Protein 7ZCL (pdb70)

Sequence (453 aa):
LDFSKWKTRQPGEFRAPCPAMNSLANHGFIPRDGRNITVAMLVPVLQEVFHLSPELAQTISTLGLFTAQDPSKGVFTLDDLNRHNLFEHDASLSREDYYFHKDASTFRPEVFKKFMSHFKGKEYVTLEDAASARYAMVQESRKKNPTFTYTVQQRITSYGETIKYFRTIVEPATGKCPVAWIKILFEQERLPYNEGWRPPKAELSGFSMASDVLELALVTPEKLIDALDFSKWKTRQPGEFRAPCPAMNSLANHGFIPRDGRNITVAMLVPVLQEVFHLSPELAQTISTLGLFTAQDPSKGVFTLDDLNRHNLFEHDASLSREDYYFHKDASTFRPEVFKKFMSHFKGKEYVTLEDAASARYAMVQESRKKNPTFTYTVQQRITSYGETIKYFRTIVEPATGKCPVAWIKILFEQERLPYNEGWRPPKAELSGFSMASDVLELALVTPEKLID

Solvent-accessible surface area: 20015 Å² total; per-residue (Å²): 113,70,18,96,144,72,106,70,91,63,135,61,36,67,10,0,26,39,20,29,20,0,0,0,0,1,3,43,32,5,46,55,54,0,75,98,0,43,18,84,61,4,15,58,24,13,61,106,0,9,61,11,0,75,34,2,0,90,37,26,2,38,54,3,23,121,3,3,160,65,52,98,152,26,60,3,27,0,65,16,15,31,99,44,58,87,46,12,7,2,4,25,20,4,4,26,8,71,93,82,130,146,43,5,17,60,45,44,88,111,24,7,161,71,1,28,64,54,2,178,91,93,143,74,6,49,36,83,24,1,0,48,0,1,26,12,7,0,67,59,8,121,171,121,5,105,69,41,40,22,68,62,122,21,34,7,24,4,0,0,63,1,0,48,11,27,104,9,2,11,38,49,104,71,40,125,1,12,24,60,23,0,99,20,5,10,76,73,10,26,1,0,75,120,77,32,0,86,34,10,148,78,84,7,14,4,31,38,0,0,13,13,0,0,15,0,0,0,7,0,89,4,58,81,58,190,156,60,64,20,98,143,72,116,74,117,64,117,66,19,76,28,1,27,41,20,29,20,1,0,0,0,2,3,42,27,4,44,62,38,0,106,80,0,42,34,86,65,4,20,63,22,12,65,102,0,8,62,5,1,68,28,2,0,104,33,28,2,39,64,3,21,116,2,10,146,67,46,108,162,30,49,2,26,0,66,27,14,34,82,50,56,90,46,12,10,2,5,26,20,4,9,31,11,76,86,85,128,115,39,5,22,66,57,59,82,118,32,7,160,82,0,34,49,54,3,164,84,117,132,68,7,56,37,83,38,0,0,53,0,2,30,18,8,0,94,22,8,132,164,119,6,106,73,40,37,27,62,64,124,17,25,7,23,5,0,5,61,1,0,46,12,27,98,8,2,9,34,45,97,73,42,109,1,9,23,64,23,0,99,18,5,11,81,73,24,25,1,0,76,120,79,33,0,94,46,10,149,73,84,5,17,2,31,40,2,0,14,15,0,0,12,0,0,0,11,0,81,3,54,85,82,194

Structure (mmCIF, N/CA/C/O backbone):
data_7ZCL
#
_entry.id   7ZCL
#
_cell.length_a   78.476
_cell.length_b   140.131
_cell.length_c   42.227
_cell.angle_alpha   90.000
_cell.angle_beta   90.000
_cell.angle_gamma   90.000
#
_symmetry.space_group_name_H-M   'P 21 21 21'
#
loop_
_entity.id
_entity.type
_entity.pdbx_description
1 polymer 'Collariella virescens UPO'
2 polymer 'Collariella virescens UPO'
3 non-polymer 'HEME C'
4 non-polymer 'MAGNESIUM ION'
5 water water
#
loop_
_atom_site.group_PDB
_atom_site.id
_atom_site.type_symbol
_atom_site.label_atom_id
_atom_site.label_alt_id
_atom_site.label_comp_id
_atom_site.label_asym_id
_atom_site.label_entity_id
_atom_site.label_seq_id
_atom_site.pdbx_PDB_ins_code
_atom_site.Cartn_x
_atom_site.Cartn_y
_atom_site.Cartn_z
_atom_site.occupancy
_atom_site.B_iso_or_equiv
_atom_site.auth_seq_id
_atom_site.auth_comp_id
_atom_site.auth_asym_id
_atom_site.auth_atom_id
_atom_site.pdbx_PDB_model_num
ATOM 1 N N . LEU A 1 1 ? 0.13022 20.30595 -18.62092 1.000 39.39048 2 LEU A N 1
ATOM 2 C CA . LEU A 1 1 ? -1.31494 20.48793 -18.46739 1.000 39.66411 2 LEU A CA 1
ATOM 3 C C . LEU A 1 1 ? -2.10451 19.48610 -19.30928 1.000 35.93207 2 LEU A C 1
ATOM 4 O O . LEU A 1 1 ? -2.44299 19.76201 -20.46204 1.000 37.66807 2 LEU A O 1
ATOM 9 N N . ASP A 1 2 ? -2.40456 18.32306 -18.73432 1.000 29.58898 3 ASP A N 1
ATOM 10 C CA . ASP A 1 2 ? -3.21106 17.31000 -19.41567 1.000 36.36216 3 ASP A CA 1
ATOM 11 C C . ASP A 1 2 ? -4.67416 17.50901 -19.02430 1.000 34.46938 3 ASP A C 1
ATOM 12 O O . ASP A 1 2 ? -5.09449 17.11908 -17.92906 1.000 30.62301 3 ASP A O 1
ATOM 17 N N . PHE A 1 3 ? -5.46590 18.08186 -19.93592 1.000 32.70510 4 PHE A N 1
ATOM 18 C CA . PHE A 1 3 ? -6.87624 18.32607 -19.64832 1.000 30.18316 4 PHE A CA 1
ATOM 19 C C . PHE A 1 3 ? -7.73851 17.07462 -19.75551 1.000 31.67975 4 PHE A C 1
ATOM 20 O O . PHE A 1 3 ? -8.94653 17.15929 -19.50294 1.000 32.05240 4 PHE A O 1
ATOM 28 N N . SER A 1 4 ? -7.15252 15.92116 -20.08101 1.000 29.30217 5 SER A N 1
ATOM 29 C CA . SER A 1 4 ? -7.89827 14.67716 -20.23791 1.000 30.46525 5 SER A CA 1
ATOM 30 C C . SER A 1 4 ? -8.05143 13.89651 -18.94196 1.000 28.87216 5 SER A C 1
ATOM 31 O O . SER A 1 4 ? -8.72881 12.86081 -18.93246 1.000 33.12750 5 SER A O 1
ATOM 34 N N . LYS A 1 5 ? -7.45902 14.37210 -17.85276 1.000 31.29146 6 LYS A N 1
ATOM 35 C CA . LYS A 1 5 ? -7.55372 13.72789 -16.54994 1.000 26.57872 6 LYS A CA 1
ATOM 36 C C . LYS A 1 5 ? -8.79436 14.16913 -15.77968 1.000 25.08673 6 LYS A C 1
ATOM 37 O O . LYS A 1 5 ? -8.93298 13.82361 -14.60354 1.000 27.87176 6 LYS A O 1
ATOM 43 N N . TRP A 1 6 ? -9.69505 14.91275 -16.41800 1.000 21.09923 7 TRP A N 1
ATOM 44 C CA . TRP A 1 6 ? -10.84109 15.49804 -15.73107 1.000 26.04066 7 TRP A CA 1
ATOM 45 C C . TRP A 1 6 ? -11.80885 14.44168 -15.21389 1.000 23.16058 7 TRP A C 1
ATOM 46 O O . TRP A 1 6 ? -12.16604 13.51168 -15.94296 1.000 27.42828 7 TRP A O 1
ATOM 57 N N . LYS A 1 7 ? -12.23251 14.59830 -13.94823 1.000 22.25777 8 LYS A N 1
ATOM 58 C CA . LYS A 1 7 ? -13.32729 13.84759 -13.32193 1.000 21.14297 8 LYS A CA 1
ATOM 59 C C . LYS A 1 7 ? -14.17602 14.80461 -12.49685 1.000 22.21824 8 LYS A C 1
ATOM 60 O O . LYS A 1 7 ? -13.63827 15.66431 -11.79568 1.000 22.96981 8 LYS A O 1
ATOM 66 N N . THR A 1 8 ? -15.49594 14.64605 -12.56875 1.000 21.36778 9 THR A N 1
ATOM 67 C CA . THR A 1 8 ? -16.39525 15.38829 -11.69421 1.000 23.55359 9 THR A CA 1
ATOM 68 C C . THR A 1 8 ? -16.10285 15.06971 -10.22836 1.000 23.06718 9 THR A C 1
ATOM 69 O O . THR A 1 8 ? -15.44556 14.07669 -9.90707 1.000 22.61719 9 THR A O 1
ATOM 73 N N . ARG A 1 9 ? -16.58557 15.93836 -9.33319 1.000 17.77116 10 ARG A N 1
ATOM 74 C CA . ARG A 1 9 ? -16.29895 15.79088 -7.90812 1.000 18.54491 10 ARG A CA 1
ATOM 75 C C . ARG A 1 9 ? -16.86237 14.47714 -7.37761 1.000 21.77402 10 ARG A C 1
ATOM 76 O O . ARG A 1 9 ? -17.93626 14.02628 -7.79829 1.000 21.33491 10 ARG A O 1
ATOM 84 N N . GLN A 1 10 ? -16.15385 13.88452 -6.42161 1.000 24.50657 11 GLN A N 1
ATOM 85 C CA . GLN A 1 10 ? -16.48406 12.58233 -5.85986 1.000 23.62567 11 GLN A CA 1
ATOM 86 C C . GLN A 1 10 ? -16.78034 12.74115 -4.38139 1.000 24.52056 11 GLN A C 1
ATOM 87 O O . GLN A 1 10 ? -16.36517 13.73152 -3.77335 1.000 22.16653 11 GLN A O 1
ATOM 93 N N . PRO A 1 11 ? -17.50775 11.80277 -3.76824 1.000 29.11188 12 PRO A N 1
ATOM 94 C CA . PRO A 1 11 ? -17.75420 11.89085 -2.31805 1.000 26.80360 12 PRO A CA 1
ATOM 95 C C . PRO A 1 11 ? -16.45398 11.95652 -1.52883 1.000 24.04998 12 PRO A C 1
ATOM 96 O O . PRO A 1 11 ? -15.47077 11.29032 -1.85026 1.000 23.99741 12 PRO A O 1
ATOM 100 N N . GLY A 1 12 ? -16.44799 12.79875 -0.50424 1.000 21.78919 13 GLY A N 1
ATOM 101 C CA . GLY A 1 12 ? -15.29162 12.99267 0.33107 1.000 25.18739 13 GLY A CA 1
ATOM 102 C C . GLY A 1 12 ? -14.37981 14.11535 -0.11534 1.000 31.78242 13 GLY A C 1
ATOM 103 O O . GLY A 1 12 ? -13.52177 14.54396 0.66494 1.000 29.47059 13 GLY A O 1
ATOM 104 N N . GLU A 1 13 ? -14.55864 14.61673 -1.33281 1.000 26.60213 14 GLU A N 1
ATOM 105 C CA . GLU A 1 13 ? -13.70324 15.64066 -1.91216 1.000 21.50501 14 GLU A CA 1
ATOM 106 C C . GLU A 1 13 ? -14.24698 17.02688 -1.56685 1.000 21.81439 14 GLU A C 1
ATOM 107 O O . GLU A 1 13 ? -15.40843 17.32645 -1.84517 1.000 24.30873 14 GLU A O 1
ATOM 113 N N . PHE A 1 14 ? -13.42044 17.86271 -0.94972 1.000 22.47488 15 PHE A N 1
ATOM 114 C CA . PHE A 1 14 ? -13.83098 19.23259 -0.64289 1.000 19.83298 15 PHE A CA 1
ATOM 115 C C . PHE A 1 14 ? -13.96933 20.06282 -1.91872 1.000 17.85090 15 PHE A C 1
ATOM 116 O O . PHE A 1 14 ? -13.10950 19.99659 -2.80772 1.000 20.15817 15 PHE A O 1
ATOM 124 N N . ARG A 1 15 ? -15.04451 20.86268 -2.00409 1.000 16.27769 16 ARG A N 1
ATOM 125 C CA . ARG A 1 15 ? -15.21685 21.83320 -3.07906 1.000 15.11077 16 ARG A CA 1
ATOM 126 C C . ARG A 1 15 ? -15.68928 23.17203 -2.51951 1.000 15.12090 16 ARG A C 1
ATOM 127 O O . ARG A 1 15 ? -16.27493 23.24648 -1.43974 1.000 16.60286 16 ARG A O 1
ATOM 135 N N . ALA A 1 16 ? -15.42512 24.22310 -3.27753 1.000 13.63215 17 ALA A N 1
ATOM 136 C CA . ALA A 1 16 ? -15.60159 25.62061 -2.90655 1.000 13.07562 17 ALA A CA 1
ATOM 137 C C . ALA A 1 16 ? -16.84479 26.20269 -3.57179 1.000 15.03738 17 ALA A C 1
ATOM 138 O O . ALA A 1 16 ? -17.53982 25.48154 -4.29584 1.000 14.47338 17 ALA A O 1
ATOM 140 N N . PRO A 1 17 ? -17.15594 27.48738 -3.38368 1.000 14.72959 18 PRO A N 1
ATOM 141 C CA . PRO A 1 17 ? -18.16041 28.14297 -4.23267 1.000 15.87192 18 PRO A CA 1
ATOM 142 C C . PRO A 1 17 ? -17.59944 28.70732 -5.52868 1.000 15.56100 18 PRO A C 1
ATOM 143 O O . PRO A 1 17 ? -18.32847 29.39889 -6.24818 1.000 16.31574 18 PRO A O 1
ATOM 147 N N . CYS A 1 18 ? -16.33505 28.42856 -5.82324 1.000 13.45052 19 CYS A N 1
ATOM 148 C CA . CYS A 1 18 ? -15.64484 28.94597 -6.99351 1.000 14.61858 19 CYS A CA 1
ATOM 149 C C . CYS A 1 18 ? -15.70937 27.94004 -8.12413 1.000 15.86521 19 CYS A C 1
ATOM 150 O O . CYS A 1 18 ? -15.30162 26.78787 -7.92126 1.000 14.29881 19 CYS A O 1
ATOM 153 N N . PRO A 1 19 ? -16.21851 28.27839 -9.31260 1.000 18.67037 20 PRO A N 1
ATOM 154 C CA . PRO A 1 19 ? -16.15037 27.28603 -10.40494 1.000 16.55228 20 PRO A CA 1
ATOM 155 C C . PRO A 1 19 ? -14.74760 27.11793 -10.95650 1.000 14.30753 20 PRO A C 1
ATOM 156 O O . PRO A 1 19 ? -14.45207 26.05676 -11.50939 1.000 16.97731 20 PRO A O 1
ATOM 160 N N . ALA A 1 20 ? -13.88568 28.14321 -10.87858 1.000 13.04649 21 ALA A N 1
ATOM 161 C CA . ALA A 1 20 ? -12.51598 27.99085 -11.36702 1.000 12.98881 21 ALA A CA 1
ATOM 162 C C . ALA A 1 20 ? -11.71460 27.05575 -10.47249 1.000 16.79079 21 ALA A C 1
ATOM 163 O O . ALA A 1 20 ? -11.10457 26.09867 -10.95384 1.000 15.05471 21 ALA A O 1
ATOM 165 N N . MET A 1 21 ? -11.68673 27.33627 -9.16201 1.000 17.08771 22 MET A N 1
ATOM 166 C CA . MET A 1 21 ? -10.95638 26.47776 -8.23776 1.000 16.98057 22 MET A CA 1
ATOM 167 C C . MET A 1 21 ? -11.50825 25.06454 -8.28376 1.000 16.97890 22 MET A C 1
ATOM 168 O O . MET A 1 21 ? -10.74707 24.09670 -8.25630 1.000 15.96053 22 MET A O 1
ATOM 173 N N . ASN A 1 22 ? -12.83569 24.92710 -8.36228 1.000 14.12773 23 ASN A N 1
ATOM 174 C CA . ASN A 1 22 ? -13.42668 23.59461 -8.42580 1.000 17.34927 23 ASN A CA 1
ATOM 175 C C . ASN A 1 22 ? -13.01876 22.87460 -9.70069 1.000 18.09002 23 ASN A C 1
ATOM 176 O O . ASN A 1 22 ? -12.87291 21.64749 -9.70636 1.000 18.12388 23 ASN A O 1
ATOM 181 N N . SER A 1 23 ? -12.83572 23.62348 -10.79369 1.000 16.01203 24 SER A N 1
ATOM 182 C CA . SER A 1 23 ? -12.38708 23.01259 -12.03810 1.000 16.86106 24 SER A CA 1
ATOM 183 C C . SER A 1 23 ? -10.94180 22.53628 -11.92918 1.000 18.39723 24 SER A C 1
ATOM 184 O O . SER A 1 23 ? -10.60197 21.43929 -12.39528 1.000 17.37834 24 SER A O 1
ATOM 187 N N . LEU A 1 24 ? -10.07011 23.35992 -11.33573 1.000 17.83620 25 LEU A N 1
ATOM 188 C CA . LEU A 1 24 ? -8.67559 22.95990 -11.10983 1.000 16.04987 25 LEU A CA 1
ATOM 189 C C . LEU A 1 24 ? -8.59910 21.63109 -10.37173 1.000 16.81827 25 LEU A C 1
ATOM 190 O O . LEU A 1 24 ? -7.82419 20.75253 -10.74622 1.000 17.47246 25 LEU A O 1
ATOM 195 N N . ALA A 1 25 ? -9.39491 21.47584 -9.30651 1.000 17.70290 26 ALA A N 1
ATOM 196 C CA . ALA A 1 25 ? -9.37149 20.24211 -8.53402 1.000 16.92236 26 ALA A CA 1
ATOM 197 C C . ALA A 1 25 ? -9.89728 19.08476 -9.35797 1.000 17.16132 26 ALA A C 1
ATOM 198 O O . ALA A 1 25 ? -9.30381 18.00535 -9.34926 1.000 16.32199 26 ALA A O 1
ATOM 200 N N . ASN A 1 26 ? -11.03159 19.28820 -10.06074 1.000 18.72268 27 ASN A N 1
ATOM 201 C CA . ASN A 1 26 ? -11.60189 18.25443 -10.93371 1.000 21.75766 27 ASN A CA 1
ATOM 202 C C . ASN A 1 26 ? -10.65300 17.86678 -12.05572 1.000 22.45141 27 ASN A C 1
ATOM 203 O O . ASN A 1 26 ? -10.68298 16.72153 -12.50542 1.000 16.66127 27 ASN A O 1
ATOM 208 N N . HIS A 1 27 ? -9.84236 18.81144 -12.54865 1.000 17.27169 28 HIS A N 1
ATOM 209 C CA . HIS A 1 27 ? -8.82052 18.48575 -13.53788 1.000 19.52603 28 HIS A CA 1
ATOM 210 C C . HIS A 1 27 ? -7.57796 17.86952 -12.92693 1.000 18.03514 28 HIS A C 1
ATOM 211 O O . HIS A 1 27 ? -6.70905 17.41362 -13.67912 1.000 19.05616 28 HIS A O 1
ATOM 218 N N . GLY A 1 28 ? -7.46410 17.85271 -11.59967 1.000 18.17819 29 GLY A N 1
ATOM 219 C CA . GLY A 1 28 ? -6.24961 17.38086 -10.97639 1.000 19.47385 29 GLY A CA 1
ATOM 220 C C . GLY A 1 28 ? -5.09713 18.35683 -11.05294 1.000 18.60053 29 GLY A C 1
ATOM 221 O O . GLY A 1 28 ? -3.94937 17.96184 -10.84225 1.000 20.62553 29 GLY A O 1
ATOM 222 N N . PHE A 1 29 ? -5.36616 19.63047 -11.34652 1.000 19.06713 30 PHE A N 1
ATOM 223 C CA . PHE A 1 29 ? -4.30061 20.62507 -11.39879 1.000 18.04090 30 PHE A CA 1
ATOM 224 C C . PHE A 1 29 ? -3.90647 21.08415 -9.99611 1.000 21.39783 30 PHE A C 1
ATOM 225 O O . PHE A 1 29 ? -2.78091 21.54796 -9.79781 1.000 18.08072 30 PHE A O 1
ATOM 233 N N . ILE A 1 30 ? -4.81862 20.97160 -9.03722 1.000 20.57956 31 ILE A N 1
ATOM 234 C CA . ILE A 1 30 ? -4.54074 21.04217 -7.60426 1.000 18.56575 31 ILE A CA 1
ATOM 235 C C . ILE A 1 30 ? -5.05690 19.73219 -7.03347 1.000 17.92609 31 ILE A C 1
ATOM 236 O O . ILE A 1 30 ? -5.78718 19.01116 -7.72917 1.000 23.67580 31 ILE A O 1
ATOM 241 N N . PRO A 1 31 ? -4.70177 19.37149 -5.77253 1.000 21.31903 32 PRO A N 1
ATOM 242 C CA . PRO A 1 31 ? -5.16506 18.08028 -5.21865 1.000 19.38979 32 PRO A CA 1
ATOM 243 C C . PRO A 1 31 ? -6.65178 17.84282 -5.43020 1.000 24.29367 32 PRO A C 1
ATOM 244 O O . PRO A 1 31 ? -7.48453 18.68882 -5.09654 1.000 20.75034 32 PRO A O 1
ATOM 248 N N . ARG A 1 32 ? -6.98537 16.69210 -6.02487 1.000 17.14115 33 ARG A N 1
ATOM 249 C CA . ARG A 1 32 ? -8.34470 16.36561 -6.42277 1.000 18.19181 33 ARG A CA 1
ATOM 250 C C . ARG A 1 32 ? -9.31114 16.38087 -5.24743 1.000 19.44926 33 ARG A C 1
ATOM 251 O O . ARG A 1 32 ? -10.50150 16.65803 -5.43065 1.000 18.86487 33 ARG A O 1
ATOM 259 N N . ASP A 1 33 ? -8.83976 16.01874 -4.05890 1.000 19.85985 34 ASP A N 1
ATOM 260 C CA . ASP A 1 33 ? -9.68049 15.96469 -2.87808 1.000 21.31301 34 ASP A CA 1
ATOM 261 C C . ASP A 1 33 ? -9.87494 17.32683 -2.23304 1.000 20.53368 34 ASP A C 1
ATOM 262 O O . ASP A 1 33 ? -10.54087 17.41234 -1.19764 1.000 21.38829 34 ASP A O 1
ATOM 267 N N . GLY A 1 34 ? -9.34307 18.38509 -2.84416 1.000 20.10652 35 GLY A N 1
ATOM 268 C CA . GLY A 1 34 ? -9.58617 19.74212 -2.38569 1.000 21.37541 35 GLY A CA 1
ATOM 269 C C . GLY A 1 34 ? -8.87954 20.11133 -1.10379 1.000 22.07851 35 GLY A C 1
ATOM 270 O O . GLY A 1 34 ? -9.28758 21.07732 -0.43677 1.000 20.86722 35 GLY A O 1
ATOM 271 N N . ARG A 1 35 ? -7.83716 19.36639 -0.73404 1.000 18.84532 36 ARG A N 1
ATOM 272 C CA . ARG A 1 35 ? -7.09307 19.59229 0.49670 1.000 21.79049 36 ARG A CA 1
ATOM 273 C C . ARG A 1 35 ? -5.66279 20.01473 0.17545 1.000 15.00931 36 ARG A C 1
ATOM 274 O O . ARG A 1 35 ? -5.21957 19.97176 -0.96723 1.000 17.49312 36 ARG A O 1
ATOM 282 N N . ASN A 1 36 ? -4.94215 20.42454 1.20992 1.000 19.26913 37 ASN A N 1
ATOM 283 C CA . ASN A 1 36 ? -3.48969 20.60358 1.13427 1.000 18.55076 37 ASN A CA 1
ATOM 284 C C . ASN A 1 36 ? -3.08888 21.65136 0.10383 1.000 21.02467 37 ASN A C 1
ATOM 285 O O . ASN A 1 36 ? -2.16386 21.44900 -0.67571 1.000 20.74669 37 ASN A O 1
ATOM 290 N N . ILE A 1 37 ? -3.79829 22.76389 0.07670 1.000 20.28670 38 ILE A N 1
ATOM 291 C CA . ILE A 1 37 ? -3.50809 23.84075 -0.86868 1.000 19.17373 38 ILE A CA 1
ATOM 292 C C . ILE A 1 37 ? -2.54196 24.81824 -0.21099 1.000 20.82056 38 ILE A C 1
ATOM 293 O O . ILE A 1 37 ? -2.77550 25.26333 0.92142 1.000 20.67687 38 ILE A O 1
ATOM 298 N N . THR A 1 38 ? -1.45965 25.16542 -0.91909 1.000 18.91477 39 THR A N 1
ATOM 299 C CA . THR A 1 38 ? -0.57394 26.24079 -0.49785 1.000 16.29019 39 THR A CA 1
ATOM 300 C C . THR A 1 38 ? -0.51916 27.31078 -1.57514 1.000 14.92512 39 THR A C 1
ATOM 301 O O . THR A 1 38 ? -0.72166 27.03154 -2.75762 1.000 14.66011 39 THR A O 1
ATOM 305 N N . VAL A 1 39 ? -0.26210 28.54888 -1.14850 1.000 15.22466 40 VAL A N 1
ATOM 306 C CA . VAL A 1 39 ? -0.07147 29.64316 -2.09206 1.000 15.85518 40 VAL A CA 1
ATOM 307 C C . VAL A 1 39 ? 1.05467 29.31553 -3.06852 1.000 16.96348 40 VAL A C 1
ATOM 308 O O . VAL A 1 39 ? 0.95541 29.60458 -4.26416 1.000 19.13868 40 VAL A O 1
ATOM 312 N N . ALA A 1 40 ? 2.12934 28.68092 -2.58059 1.000 15.64005 41 ALA A N 1
ATOM 313 C CA . ALA A 1 40 ? 3.28531 28.41171 -3.43179 1.000 16.16594 41 ALA A CA 1
ATOM 314 C C . ALA A 1 40 ? 2.91805 27.48572 -4.57499 1.000 19.43912 41 ALA A C 1
ATOM 315 O O . ALA A 1 40 ? 3.43058 27.64019 -5.68541 1.000 19.85726 41 ALA A O 1
ATOM 317 N N . MET A 1 41 ? 2.03584 26.51019 -4.31900 1.000 19.45399 42 MET A N 1
ATOM 318 C CA . MET A 1 41 ? 1.63005 25.56851 -5.35668 1.000 17.00898 42 MET A CA 1
ATOM 319 C C . MET A 1 41 ? 0.57032 26.16477 -6.26834 1.000 18.81303 42 MET A C 1
ATOM 320 O O . MET A 1 41 ? 0.64276 25.98405 -7.48941 1.000 19.26571 42 MET A O 1
ATOM 325 N N . LEU A 1 42 ? -0.38442 26.90565 -5.69597 1.000 15.00726 43 LEU A N 1
ATOM 326 C CA . LEU A 1 42 ? -1.49771 27.44452 -6.46591 1.000 16.71572 43 LEU A CA 1
ATOM 327 C C . LEU A 1 42 ? -1.04662 28.53231 -7.43400 1.000 18.03660 43 LEU A C 1
ATOM 328 O O . LEU A 1 42 ? -1.56365 28.61908 -8.55473 1.000 15.95853 43 LEU A O 1
ATOM 333 N N . VAL A 1 43 ? -0.11181 29.38974 -7.01764 1.000 19.80026 44 VAL A N 1
ATOM 334 C CA . VAL A 1 43 ? 0.23570 30.55642 -7.83339 1.000 15.66651 44 VAL A CA 1
ATOM 335 C C . VAL A 1 43 ? 0.71050 30.16729 -9.23300 1.000 16.48611 44 VAL A C 1
ATOM 336 O O . VAL A 1 43 ? 0.17380 30.70793 -10.21681 1.000 18.80530 44 VAL A O 1
ATOM 340 N N . PRO A 1 44 ? 1.69531 29.27108 -9.41009 1.000 20.55849 45 PRO A N 1
ATOM 341 C CA . PRO A 1 44 ? 2.05944 28.87672 -10.78801 1.000 19.52580 45 PRO A CA 1
ATOM 342 C C . PRO A 1 44 ? 0.88615 28.31519 -11.57364 1.000 20.41065 45 PRO A C 1
ATOM 343 O O . PRO A 1 44 ? 0.78924 28.57504 -12.77701 1.000 18.24956 45 PRO A O 1
ATOM 347 N N . VAL A 1 45 ? -0.01959 27.57821 -10.91740 1.000 15.02537 46 VAL A N 1
ATOM 348 C CA . VAL A 1 45 ? -1.15308 26.97141 -11.61845 1.000 17.35767 46 VAL A CA 1
ATOM 349 C C . VAL A 1 45 ? -2.06604 28.05093 -12.19001 1.000 18.97940 46 VAL A C 1
ATOM 350 O O . VAL A 1 45 ? -2.48881 27.98320 -13.35090 1.000 16.32527 46 VAL A O 1
ATOM 354 N N . LEU A 1 46 ? -2.36062 29.07495 -11.37756 1.000 16.71981 47 LEU A N 1
ATOM 355 C CA . LEU A 1 46 ? -3.20169 30.18604 -11.80070 1.000 17.10175 47 LEU A CA 1
ATOM 356 C C . LEU A 1 46 ? -2.58266 30.93361 -12.97431 1.000 15.41062 47 LEU A C 1
ATOM 357 O O . LEU A 1 46 ? -3.29460 31.40595 -13.87031 1.000 16.08597 47 LEU A O 1
ATOM 362 N N . GLN A 1 47 ? -1.25484 31.08531 -12.95038 1.000 16.59625 48 GLN A N 1
ATOM 363 C CA . GLN A 1 47 ? -0.52032 31.76337 -14.00957 1.000 14.86186 48 GLN A CA 1
ATOM 364 C C . GLN A 1 47 ? -0.54851 30.96366 -15.30059 1.000 17.48336 48 GLN A C 1
ATOM 365 O O . GLN A 1 47 ? -0.68509 31.53618 -16.38271 1.000 17.06185 48 GLN A O 1
ATOM 371 N N . GLU A 1 48 ? -0.40537 29.63922 -15.20397 1.000 15.48973 49 GLU A N 1
ATOM 372 C CA . GLU A 1 48 ? -0.35032 28.79567 -16.38879 1.000 18.72204 49 GLU A CA 1
ATOM 373 C C . GLU A 1 48 ? -1.73840 28.53271 -16.95663 1.000 17.63878 49 GLU A C 1
ATOM 374 O O . GLU A 1 48 ? -1.93521 28.60956 -18.17089 1.000 17.45830 49 GLU A O 1
ATOM 380 N N . VAL A 1 49 ? -2.71522 28.24440 -16.10117 1.000 17.75862 50 VAL A N 1
ATOM 381 C CA . VAL A 1 49 ? -4.04404 27.88656 -16.59153 1.000 15.59679 50 VAL A CA 1
ATOM 382 C C . VAL A 1 49 ? -4.83753 29.13347 -16.97988 1.000 15.65077 50 VAL A C 1
ATOM 383 O O . VAL A 1 49 ? -5.50493 29.15732 -18.01732 1.000 15.07023 50 VAL A O 1
ATOM 387 N N . PHE A 1 50 ? -4.75598 30.20017 -16.18789 1.000 17.21104 51 PHE A N 1
ATOM 388 C CA . PHE A 1 50 ? -5.59068 31.37668 -16.40277 1.000 13.27377 51 PHE A CA 1
ATOM 389 C C . PHE A 1 50 ? -4.82656 32.63295 -16.78994 1.000 16.31709 51 PHE A C 1
ATOM 390 O O . PHE A 1 50 ? -5.45779 33.66704 -17.01471 1.000 14.71661 51 PHE A O 1
ATOM 398 N N . HIS A 1 51 ? -3.49883 32.57749 -16.86092 1.000 17.57221 52 HIS A N 1
ATOM 399 C CA . HIS A 1 51 ? -2.65411 33.71169 -17.23795 1.000 16.13615 52 HIS A CA 1
ATOM 400 C C . HIS A 1 51 ? -2.92360 34.93493 -16.35639 1.000 18.18232 52 HIS A C 1
ATOM 401 O O . HIS A 1 51 ? -2.91726 36.07958 -16.82022 1.000 19.31219 52 HIS A O 1
ATOM 408 N N . LEU A 1 52 ? -3.14626 34.68446 -15.06202 1.000 17.95694 53 LEU A N 1
ATOM 409 C CA . LEU A 1 52 ? -3.06102 35.73634 -14.04608 1.000 20.82026 53 LEU A CA 1
ATOM 410 C C . LEU A 1 52 ? -1.61833 36.21420 -13.91385 1.000 18.56298 53 LEU A C 1
ATOM 411 O O . LEU A 1 52 ? -0.68119 35.42205 -14.02095 1.000 18.59481 53 LEU A O 1
ATOM 416 N N . SER A 1 53 ? -1.43702 37.52219 -13.71347 1.000 19.75347 54 SER A N 1
ATOM 417 C CA . SER A 1 53 ? -0.10812 38.05408 -13.45813 1.000 19.19946 54 SER A CA 1
ATOM 418 C C . SER A 1 53 ? 0.42367 37.47318 -12.14619 1.000 20.34372 54 SER A C 1
ATOM 419 O O . SER A 1 53 ? -0.34961 36.92888 -11.35154 1.000 19.14862 54 SER A O 1
ATOM 422 N N . PRO A 1 54 ? 1.75105 37.49274 -11.93354 1.000 19.94505 55 PRO A N 1
ATOM 423 C CA . PRO A 1 54 ? 2.29596 36.95444 -10.67162 1.000 19.39404 55 PRO A CA 1
ATOM 424 C C . PRO A 1 54 ? 1.63160 37.55814 -9.44915 1.000 19.71998 55 PRO A C 1
ATOM 425 O O . PRO A 1 54 ? 1.28006 36.85214 -8.49664 1.000 14.00500 55 PRO A O 1
ATOM 429 N N . GLU A 1 55 ? 1.45671 38.87621 -9.46352 1.000 17.42255 56 GLU A N 1
ATOM 430 C CA . GLU A 1 55 ? 0.99476 39.58470 -8.28195 1.000 21.39418 56 GLU A CA 1
ATOM 431 C C . GLU A 1 55 ? -0.48537 39.34692 -8.03106 1.000 18.10005 56 GLU A C 1
ATOM 432 O O . GLU A 1 55 ? -0.89294 39.15693 -6.88486 1.000 16.19348 56 GLU A O 1
ATOM 438 N N . LEU A 1 56 ? -1.30788 39.39195 -9.08127 1.000 16.43016 57 LEU A N 1
ATOM 439 C CA . LEU A 1 56 ? -2.72227 39.09596 -8.90985 1.000 16.59244 57 LEU A CA 1
ATOM 440 C C . LEU A 1 56 ? -2.90741 37.66910 -8.40065 1.000 14.54510 57 LEU A C 1
ATOM 441 O O . LEU A 1 56 ? -3.66436 37.43944 -7.45583 1.000 18.26924 57 LEU A O 1
ATOM 446 N N . ALA A 1 57 ? -2.17972 36.70686 -8.97651 1.000 16.42430 58 ALA A N 1
ATOM 447 C CA . ALA A 1 57 ? -2.24911 35.32268 -8.49481 1.000 12.54063 58 ALA A CA 1
ATOM 448 C C . ALA A 1 57 ? -1.83616 35.21713 -7.02844 1.000 15.60876 58 ALA A C 1
ATOM 449 O O . ALA A 1 57 ? -2.53348 34.58681 -6.22551 1.000 13.72774 58 ALA A O 1
ATOM 451 N N . GLN A 1 58 ? -0.69291 35.82552 -6.66249 1.000 19.88759 59 GLN A N 1
ATOM 452 C CA . GLN A 1 58 ? -0.25983 35.84925 -5.25768 1.000 21.74676 59 GLN A CA 1
ATOM 453 C C . GLN A 1 58 ? -1.32367 36.46951 -4.35596 1.000 16.72614 59 GLN A C 1
ATOM 454 O O . GLN A 1 58 ? -1.58183 35.97271 -3.24878 1.000 19.57348 59 GLN A O 1
ATOM 460 N N . THR A 1 59 ? -1.99018 37.52281 -4.83215 1.000 18.82008 60 THR A N 1
ATOM 461 C CA . THR A 1 59 ? -2.97584 38.21701 -4.00023 1.000 19.77866 60 THR A CA 1
ATOM 462 C C . THR A 1 59 ? -4.20850 37.35133 -3.74646 1.000 18.74616 60 THR A C 1
ATOM 463 O O . THR A 1 59 ? -4.57366 37.11147 -2.58732 1.000 18.08141 60 THR A O 1
ATOM 467 N N . ILE A 1 60 ? -4.82820 36.83239 -4.81580 1.000 13.94684 61 ILE A N 1
ATOM 468 C CA . ILE A 1 60 ? -6.04849 36.04363 -4.67858 1.000 19.00405 61 ILE A CA 1
ATOM 469 C C . ILE A 1 60 ? -5.76917 34.75459 -3.91780 1.000 18.95436 61 ILE A C 1
ATOM 470 O O . ILE A 1 60 ? -6.58232 34.31875 -3.09628 1.000 19.70150 61 ILE A O 1
ATOM 475 N N . SER A 1 61 ? -4.62491 34.11700 -4.18608 1.000 19.40080 62 SER A N 1
ATOM 476 C CA . SER A 1 61 ? -4.26078 32.89872 -3.46074 1.000 16.46843 62 SER A CA 1
ATOM 477 C C . SER A 1 61 ? -4.09327 33.16676 -1.96988 1.000 18.78269 62 SER A C 1
ATOM 478 O O . SER A 1 61 ? -4.46258 32.33281 -1.12953 1.000 17.44976 62 SER A O 1
ATOM 481 N N . THR A 1 62 ? -3.53552 34.32530 -1.62434 1.000 17.80838 63 THR A N 1
ATOM 482 C CA . THR A 1 62 ? -3.36893 34.67485 -0.22117 1.000 17.81898 63 THR A CA 1
ATOM 483 C C . THR A 1 62 ? -4.70204 34.99699 0.43730 1.000 16.52898 63 THR A C 1
ATOM 484 O O . THR A 1 62 ? -4.94480 34.59893 1.57971 1.000 18.74380 63 THR A O 1
ATOM 488 N N . LEU A 1 63 ? -5.58679 35.69570 -0.26882 1.000 17.43089 64 LEU A N 1
ATOM 489 C CA . LEU A 1 63 ? -6.93979 35.87882 0.24195 1.000 20.24611 64 LEU A CA 1
ATOM 490 C C . LEU A 1 63 ? -7.60053 34.53095 0.50108 1.000 19.64077 64 LEU A C 1
ATOM 491 O O . LEU A 1 63 ? -8.34100 34.38003 1.47767 1.000 19.04955 64 LEU A O 1
ATOM 496 N N . GLY A 1 64 ? -7.29844 33.52530 -0.33324 1.000 19.24015 65 GLY A N 1
ATOM 497 C CA . GLY A 1 64 ? -7.76070 32.16848 -0.05840 1.000 17.46626 65 GLY A CA 1
ATOM 498 C C . GLY A 1 64 ? -7.17072 31.56755 1.20566 1.000 17.70697 65 GLY A C 1
ATOM 499 O O . GLY A 1 64 ? -7.88658 30.96338 2.01221 1.000 17.89940 65 GLY A O 1
ATOM 500 N N . LEU A 1 65 ? -5.85240 31.71091 1.39080 1.000 16.23229 66 LEU A N 1
ATOM 501 C CA . LEU A 1 65 ? -5.21183 31.25837 2.62589 1.000 18.17113 66 LEU A CA 1
ATOM 502 C C . LEU A 1 65 ? -5.84076 31.90070 3.86278 1.000 18.15172 66 LEU A C 1
ATOM 503 O O . LEU A 1 65 ? -5.96224 31.25755 4.91249 1.000 18.47130 66 LEU A O 1
ATOM 508 N N . PHE A 1 66 ? -6.23254 33.16985 3.76201 1.000 17.68571 67 PHE A N 1
ATOM 509 C CA . PHE A 1 66 ? -6.86209 33.88254 4.86555 1.000 21.94140 67 PHE A CA 1
ATOM 510 C C . PHE A 1 66 ? -8.20051 33.27481 5.28377 1.000 22.72127 67 PHE A C 1
ATOM 511 O O . PHE A 1 66 ? -8.74835 33.68276 6.31515 1.000 22.34163 67 PHE A O 1
ATOM 519 N N . THR A 1 67 ? -8.76128 32.35207 4.50752 1.000 16.52964 68 THR A N 1
ATOM 520 C CA . THR A 1 67 ? -9.97035 31.65657 4.91514 1.000 17.69164 68 THR A CA 1
ATOM 521 C C . THR A 1 67 ? -9.68228 30.34087 5.61901 1.000 19.06462 68 THR A C 1
ATOM 522 O O . THR A 1 67 ? -10.62995 29.67178 6.04066 1.000 16.56230 68 THR A O 1
ATOM 526 N N . ALA A 1 68 ? -8.41399 29.95424 5.74872 1.000 19.43408 69 ALA A N 1
ATOM 527 C CA . ALA A 1 68 ? -8.07515 28.69452 6.40745 1.000 19.76764 69 ALA A CA 1
ATOM 528 C C . ALA A 1 68 ? -8.47030 28.71812 7.87899 1.000 20.39870 69 ALA A C 1
ATOM 529 O O . ALA A 1 68 ? -8.57549 29.77591 8.50740 1.000 18.81670 69 ALA A O 1
ATOM 531 N N . GLN A 1 69 ? -8.66690 27.52563 8.43546 1.000 20.16466 70 GLN A N 1
ATOM 532 C CA . GLN A 1 69 ? -8.92920 27.42405 9.86546 1.000 25.87891 70 GLN A CA 1
ATOM 533 C C . GLN A 1 69 ? -7.78546 28.02744 10.67523 1.000 25.50323 70 GLN A C 1
ATOM 534 O O . GLN A 1 69 ? -8.02817 28.76490 11.64313 1.000 26.52724 70 GLN A O 1
ATOM 540 N N . ASP A 1 70 ? -6.53848 27.82753 10.23508 1.000 23.35294 71 ASP A N 1
ATOM 541 C CA . ASP A 1 70 ? -5.39609 28.55265 10.80541 1.000 28.48794 71 ASP A CA 1
ATOM 542 C C . ASP A 1 70 ? -4.47746 29.09575 9.71588 1.000 23.71690 71 ASP A C 1
ATOM 543 O O . ASP A 1 70 ? -3.51548 28.42619 9.32066 1.000 24.21552 71 ASP A O 1
ATOM 548 N N . PRO A 1 71 ? -4.70865 30.32123 9.23848 1.000 22.96565 72 PRO A N 1
ATOM 549 C CA . PRO A 1 71 ? -3.90502 30.82443 8.10706 1.000 19.94339 72 PRO A CA 1
ATOM 550 C C . PRO A 1 71 ? -2.41014 30.88884 8.39419 1.000 26.92157 72 PRO A C 1
ATOM 551 O O . PRO A 1 71 ? -1.61803 30.99610 7.45245 1.000 22.90584 72 PRO A O 1
ATOM 555 N N . SER A 1 72 ? -2.00412 30.79697 9.66406 1.000 26.90778 73 SER A N 1
ATOM 556 C CA . SER A 1 72 ? -0.58867 30.80815 10.02233 1.000 29.80180 73 SER A CA 1
ATOM 557 C C . SER A 1 72 ? 0.13743 29.58696 9.49352 1.000 24.25854 73 SER A C 1
ATOM 558 O O . SER A 1 72 ? 1.33007 29.65893 9.18255 1.000 29.50472 73 SER A O 1
ATOM 561 N N . LYS A 1 73 ? -0.54927 28.45317 9.40796 1.000 22.77813 74 LYS A N 1
ATOM 562 C CA . LYS A 1 73 ? 0.10589 27.23525 8.96558 1.000 22.93064 74 LYS A CA 1
ATOM 563 C C . LYS A 1 73 ? 0.23659 27.13569 7.44411 1.000 23.77799 74 LYS A C 1
ATOM 564 O O . LYS A 1 73 ? 0.72560 26.11547 6.95731 1.000 20.49983 74 LYS A O 1
ATOM 570 N N . GLY A 1 74 ? -0.21054 28.13928 6.68803 1.000 19.48112 75 GLY A N 1
ATOM 571 C CA . GLY A 1 74 ? 0.08365 28.20680 5.26920 1.000 19.26726 75 GLY A CA 1
ATOM 572 C C . GLY A 1 74 ? -0.64665 27.23959 4.36380 1.000 18.60266 75 GLY A C 1
ATOM 573 O O . GLY A 1 74 ? -0.31098 27.16056 3.17686 1.000 20.26904 75 GLY A O 1
ATOM 574 N N . VAL A 1 75 ? -1.64237 26.50735 4.87572 1.000 20.86954 76 VAL A N 1
ATOM 575 C CA . VAL A 1 75 ? -2.37866 25.50848 4.10463 1.000 18.93051 76 VAL A CA 1
ATOM 576 C C . VAL A 1 75 ? -3.87325 25.80024 4.21179 1.000 22.25325 76 VAL A C 1
ATOM 577 O O . VAL A 1 75 ? -4.37148 26.17206 5.28220 1.000 18.93314 76 VAL A O 1
ATOM 581 N N . PHE A 1 76 ? -4.59627 25.64660 3.09965 1.000 22.20278 77 PHE A N 1
ATOM 582 C CA . PHE A 1 76 ? -6.04865 25.75025 3.16429 1.000 19.39716 77 PHE A CA 1
ATOM 583 C C . PHE A 1 76 ? -6.66645 24.70264 2.26397 1.000 19.26454 77 PHE A C 1
ATOM 584 O O . PHE A 1 76 ? -5.96790 24.00196 1.52234 1.000 20.15012 77 PHE A O 1
ATOM 592 N N . THR A 1 77 ? -7.98745 24.57579 2.37508 1.000 16.72607 78 THR A N 1
ATOM 593 C CA . THR A 1 77 ? -8.77301 23.63751 1.59167 1.000 19.47043 78 THR A CA 1
ATOM 594 C C . THR A 1 77 ? -9.85428 24.37163 0.81037 1.000 20.38567 78 THR A C 1
ATOM 595 O O . THR A 1 77 ? -10.14190 25.55606 1.03917 1.000 15.79152 78 THR A O 1
ATOM 599 N N . LEU A 1 78 ? -10.43577 23.65589 -0.15511 1.000 15.78166 79 LEU A N 1
ATOM 600 C CA . LEU A 1 78 ? -11.56344 24.22628 -0.87345 1.000 16.74362 79 LEU A CA 1
ATOM 601 C C . LEU A 1 78 ? -12.76373 24.41451 0.03722 1.000 14.26163 79 LEU A C 1
ATOM 602 O O . LEU A 1 78 ? -13.61132 25.26057 -0.26127 1.000 17.34465 79 LEU A O 1
ATOM 607 N N . ASP A 1 79 ? -12.84464 23.65643 1.14067 1.000 15.50286 80 ASP A N 1
ATOM 608 C CA . ASP A 1 79 ? -13.94808 23.81811 2.09103 1.000 17.68384 80 ASP A CA 1
ATOM 609 C C . ASP A 1 79 ? -13.77946 25.09209 2.90215 1.000 19.26704 80 ASP A C 1
ATOM 610 O O . ASP A 1 79 ? -14.76770 25.75724 3.23275 1.000 16.81969 80 ASP A O 1
ATOM 615 N N . ASP A 1 80 ? -12.53296 25.49028 3.16745 1.000 18.66693 81 ASP A N 1
ATOM 616 C CA . ASP A 1 80 ? -12.29394 26.77884 3.81203 1.000 18.76369 81 ASP A CA 1
ATOM 617 C C . ASP A 1 80 ? -12.89078 27.92334 2.99666 1.000 17.74159 81 ASP A C 1
ATOM 618 O O . ASP A 1 80 ? -13.37272 28.90314 3.56552 1.000 16.26249 81 ASP A O 1
ATOM 623 N N . LEU A 1 81 ? -12.87364 27.81578 1.65817 1.000 16.22872 82 LEU A N 1
ATOM 624 C CA . LEU A 1 81 ? -13.40163 28.89043 0.82198 1.000 15.86094 82 LEU A CA 1
ATOM 625 C C . LEU A 1 81 ? -14.91376 29.01604 0.92702 1.000 16.94066 82 LEU A C 1
ATOM 626 O O . LEU A 1 81 ? -15.46545 30.02025 0.46261 1.000 13.50732 82 LEU A O 1
ATOM 631 N N . ASN A 1 82 ? -15.59317 28.01878 1.50451 1.000 13.28831 83 ASN A N 1
ATOM 632 C CA . ASN A 1 82 ? -17.03642 28.09228 1.72031 1.000 17.26825 83 ASN A CA 1
ATOM 633 C C . ASN A 1 82 ? -17.43362 28.92060 2.93784 1.000 17.42502 83 ASN A C 1
ATOM 634 O O . ASN A 1 82 ? -18.62795 29.06020 3.18482 1.000 17.56635 83 ASN A O 1
ATOM 639 N N . ARG A 1 83 ? -16.49381 29.40473 3.74126 1.000 14.93240 84 ARG A N 1
ATOM 640 C CA . ARG A 1 83 ? -16.85408 30.10249 4.97327 1.000 15.92707 84 ARG A CA 1
ATOM 641 C C . ARG A 1 83 ? -17.47620 31.45427 4.63618 1.000 21.40478 84 ARG A C 1
ATOM 642 O O . ARG A 1 83 ? -16.85550 32.29466 3.97659 1.000 16.62445 84 ARG A O 1
ATOM 650 N N . HIS A 1 84 ? -18.72024 31.63948 5.07038 1.000 18.71979 85 HIS A N 1
ATOM 651 C CA . HIS A 1 84 ? -19.49856 32.81611 4.71734 1.000 17.46199 85 HIS A CA 1
ATOM 652 C C . HIS A 1 84 ? -18.89005 34.11789 5.21603 1.000 15.58440 85 HIS A C 1
ATOM 653 O O . HIS A 1 84 ? -18.46196 34.22164 6.36674 1.000 18.22074 85 HIS A O 1
ATOM 660 N N . ASN A 1 85 ? -18.88984 35.11838 4.34718 1.000 17.48943 86 ASN A N 1
ATOM 661 C CA . ASN A 1 85 ? -18.41339 36.46287 4.65044 1.000 17.35975 86 ASN A CA 1
ATOM 662 C C . ASN A 1 85 ? -16.93092 36.52165 4.97009 1.000 17.20538 86 ASN A C 1
ATOM 663 O O . ASN A 1 85 ? -16.45549 37.54864 5.45911 1.000 22.99114 86 ASN A O 1
ATOM 668 N N . LEU A 1 86 ? -16.16865 35.46982 4.68564 1.000 19.79699 87 LEU A N 1
ATOM 669 C CA . LEU A 1 86 ? -14.71895 35.65006 4.63399 1.000 22.75825 87 LEU A CA 1
ATOM 670 C C . LEU A 1 86 ? -14.36190 36.01724 3.20172 1.000 22.84713 87 LEU A C 1
ATOM 671 O O . LEU A 1 86 ? -14.16169 37.19299 2.89817 1.000 28.77641 87 LEU A O 1
ATOM 676 N N . PHE A 1 87 ? -14.35992 35.03646 2.30294 1.000 19.98539 88 PHE A N 1
ATOM 677 C CA . PHE A 1 87 ? -14.17774 35.27300 0.87636 1.000 20.69055 88 PHE A CA 1
ATOM 678 C C . PHE A 1 87 ? -15.51489 35.15482 0.15485 1.000 19.95123 88 PHE A C 1
ATOM 679 O O . PHE A 1 87 ? -15.91373 36.08366 -0.57486 1.000 16.75817 88 PHE A O 1
ATOM 687 N N . GLU A 1 88 ? -16.21994 34.04131 0.39247 1.000 13.18457 89 GLU A N 1
ATOM 688 C CA . GLU A 1 88 ? -17.58975 33.83788 -0.07607 1.000 14.81711 89 GLU A CA 1
ATOM 689 C C . GLU A 1 88 ? -18.49300 34.97082 0.39525 1.000 16.44429 89 GLU A C 1
ATOM 690 O O . GLU A 1 88 ? -18.36165 35.45895 1.52371 1.000 17.10697 89 GLU A O 1
ATOM 696 N N . HIS A 1 89 ? -19.40838 35.39202 -0.48070 1.000 15.25578 90 HIS A N 1
ATOM 697 C CA . HIS A 1 89 ? -20.26627 36.54494 -0.22725 1.000 13.83881 90 HIS A CA 1
ATOM 698 C C . HIS A 1 89 ? -21.65987 36.35773 -0.82409 1.000 13.55462 90 HIS A C 1
ATOM 699 O O . HIS A 1 89 ? -21.89898 35.50990 -1.69383 1.000 13.53870 90 HIS A O 1
ATOM 706 N N . ASP A 1 90 ? -22.57131 37.21839 -0.38546 1.000 12.09457 91 ASP A N 1
ATOM 707 C CA . ASP A 1 90 ? -23.92951 37.24762 -0.91325 1.000 14.59952 91 ASP A CA 1
ATOM 708 C C . ASP A 1 90 ? -23.94278 37.76025 -2.34807 1.000 16.96678 91 ASP A C 1
ATOM 709 O O . ASP A 1 90 ? -22.97624 38.36052 -2.83303 1.000 17.21949 91 ASP A O 1
ATOM 714 N N . ALA A 1 91 ? -25.07376 37.52215 -3.02263 1.000 16.67941 92 ALA A N 1
ATOM 715 C CA . ALA A 1 91 ? -25.33022 38.05091 -4.35310 1.000 15.85123 92 ALA A CA 1
ATOM 716 C C . ALA A 1 91 ? -24.42065 37.36195 -5.36388 1.000 16.44002 92 ALA A C 1
ATOM 717 O O . ALA A 1 91 ? -23.89740 37.98552 -6.28480 1.000 13.04504 92 ALA A O 1
ATOM 719 N N . SER A 1 92 ? -24.22167 36.06362 -5.16491 1.000 14.13640 93 SER A N 1
ATOM 720 C CA . SER A 1 92 ? -23.45953 35.26774 -6.10232 1.000 16.64564 93 SER A CA 1
ATOM 721 C C . SER A 1 92 ? -24.27071 34.98741 -7.35717 1.000 17.03923 93 SER A C 1
ATOM 722 O O . SER A 1 92 ? -25.49961 35.15880 -7.38721 1.000 17.24978 93 SER A O 1
ATOM 725 N N . LEU A 1 93 ? -23.55383 34.51880 -8.39300 1.000 13.00496 94 LEU A N 1
ATOM 726 C CA . LEU A 1 93 ? -24.12433 34.29028 -9.71390 1.000 15.49753 94 LEU A CA 1
ATOM 727 C C . LEU A 1 93 ? -24.76010 32.91084 -9.83672 1.000 17.68177 94 LEU A C 1
ATOM 728 O O . LEU A 1 93 ? -25.72009 32.72237 -10.59952 1.000 16.87093 94 LEU A O 1
ATOM 733 N N . SER A 1 94 ? -24.22816 31.93112 -9.13232 1.000 13.39428 95 SER A N 1
ATOM 734 C CA . SER A 1 94 ? -24.66248 30.56564 -9.33445 1.000 16.95307 95 SER A CA 1
ATOM 735 C C . SER A 1 94 ? -24.94212 29.86546 -8.02345 1.000 17.00411 95 SER A C 1
ATOM 736 O O . SER A 1 94 ? -25.23351 28.66437 -8.03054 1.000 15.02008 95 SER A O 1
ATOM 739 N N . ARG A 1 95 ? -24.85351 30.58504 -6.90482 1.000 15.12189 96 ARG A N 1
ATOM 740 C CA . ARG A 1 95 ? -25.07940 30.04506 -5.57572 1.000 13.92199 96 ARG A CA 1
ATOM 741 C C . ARG A 1 95 ? -26.07210 30.94125 -4.86347 1.000 19.23002 96 ARG A C 1
ATOM 742 O O . ARG A 1 95 ? -26.13768 32.14855 -5.13380 1.000 16.35076 96 ARG A O 1
ATOM 750 N N . GLU A 1 96 ? -26.81785 30.36873 -3.91758 1.000 21.30366 97 GLU A N 1
ATOM 751 C CA . GLU A 1 96 ? -27.73683 31.20752 -3.15174 1.000 20.43685 97 GLU A CA 1
ATOM 752 C C . GLU A 1 96 ? -27.03184 31.76190 -1.90714 1.000 16.14009 97 GLU A C 1
ATOM 753 O O . GLU A 1 96 ? -25.99015 31.25856 -1.49018 1.000 14.51675 97 GLU A O 1
ATOM 759 N N . ASP A 1 97 ? -27.53626 32.88130 -1.39067 1.000 16.95165 98 ASP A N 1
ATOM 760 C CA . ASP A 1 97 ? -27.01484 33.43348 -0.14476 1.000 17.30327 98 ASP A CA 1
ATOM 761 C C . ASP A 1 97 ? -27.03382 32.39342 0.96754 1.000 16.82971 98 ASP A C 1
ATOM 762 O O . ASP A 1 97 ? -27.98273 31.61480 1.10452 1.000 14.87569 98 ASP A O 1
ATOM 767 N N . TYR A 1 98 ? -25.93752 32.35939 1.72304 1.000 17.67569 99 TYR A N 1
ATOM 768 C CA . TYR A 1 98 ? -25.82190 31.52726 2.91522 1.000 16.38874 99 TYR A CA 1
ATOM 769 C C . TYR A 1 98 ? -27.06656 31.58861 3.79396 1.000 16.43803 99 TYR A C 1
ATOM 770 O O . TYR A 1 98 ? -27.53229 30.56342 4.30266 1.000 14.59008 99 TYR A O 1
ATOM 779 N N . TYR A 1 99 ? -27.62193 32.79254 3.97507 1.000 15.16665 100 TYR A N 1
ATOM 780 C CA . TYR A 1 99 ? -28.82128 32.99202 4.79007 1.000 16.74331 100 TYR A CA 1
ATOM 781 C C . TYR A 1 99 ? -29.90202 31.92051 4.60468 1.000 22.18809 100 TYR A C 1
ATOM 782 O O . TYR A 1 99 ? -30.51482 31.46737 5.58163 1.000 20.61356 100 TYR A O 1
ATOM 791 N N . PHE A 1 100 ? -30.14834 31.50038 3.35925 1.000 18.36883 101 PHE A N 1
ATOM 792 C CA . PHE A 1 100 ? -31.37909 30.77025 3.05940 1.000 22.56259 101 PHE A CA 1
ATOM 793 C C . PHE A 1 100 ? -31.32617 29.31602 3.52309 1.000 23.81676 101 PHE A C 1
ATOM 794 O O . PHE A 1 100 ? -32.25359 28.84768 4.19460 1.000 25.04461 101 PHE A O 1
ATOM 802 N N . HIS A 1 101 ? -30.25914 28.58641 3.19846 1.000 19.57027 102 HIS A N 1
ATOM 803 C CA . HIS A 1 101 ? -30.15426 27.19852 3.64869 1.000 22.40703 102 HIS A CA 1
ATOM 804 C C . HIS A 1 101 ? -28.83782 26.88563 4.33858 1.000 23.74405 102 HIS A C 1
ATOM 805 O O . HIS A 1 101 ? -28.55323 25.70531 4.59329 1.000 27.16703 102 HIS A O 1
ATOM 812 N N . LYS A 1 102 ? -28.04025 27.90768 4.64915 1.000 19.19303 103 LYS A N 1
ATOM 813 C CA . LYS A 1 102 ? -26.71162 27.74561 5.23290 1.000 24.04285 103 LYS A CA 1
ATOM 814 C C . LYS A 1 102 ? -25.82710 26.91542 4.31223 1.000 21.24046 103 LYS A C 1
ATOM 815 O O . LYS A 1 102 ? -25.00891 26.10965 4.76315 1.000 25.40757 103 LYS A O 1
ATOM 821 N N . ASP A 1 103 ? -26.01335 27.10741 3.00176 1.000 19.42282 104 ASP A N 1
ATOM 822 C CA . ASP A 1 103 ? -25.20251 26.44370 1.98706 1.000 19.69235 104 ASP A CA 1
ATOM 823 C C . ASP A 1 103 ? -25.08130 27.40283 0.79844 1.000 18.79697 104 ASP A C 1
ATOM 824 O O . ASP A 1 103 ? -25.91835 27.39293 -0.10796 1.000 20.25282 104 ASP A O 1
ATOM 829 N N . ALA A 1 104 ? -24.03526 28.23401 0.82953 1.000 18.16069 105 ALA A N 1
ATOM 830 C CA . ALA A 1 104 ? -23.63588 29.09037 -0.27729 1.000 17.37197 105 ALA A CA 1
ATOM 831 C C . ALA A 1 104 ? -22.55049 28.45461 -1.13245 1.000 17.33556 105 ALA A C 1
ATOM 832 O O . ALA A 1 104 ? -21.84549 29.16326 -1.85407 1.000 16.04963 105 ALA A O 1
ATOM 834 N N . SER A 1 105 ? -22.42513 27.12794 -1.09204 1.000 17.06166 106 SER A N 1
ATOM 835 C CA . SER A 1 105 ? -21.41771 26.40211 -1.85311 1.000 17.73039 106 SER A CA 1
ATOM 836 C C . SER A 1 105 ? -21.99613 25.57371 -2.98877 1.000 19.28066 106 SER A C 1
ATOM 837 O O . SER A 1 105 ? -21.38317 25.47020 -4.05270 1.000 15.49478 106 SER A O 1
ATOM 840 N N . THR A 1 106 ? -23.16808 24.97674 -2.77707 1.000 19.90213 107 THR A N 1
ATOM 841 C CA . THR A 1 106 ? -23.74606 24.06885 -3.75617 1.000 20.08982 107 THR A CA 1
ATOM 842 C C . THR A 1 106 ? -24.24434 24.84346 -4.96310 1.000 22.17684 107 THR A C 1
ATOM 843 O O . THR A 1 106 ? -24.92082 25.86299 -4.81278 1.000 18.21075 107 THR A O 1
ATOM 847 N N . PHE A 1 107 ? -23.86892 24.38563 -6.16136 1.000 17.83117 108 PHE A N 1
ATOM 848 C CA . PHE A 1 107 ? -24.35468 25.01514 -7.38386 1.000 19.69876 108 PHE A CA 1
ATOM 849 C C . PHE A 1 107 ? -25.87624 24.95268 -7.43309 1.000 23.22499 108 PHE A C 1
ATOM 850 O O . PHE A 1 107 ? -26.46176 23.88397 -7.21845 1.000 20.25225 108 PHE A O 1
ATOM 858 N N . ARG A 1 108 ? -26.51949 26.09643 -7.73041 1.000 15.87522 109 ARG A N 1
ATOM 859 C CA . ARG A 1 108 ? -27.98196 26.15917 -7.71634 1.000 18.06121 109 ARG A CA 1
ATOM 860 C C . ARG A 1 108 ? -28.52820 26.40365 -9.11295 1.000 19.38730 109 ARG A C 1
ATOM 861 O O . ARG A 1 108 ? -28.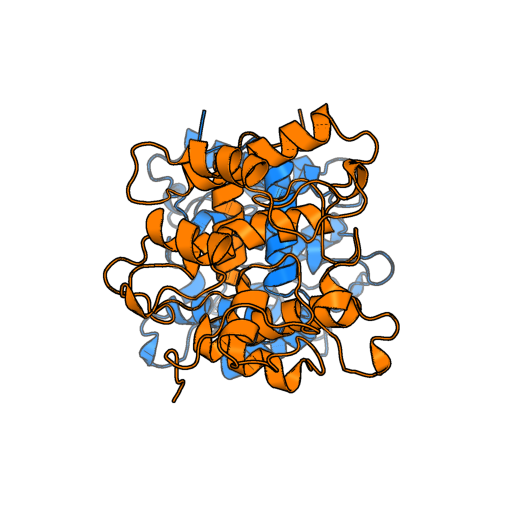48034 27.54297 -9.60611 1.000 16.79743 109 ARG A O 1
ATOM 869 N N . PRO A 1 109 ? -29.08507 25.38502 -9.77538 1.000 17.52842 110 PRO A N 1
ATOM 870 C CA . PRO A 1 109 ? -29.64238 25.58926 -11.12170 1.000 17.86220 110 PRO A CA 1
ATOM 871 C C . PRO A 1 109 ? -30.55449 26.79583 -11.23309 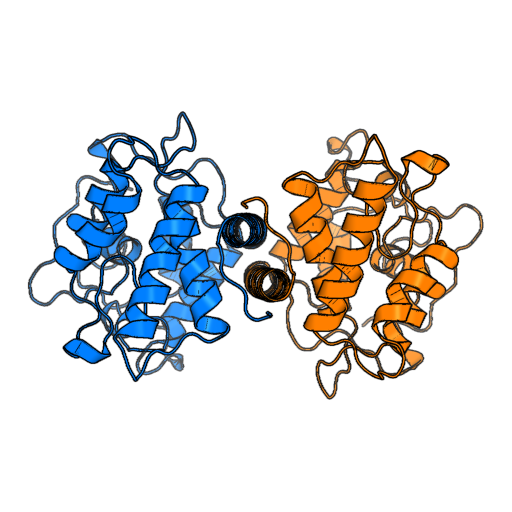1.000 21.20157 110 PRO A C 1
ATOM 872 O O . PRO A 1 109 ? -30.48015 27.52730 -12.22576 1.000 20.67494 110 PRO A O 1
ATOM 876 N N . GLU A 1 110 ? -31.38058 27.05207 -10.21715 1.000 20.95840 111 GLU A N 1
ATOM 877 C CA . GLU A 1 110 ? -32.39984 28.09909 -10.31263 1.000 20.71266 111 GLU A CA 1
ATOM 878 C C . GLU A 1 110 ? -31.78407 29.48900 -10.18015 1.000 20.52447 111 GLU A C 1
ATOM 879 O O . GLU A 1 110 ? -32.34054 30.47053 -10.69539 1.000 18.70430 111 GLU A O 1
ATOM 885 N N . VAL A 1 111 ? -30.67430 29.60016 -9.44093 1.000 20.81724 112 VAL A N 1
ATOM 886 C CA . VAL A 1 111 ? -29.90180 30.84076 -9.42189 1.000 22.18578 112 VAL A CA 1
ATOM 887 C C . VAL A 1 111 ? -29.19783 31.03849 -10.75639 1.000 21.65492 112 VAL A C 1
ATOM 888 O O . VAL A 1 111 ? -29.20762 32.13336 -11.33197 1.000 14.62224 112 VAL A O 1
ATOM 892 N N . PHE A 1 112 ? -28.57671 29.97116 -11.26927 1.000 15.84759 113 PHE A N 1
ATOM 893 C CA . PHE A 1 112 ? -27.80482 30.07648 -12.49925 1.000 15.66333 113 PHE A CA 1
ATOM 894 C C . PHE A 1 112 ? -28.70544 30.39647 -13.68724 1.000 19.79521 113 PHE A C 1
ATOM 895 O O . PHE A 1 112 ? -28.29116 31.11421 -14.60897 1.000 18.11262 113 PHE A O 1
ATOM 903 N N . LYS A 1 113 ? -29.93978 29.89412 -13.65880 1.000 17.96029 114 LYS A N 1
ATOM 904 C CA . LYS A 1 113 ? -30.93139 30.21325 -14.68345 1.000 20.57795 114 LYS A CA 1
ATOM 905 C C . LYS A 1 113 ? -31.22420 31.70851 -14.71624 1.000 20.86104 114 LYS A C 1
ATOM 906 O O . LYS A 1 113 ? -31.27657 32.32034 -15.78745 1.000 23.81210 114 LYS A O 1
ATOM 912 N N . LYS A 1 114 ? -31.41784 32.31846 -13.54656 1.000 20.61234 115 LYS A N 1
ATOM 913 C CA . LYS A 1 114 ? -31.61692 33.76574 -13.49720 1.000 19.22898 115 LYS A CA 1
ATOM 914 C C . LYS A 1 114 ? -30.43070 34.50105 -14.10758 1.000 21.28035 115 LYS A C 1
ATOM 915 O O . LYS A 1 114 ? -30.59614 35.36841 -14.97234 1.000 20.88167 115 LYS A O 1
ATOM 921 N N . PHE A 1 115 ? -29.21950 34.15240 -13.67185 1.000 18.31381 116 PHE A N 1
ATOM 922 C CA . PHE A 1 115 ? -28.00835 34.80690 -14.16209 1.000 22.23849 116 PHE A CA 1
ATOM 923 C C . PHE A 1 115 ? -27.91743 34.72066 -15.68397 1.000 23.75737 116 PHE A C 1
ATOM 924 O O . PHE A 1 115 ? -27.80316 35.74348 -16.37503 1.000 15.93211 116 PHE A O 1
ATOM 932 N N . MET A 1 116 ? -28.03714 33.49785 -16.22401 1.000 15.55142 117 MET A N 1
ATOM 933 C CA . MET A 1 116 ? -27.85347 33.24166 -17.65371 1.000 19.27905 117 MET A CA 1
ATOM 934 C C . MET A 1 116 ? -28.92634 33.89764 -18.51627 1.000 20.60404 117 MET A C 1
ATOM 935 O O . MET A 1 116 ? -28.66556 34.20633 -19.68474 1.000 19.64949 117 MET A O 1
ATOM 940 N N . SER A 1 117 ? -30.12335 34.13161 -17.96500 1.000 17.14298 118 SER A N 1
ATOM 941 C CA . SER A 1 117 ? -31.19090 34.77035 -18.72818 1.000 20.63774 118 SER A CA 1
ATOM 942 C C . SER A 1 117 ? -30.80287 36.16258 -19.21627 1.000 23.20990 118 SER A C 1
ATOM 943 O O . SER A 1 117 ? -31.40473 36.67104 -20.16528 1.000 19.98510 118 SER A O 1
ATOM 946 N N . HIS A 1 118 ? -29.79032 36.77170 -18.61363 1.000 20.56254 119 HIS A N 1
ATOM 947 C CA . HIS A 1 118 ? -29.27101 38.05451 -19.06584 1.000 18.11955 119 HIS A CA 1
ATOM 948 C C . HIS A 1 118 ? -28.50217 37.96124 -20.37179 1.000 20.17420 119 HIS A C 1
ATOM 949 O O . HIS A 1 118 ? -28.22063 38.99934 -20.97765 1.000 21.81137 119 HIS A O 1
ATOM 956 N N . PHE A 1 119 ? -28.16032 36.75818 -20.82110 1.000 17.84807 120 PHE A N 1
ATOM 957 C CA . PHE A 1 119 ? -27.50670 36.56121 -22.10509 1.000 23.60369 120 PHE A CA 1
ATOM 958 C C . PHE A 1 119 ? -28.39446 35.85350 -23.12426 1.000 28.53066 120 PHE A C 1
ATOM 959 O O . PHE A 1 119 ? -27.87811 35.36731 -24.13812 1.000 30.34311 120 PHE A O 1
ATOM 967 N N . LYS A 1 120 ? -29.70093 35.75079 -22.86974 1.000 34.97582 121 LYS A N 1
ATOM 968 C CA . LYS A 1 120 ? -30.57808 34.94058 -23.71056 1.000 30.67898 121 LYS A CA 1
ATOM 969 C C . LYS A 1 120 ? -30.48144 35.37835 -25.16433 1.000 29.81063 121 LYS A C 1
ATOM 970 O O . LYS A 1 120 ? -30.42264 36.57314 -25.46547 1.000 35.10400 121 LYS A O 1
ATOM 976 N N . GLY A 1 121 ? -30.39397 34.40135 -26.06325 1.000 34.68771 122 GLY A N 1
ATOM 977 C CA . GLY A 1 121 ? -30.27500 34.71485 -27.46965 1.000 37.60452 122 GLY A CA 1
ATOM 978 C C . GLY A 1 121 ? -28.91779 35.22081 -27.90407 1.000 38.79550 122 GLY A C 1
ATOM 979 O O . GLY A 1 121 ? -28.78378 35.72243 -29.02695 1.000 38.21434 122 GLY A O 1
ATOM 980 N N . LYS A 1 122 ? -27.90261 35.13440 -27.05148 1.000 33.76603 123 LYS A N 1
ATOM 981 C CA . LYS A 1 122 ? -26.57323 35.58588 -27.41981 1.000 30.25902 123 LYS A CA 1
ATOM 982 C C . LYS A 1 122 ? -25.60302 34.42659 -27.32216 1.000 26.75477 123 LYS A C 1
ATOM 983 O O . LYS A 1 122 ? -25.71643 33.57456 -26.43965 1.000 28.70669 123 LYS A O 1
ATOM 989 N N . GLU A 1 123 ? -24.63609 34.41558 -28.22648 1.000 28.47466 124 GLU A N 1
ATOM 990 C CA . GLU A 1 123 ? -23.56428 33.43723 -28.15437 1.000 31.36038 124 GLU A CA 1
ATOM 991 C C . GLU A 1 123 ? -22.42039 33.90964 -27.26109 1.000 25.22092 124 GLU A C 1
ATOM 992 O O . GLU A 1 123 ? -21.72320 33.07585 -26.66760 1.000 17.40028 124 GLU A O 1
ATOM 998 N N . TYR A 1 124 ? -22.27613 35.22918 -27.08775 1.000 21.28788 125 TYR A N 1
ATOM 999 C CA . TYR A 1 124 ? -21.17829 35.83506 -26.34341 1.000 22.82025 125 TYR A CA 1
ATOM 1000 C C . TYR A 1 124 ? -21.68916 36.75599 -25.24604 1.000 20.06745 125 TYR A C 1
ATOM 1001 O O . TYR A 1 124 ? -22.70642 37.44273 -25.40946 1.000 21.07415 125 TYR A O 1
ATOM 1010 N N . VAL A 1 125 ? -20.96015 36.75689 -24.12962 1.000 18.26490 126 VAL A N 1
ATOM 1011 C CA . VAL A 1 125 ? -21.19710 37.67715 -23.02664 1.000 18.91132 126 VAL A CA 1
ATOM 1012 C C . VAL A 1 125 ? -20.66040 39.04622 -23.41371 1.000 19.06512 126 VAL A C 1
ATOM 1013 O O . VAL A 1 125 ? -19.48019 39.18047 -23.75720 1.000 23.90845 126 VAL A O 1
ATOM 1017 N N . THR A 1 126 ? -21.52272 40.05835 -23.38463 1.000 18.75947 127 THR A N 1
ATOM 1018 C CA . THR A 1 126 ? -21.07105 41.43921 -23.52907 1.000 20.86088 127 THR A CA 1
ATOM 1019 C C . THR A 1 126 ? -20.82448 42.05239 -22.15519 1.000 22.46578 127 THR A C 1
ATOM 1020 O O . THR A 1 126 ? -21.43213 41.63534 -21.16490 1.000 23.20822 127 THR A O 1
ATOM 1024 N N . LEU A 1 127 ? -19.94780 43.06860 -22.10646 1.000 20.50480 128 LEU A N 1
ATOM 1025 C CA . LEU A 1 127 ? -19.70760 43.78765 -20.85361 1.000 23.05602 128 LEU A CA 1
ATOM 1026 C C . LEU A 1 127 ? -21.02184 44.23136 -20.22698 1.000 21.41693 128 LEU A C 1
ATOM 1027 O O . LEU A 1 127 ? -21.26915 43.99798 -19.03917 1.000 22.28958 128 LEU A O 1
ATOM 1032 N N . GLU A 1 128 ? -21.88451 44.86216 -21.03193 1.000 21.52759 129 GLU A N 1
ATOM 1033 C CA . GLU A 1 128 ? -23.14743 45.39500 -20.53392 1.000 24.34485 129 GLU A CA 1
ATOM 1034 C C . GLU A 1 128 ? -24.05122 44.30324 -19.96705 1.000 22.67111 129 GLU A C 1
ATOM 1035 O O . GLU A 1 128 ? -24.64597 44.49046 -18.90491 1.000 20.01517 129 GLU A O 1
ATOM 1041 N N . ASP A 1 129 ? -24.16963 43.15654 -20.64883 1.000 21.59182 130 ASP A N 1
ATOM 1042 C CA . ASP A 1 129 ? -25.01781 42.08978 -20.11573 1.000 21.03428 130 ASP A CA 1
ATOM 1043 C C . ASP A 1 129 ? -24.42724 41.50326 -18.84080 1.000 19.15098 130 ASP A C 1
ATOM 1044 O O . ASP A 1 129 ? -25.16785 41.18623 -17.90925 1.000 18.80434 130 ASP A O 1
ATOM 1049 N N . ALA A 1 130 ? -23.10014 41.34170 -18.78614 1.000 20.65378 131 ALA A N 1
ATOM 1050 C CA . ALA A 1 130 ? -22.46158 40.82762 -17.57734 1.000 20.02826 131 ALA A CA 1
ATOM 1051 C C . ALA A 1 130 ? -22.66881 41.78404 -16.41005 1.000 16.15004 131 ALA A C 1
ATOM 1052 O O . ALA A 1 130 ? -22.85197 41.34983 -15.26651 1.000 16.75507 131 ALA A O 1
ATOM 1054 N N . ALA A 1 131 ? -22.61267 43.08667 -16.67725 1.000 15.39982 132 ALA A N 1
ATOM 1055 C CA . ALA A 1 131 ? -22.89884 44.07986 -15.64555 1.000 15.93293 132 ALA A CA 1
ATOM 1056 C C . ALA A 1 131 ? -24.31154 43.91372 -15.12850 1.000 17.40710 132 ALA A C 1
ATOM 1057 O O . ALA A 1 131 ? -24.53391 43.86953 -13.90997 1.000 16.45941 132 ALA A O 1
ATOM 1059 N N . SER A 1 132 ? -25.27868 43.80952 -16.05575 1.000 14.84519 133 SER A N 1
ATOM 1060 C CA . SER A 1 132 ? -26.68079 43.66833 -15.68498 1.000 17.55748 133 SER A CA 1
ATOM 1061 C C . SER A 1 132 ? -26.91431 42.41394 -14.86437 1.000 15.32607 133 SER A C 1
ATOM 1062 O O . SER A 1 132 ? -27.65979 42.44735 -13.88196 1.000 17.00985 133 SER A O 1
ATOM 1065 N N . ALA A 1 133 ? -26.29831 41.29844 -15.26191 1.000 16.33492 134 ALA A N 1
ATOM 1066 C CA . ALA A 1 133 ? -26.54009 40.02536 -14.59332 1.000 14.98636 134 ALA A CA 1
ATOM 1067 C C . ALA A 1 133 ? -26.02886 40.04042 -13.16024 1.000 18.10871 134 ALA A C 1
ATOM 1068 O O . ALA A 1 133 ? -26.72920 39.59191 -12.24344 1.000 19.39537 134 ALA A O 1
ATOM 1070 N N . ARG A 1 134 ? -24.80019 40.52594 -12.94416 1.000 17.36486 135 ARG A N 1
ATOM 1071 C CA . ARG A 1 134 ? -24.27218 40.61965 -11.58255 1.000 14.81364 135 ARG A CA 1
ATOM 1072 C C . ARG A 1 134 ? -25.10544 41.56838 -10.72425 1.000 17.86061 135 ARG A C 1
ATOM 1073 O O . ARG A 1 134 ? -25.41675 41.26686 -9.56252 1.000 17.85131 135 ARG A O 1
ATOM 1081 N N . TYR A 1 135 ? -25.46701 42.73395 -11.27029 1.000 18.86020 136 TYR A N 1
ATOM 1082 C CA . TYR A 1 135 ? -26.22144 43.69725 -10.46898 1.000 19.50008 136 TYR A CA 1
ATOM 1083 C C . TYR A 1 135 ? -27.63020 43.20007 -10.15575 1.000 18.38816 136 TYR A C 1
ATOM 1084 O O . TYR A 1 135 ? -28.19164 43.54828 -9.10832 1.000 18.46977 136 TYR A O 1
ATOM 1093 N N . ALA A 1 136 ? -28.20935 42.38219 -11.03790 1.000 18.04487 137 ALA A N 1
ATOM 1094 C CA . ALA A 1 136 ? -29.50304 41.78113 -10.73727 1.000 21.82184 137 ALA A CA 1
ATOM 1095 C C . ALA A 1 136 ? -29.41779 40.88724 -9.50322 1.000 21.42680 137 ALA A C 1
ATOM 1096 O O . ALA A 1 136 ? -30.38183 40.79001 -8.73383 1.000 21.27379 137 ALA A O 1
ATOM 1098 N N . MET A 1 137 ? -28.27309 40.22955 -9.28742 1.000 18.65142 138 MET A N 1
ATOM 1099 C CA . MET A 1 137 ? -28.17535 39.37608 -8.11127 1.000 20.11708 138 MET A CA 1
ATOM 1100 C C . MET A 1 137 ? -28.02903 40.20494 -6.85414 1.000 18.68385 138 MET A C 1
ATOM 1101 O O . MET A 1 137 ? -28.48372 39.78708 -5.78030 1.000 20.36151 138 MET A O 1
ATOM 1106 N N . VAL A 1 138 ? -27.38569 41.36592 -6.97605 1.000 17.31685 139 VAL A N 1
ATOM 1107 C CA . VAL A 1 138 ? -27.27902 42.28981 -5.85286 1.000 18.81661 139 VAL A CA 1
ATOM 1108 C C . VAL A 1 138 ? -28.66100 42.78361 -5.45388 1.000 15.76579 139 VAL A C 1
ATOM 1109 O O . VAL A 1 138 ? -29.00592 42.82472 -4.26781 1.000 14.90796 139 VAL A O 1
ATOM 1113 N N . GLN A 1 139 ? -29.46443 43.18089 -6.44635 1.000 17.10403 140 GLN A N 1
ATOM 1114 C CA . GLN A 1 139 ? -30.82156 43.65821 -6.17849 1.000 18.77180 140 GLN A CA 1
ATOM 1115 C C . GLN A 1 139 ? -31.68675 42.55752 -5.56933 1.000 18.37790 140 GLN A C 1
ATOM 1116 O O . GLN A 1 139 ? -32.44981 42.81938 -4.63468 1.000 16.59061 140 GLN A O 1
ATOM 1122 N N . GLU A 1 140 ? -31.55108 41.31015 -6.04452 1.000 16.72452 141 GLU A N 1
ATOM 1123 C CA . GLU A 1 140 ? -32.35307 40.23273 -5.45908 1.000 20.93784 141 GLU A CA 1
ATOM 1124 C C . GLU A 1 140 ? -32.00348 40.01208 -3.99787 1.000 19.48981 141 GLU A C 1
ATOM 1125 O O . GLU A 1 140 ? -32.90060 39.92755 -3.15637 1.000 16.96173 141 GLU A O 1
ATOM 1131 N N . SER A 1 141 ? -30.70293 39.87335 -3.68673 1.000 20.71433 142 SER A N 1
ATOM 1132 C CA . SER A 1 141 ? -30.25519 39.70413 -2.30416 1.000 17.86083 142 SER A CA 1
ATOM 1133 C C . SER A 1 141 ? -30.74287 40.84963 -1.43390 1.000 17.39144 142 SER A C 1
ATOM 1134 O O . SER A 1 141 ? -31.15420 40.64282 -0.28761 1.000 16.55402 142 SER A O 1
ATOM 1137 N N . ARG A 1 142 ? -30.67518 42.07209 -1.95728 1.000 16.60625 143 ARG A N 1
ATOM 1138 C CA . ARG A 1 142 ? -31.07314 43.24601 -1.18466 1.000 15.29894 143 ARG A CA 1
ATOM 1139 C C . ARG A 1 142 ? -32.56733 43.24624 -0.88358 1.000 16.32582 143 ARG A C 1
ATOM 1140 O O . ARG A 1 142 ? -32.98772 43.71936 0.17267 1.000 19.02466 143 ARG A O 1
ATOM 1148 N N . LYS A 1 143 ? -33.37766 42.68964 -1.77085 1.000 18.14424 144 LYS A N 1
ATOM 1149 C CA . LYS A 1 143 ? -34.81740 42.66057 -1.56893 1.000 14.88059 144 LYS A CA 1
ATOM 1150 C C . LYS A 1 143 ? -35.28936 41.41871 -0.82896 1.000 15.04639 144 LYS A C 1
ATOM 1151 O O . LYS A 1 143 ? -36.41891 41.40828 -0.31872 1.000 15.22641 144 LYS A O 1
ATOM 1157 N N . LYS A 1 144 ? -34.45709 40.38409 -0.74951 1.000 16.70092 145 LYS A N 1
ATOM 1158 C CA . LYS A 1 144 ? -34.86176 39.08735 -0.21263 1.000 17.53764 145 LYS A CA 1
ATOM 1159 C C . LYS A 1 144 ? -34.15159 38.70448 1.07883 1.000 18.30916 145 LYS A C 1
ATOM 1160 O O . LYS A 1 144 ? -34.73614 38.02307 1.92217 1.000 14.75658 145 LYS A O 1
ATOM 1166 N N . ASN A 1 145 ? -32.90409 39.11366 1.24440 1.000 14.97870 146 ASN A N 1
ATOM 1167 C CA . ASN A 1 145 ? -32.06473 38.62692 2.32685 1.000 15.10022 146 ASN A CA 1
ATOM 1168 C C . ASN A 1 145 ? -31.92419 39.70988 3.38147 1.000 16.93083 146 ASN A C 1
ATOM 1169 O O . ASN A 1 145 ? -31.26975 40.73603 3.12021 1.000 13.56351 146 ASN A O 1
ATOM 1174 N N . PRO A 1 146 ? -32.53430 39.54489 4.56718 1.000 15.16993 147 PRO A N 1
ATOM 1175 C CA . PRO A 1 146 ? -32.41803 40.57914 5.60086 1.000 18.33343 147 PRO A CA 1
ATOM 1176 C C . PRO A 1 146 ? -31.01211 40.69900 6.14172 1.000 17.72982 147 PRO A C 1
ATOM 1177 O O . PRO A 1 146 ? -30.69314 41.73498 6.72748 1.000 16.14874 147 PRO A O 1
ATOM 1181 N N . THR A 1 147 ? -30.16106 39.67971 5.97557 1.000 18.41953 148 THR A N 1
ATOM 1182 C CA . THR A 1 147 ? -28.77697 39.75075 6.43651 1.000 17.23752 148 THR A CA 1
ATOM 1183 C C . THR A 1 147 ? -27.80249 40.17303 5.34911 1.000 19.22689 148 THR A C 1
ATOM 1184 O O . THR A 1 147 ? -26.58893 40.06328 5.56094 1.000 20.94553 148 THR A O 1
ATOM 1188 N N . PHE A 1 148 ? -28.29110 40.65615 4.20615 1.000 19.13658 149 PHE A N 1
ATOM 1189 C CA . PHE A 1 148 ? -27.43350 40.99512 3.06793 1.000 18.27063 149 PHE A CA 1
ATOM 1190 C C . PHE A 1 148 ? -26.23615 41.83479 3.51752 1.000 22.49121 149 PHE A C 1
ATOM 1191 O O . PHE A 1 148 ? -26.39453 42.84110 4.21238 1.000 18.03398 149 PHE A O 1
ATOM 1199 N N . THR A 1 149 ? -25.02878 41.38379 3.16001 1.000 21.14691 150 THR A N 1
ATOM 1200 C CA . THR A 1 149 ? -23.78375 42.07903 3.49705 1.000 19.79060 150 THR A CA 1
ATOM 1201 C C . THR A 1 149 ? -23.00984 42.32095 2.21285 1.000 18.14016 150 THR A C 1
ATOM 1202 O O . THR A 1 149 ? -22.65696 41.36185 1.52106 1.000 16.75122 150 THR A O 1
ATOM 1206 N N . TYR A 1 150 ? -22.70834 43.58961 1.92095 1.000 17.43920 151 TYR A N 1
ATOM 1207 C CA . TYR A 1 150 ? -22.17752 44.08066 0.64405 1.000 20.34296 151 TYR A CA 1
ATOM 1208 C C . TYR A 1 150 ? -21.32294 45.31598 0.93512 1.000 20.74987 151 TYR A C 1
ATOM 1209 O O . TYR A 1 150 ? -21.67107 46.43891 0.61055 1.000 23.72400 151 TYR A O 1
ATOM 1218 N N . THR A 1 151 ? -20.18705 45.09589 1.58999 1.000 20.44001 152 THR A N 1
ATOM 1219 C CA . THR A 1 151 ? -19.25827 46.15211 1.96057 1.000 20.85470 152 THR A CA 1
ATOM 1220 C C . THR A 1 151 ? -18.21896 46.36098 0.85436 1.000 21.79739 152 THR A C 1
ATOM 1221 O O . THR A 1 151 ? -18.23378 45.69575 -0.18466 1.000 18.12332 152 THR A O 1
ATOM 1225 N N . VAL A 1 152 ? -17.27745 47.27452 1.11665 1.000 20.13295 153 VAL A N 1
ATOM 1226 C CA . VAL A 1 152 ? -16.18607 47.55856 0.18965 1.000 16.86982 153 VAL A CA 1
ATOM 1227 C C . VAL A 1 152 ? -15.52720 46.26551 -0.27648 1.000 17.77057 153 VAL A C 1
ATOM 1228 O O . VAL A 1 152 ? -15.23737 46.08686 -1.46562 1.000 19.44581 153 VAL A O 1
ATOM 1232 N N . GLN A 1 153 ? -15.27052 45.35329 0.66382 1.000 16.72008 154 GLN A N 1
ATOM 1233 C CA . GLN A 1 153 ? -14.54289 44.12704 0.35177 1.000 19.33200 154 GLN A CA 1
ATOM 1234 C C . GLN A 1 153 ? -15.35677 43.23853 -0.57891 1.000 17.57738 154 GLN A C 1
ATOM 1235 O O . GLN A 1 153 ? -14.84492 42.75186 -1.58955 1.000 19.58687 154 GLN A O 1
ATOM 1241 N N . GLN A 1 154 ? -16.63865 43.04248 -0.26340 1.000 18.36394 155 GLN A N 1
ATOM 1242 C CA . GLN A 1 154 ? -17.49711 42.20041 -1.09417 1.000 19.99629 155 GLN A CA 1
ATOM 1243 C C . GLN A 1 154 ? -17.72720 42.80312 -2.47051 1.000 16.87907 155 GLN A C 1
ATOM 1244 O O . GLN A 1 154 ? -17.88281 42.06528 -3.44569 1.000 11.80931 155 GLN A O 1
ATOM 1250 N N . ARG A 1 155 ? -17.75476 44.14090 -2.56881 1.000 12.84610 156 ARG A N 1
ATOM 1251 C CA . ARG A 1 155 ? -18.01391 44.78851 -3.84638 1.000 14.72974 156 ARG A CA 1
ATOM 1252 C C . ARG A 1 155 ? -16.91811 44.46200 -4.84899 1.000 15.44549 156 ARG A C 1
ATOM 1253 O O . ARG A 1 155 ? -17.20881 44.08885 -5.98717 1.000 15.70513 156 ARG A O 1
ATOM 1261 N N . ILE A 1 156 ? -15.64624 44.58726 -4.44026 1.000 15.95967 157 ILE A N 1
ATOM 1262 C CA . ILE A 1 156 ? -14.55845 44.36632 -5.38625 1.000 13.30543 157 ILE A CA 1
ATOM 1263 C C . ILE A 1 156 ? -14.45557 42.89181 -5.74243 1.000 13.77051 157 ILE A C 1
ATOM 1264 O O . ILE A 1 156 ? -14.15510 42.54875 -6.88767 1.000 16.31000 157 ILE A O 1
ATOM 1269 N N . THR A 1 157 ? -14.70231 41.99440 -4.78403 1.000 14.05233 158 THR A N 1
ATOM 1270 C CA . THR A 1 157 ? -14.64413 40.57516 -5.11232 1.000 13.48236 158 THR A CA 1
ATOM 1271 C C . THR A 1 157 ? -15.75081 40.20268 -6.09215 1.000 15.14440 158 THR A C 1
ATOM 1272 O O . THR A 1 157 ? -15.49420 39.47879 -7.05840 1.000 16.72690 158 THR A O 1
ATOM 1276 N N . SER A 1 158 ? -16.96908 40.74357 -5.89250 1.000 13.56175 159 SER A N 1
ATOM 1277 C CA . SER A 1 158 ? -18.10101 40.52677 -6.80752 1.000 14.07802 159 SER A CA 1
ATOM 1278 C C . SER A 1 158 ? -17.80850 41.06674 -8.20793 1.000 15.15844 159 SER A C 1
ATOM 1279 O O . SER A 1 158 ? -17.95240 40.35501 -9.20957 1.000 13.38746 159 SER A O 1
ATOM 1282 N N . TYR A 1 159 ? -17.41141 42.34297 -8.29933 1.000 14.16006 160 TYR A N 1
ATOM 1283 C CA . TYR A 1 159 ? -17.03965 42.90790 -9.59208 1.000 14.98135 160 TYR A CA 1
ATOM 1284 C C . TYR A 1 159 ? -15.88699 42.11746 -10.22142 1.000 14.74271 160 TYR A C 1
ATOM 1285 O O . TYR A 1 159 ? -15.91564 41.80378 -11.42298 1.000 13.28512 160 TYR A O 1
ATOM 1294 N N . GLY A 1 160 ? -14.89273 41.73771 -9.39636 1.000 16.41011 161 GLY A N 1
ATOM 1295 C CA . GLY A 1 160 ? -13.72190 41.03230 -9.89687 1.000 15.09485 161 GLY A CA 1
ATOM 1296 C C . GLY A 1 160 ? -14.03087 39.63998 -10.40101 1.000 15.24764 161 GLY A C 1
ATOM 1297 O O . GLY A 1 160 ? -13.38570 39.15091 -11.32842 1.000 15.47078 161 GLY A O 1
ATOM 1298 N N . GLU A 1 161 ? -15.00979 38.98037 -9.79199 1.000 16.25276 162 GLU A N 1
ATOM 1299 C CA . GLU A 1 161 ? -15.39535 37.65034 -10.24893 1.000 15.29434 162 GLU A CA 1
ATOM 1300 C C . GLU A 1 161 ? -16.03489 37.70201 -11.62658 1.000 13.18020 162 GLU A C 1
ATOM 1301 O O . GLU A 1 161 ? -15.83548 36.80038 -12.44010 1.000 13.42844 162 GLU A O 1
ATOM 1307 N N . THR A 1 162 ? -16.78782 38.75662 -11.91898 1.000 13.45253 163 THR A N 1
ATOM 1308 C CA . THR A 1 162 ? -17.39091 38.85345 -13.23660 1.000 13.97324 163 THR A CA 1
ATOM 1309 C C . THR A 1 162 ? -16.30772 39.08688 -14.27976 1.000 14.65162 163 THR A C 1
ATOM 1310 O O . THR A 1 162 ? -16.31900 38.46424 -15.34444 1.000 14.80535 163 THR A O 1
ATOM 1314 N N . ILE A 1 163 ? -15.35169 39.97477 -13.96661 1.000 15.46429 164 ILE A N 1
ATOM 1315 C CA . ILE A 1 163 ? -14.20469 40.22661 -14.83392 1.000 15.15610 164 ILE A CA 1
ATOM 1316 C C . ILE A 1 163 ? -13.39777 38.95549 -15.04295 1.000 17.91753 164 ILE A C 1
ATOM 1317 O O . ILE A 1 163 ? -12.95741 38.67111 -16.16413 1.000 19.17070 164 ILE A O 1
ATOM 1322 N N . LYS A 1 164 ? -13.20981 38.15705 -13.98075 1.000 15.97443 165 LYS A N 1
ATOM 1323 C CA . LYS A 1 164 ? -12.40979 36.93907 -14.10118 1.000 16.88809 165 LYS A CA 1
ATOM 1324 C C . LYS A 1 164 ? -12.98615 35.98396 -15.14946 1.000 16.99952 165 LYS A C 1
ATOM 1325 O O . LYS A 1 164 ? -12.25361 35.47604 -16.00081 1.000 15.67096 165 LYS A O 1
ATOM 1331 N N . TYR A 1 165 ? -14.29712 35.73947 -15.12522 1.000 14.77053 166 TYR A N 1
ATOM 1332 C CA . TYR A 1 165 ? -14.83438 34.81042 -16.11497 1.000 17.36258 166 TYR A CA 1
ATOM 1333 C C . TYR A 1 165 ? -14.86984 35.47916 -17.48252 1.000 16.75401 166 TYR A C 1
ATOM 1334 O O . TYR A 1 165 ? -14.56362 34.84396 -18.49505 1.000 16.49584 166 TYR A O 1
ATOM 1343 N N . PHE A 1 166 ? -15.17879 36.77941 -17.51474 1.000 16.83086 167 PHE A N 1
ATOM 1344 C CA . PHE A 1 166 ? -15.29019 37.52209 -18.76686 1.000 17.09340 167 PHE A CA 1
ATOM 1345 C C . PHE A 1 166 ? -13.95435 37.60210 -19.49321 1.000 17.93877 167 PHE A C 1
ATOM 1346 O O . PHE A 1 166 ? -13.91995 37.68008 -20.72712 1.000 19.49535 167 PHE A O 1
ATOM 1354 N N . ARG A 1 167 ? -12.84928 37.59247 -18.74965 1.000 18.28299 168 ARG A N 1
ATOM 1355 C CA . ARG A 1 167 ? -11.52366 37.72698 -19.33405 1.000 18.41338 168 ARG A CA 1
ATOM 1356 C C . ARG A 1 167 ? -10.80887 36.39188 -19.50568 1.000 20.12877 168 ARG A C 1
ATOM 1357 O O . ARG A 1 167 ? -9.96369 36.26899 -20.39897 1.000 19.45090 168 ARG A O 1
ATOM 1365 N N . THR A 1 168 ? -11.13051 35.38172 -18.69778 1.000 16.68380 169 THR A N 1
ATOM 1366 C CA . THR A 1 168 ? -10.38747 34.13148 -18.77407 1.000 16.88792 169 THR A CA 1
ATOM 1367 C C . THR A 1 168 ? -11.08352 33.05633 -19.59025 1.000 17.63422 169 THR A C 1
ATOM 1368 O O . THR A 1 168 ? -10.39612 32.21688 -20.18590 1.000 16.81545 169 THR A O 1
ATOM 1372 N N . ILE A 1 169 ? -12.41546 33.04326 -19.62847 1.000 18.05731 170 ILE A N 1
ATOM 1373 C CA . ILE A 1 169 ? -13.12337 32.00458 -20.36645 1.000 16.44162 170 ILE A CA 1
ATOM 1374 C C . ILE A 1 169 ? -13.41320 32.54875 -21.75804 1.000 19.25378 170 ILE A C 1
ATOM 1375 O O . ILE A 1 169 ? -14.57047 32.80351 -22.12199 1.000 17.97322 170 ILE A O 1
ATOM 1380 N N . VAL A 1 170 ? -12.35700 32.74394 -22.54509 1.000 18.21514 171 VAL A N 1
ATOM 1381 C CA . VAL A 1 170 ? -12.47713 33.41206 -23.83069 1.000 17.65009 171 VAL A CA 1
ATOM 1382 C C . VAL A 1 170 ? -11.87967 32.55933 -24.94297 1.000 18.59043 171 VAL A C 1
ATOM 1383 O O . VAL A 1 170 ? -11.05448 31.66799 -24.70998 1.000 18.46144 171 VAL A O 1
ATOM 1387 N N . GLU A 1 171 ? -12.33591 32.83450 -26.15715 1.000 21.03413 172 GLU A N 1
ATOM 1388 C CA . GLU A 1 171 ? -11.79997 32.18753 -27.34622 1.000 22.05988 172 GLU A CA 1
ATOM 1389 C C . GLU A 1 171 ? -10.41456 32.74172 -27.64175 1.000 18.87015 172 GLU A C 1
ATOM 1390 O O . GLU A 1 171 ? -10.25266 33.96354 -27.72856 1.000 22.35642 172 GLU A O 1
ATOM 1396 N N . PRO A 1 172 ? -9.40648 31.89162 -27.83228 1.000 22.92638 173 PRO A N 1
ATOM 1397 C CA . PRO A 1 172 ? -8.09190 32.40939 -28.25036 1.000 21.35514 173 PRO A CA 1
ATOM 1398 C C . PRO A 1 172 ? -8.17043 33.30660 -29.47037 1.000 21.73882 173 PRO A C 1
ATOM 1399 O O . PRO A 1 172 ? -7.49240 34.34036 -29.50127 1.000 28.30316 173 PRO A O 1
ATOM 1403 N N . ALA A 1 173 ? -9.01721 32.97572 -30.45212 1.000 21.62676 174 ALA A N 1
ATOM 1404 C CA . ALA A 1 173 ? -9.02712 33.72834 -31.70559 1.000 19.70992 174 ALA A CA 1
ATOM 1405 C C . ALA A 1 173 ? -9.70622 35.08581 -31.56314 1.000 21.47550 174 ALA A C 1
ATOM 1406 O O . ALA A 1 173 ? -9.41005 35.99490 -32.33949 1.000 21.87620 174 ALA A O 1
ATOM 1408 N N . THR A 1 174 ? -10.62444 35.24596 -30.60012 1.000 24.19649 175 THR A N 1
ATOM 1409 C CA . THR A 1 174 ? -11.39364 36.48358 -30.48497 1.000 26.07895 175 THR A CA 1
ATOM 1410 C C . THR A 1 174 ? -11.20161 37.22695 -29.17397 1.000 24.89659 175 THR A C 1
ATOM 1411 O O . THR A 1 174 ? -11.46081 38.42850 -29.12945 1.000 21.81398 175 THR A O 1
ATOM 1415 N N . GLY A 1 175 ? -10.79141 36.55120 -28.10389 1.000 22.72951 176 GLY A N 1
ATOM 1416 C CA . GLY A 1 175 ? -10.81756 37.21979 -26.82578 1.000 23.91949 176 GLY A CA 1
ATOM 1417 C C . GLY A 1 175 ? -12.20202 37.38077 -26.24084 1.000 19.75851 176 GLY A C 1
ATOM 1418 O O . GLY A 1 175 ? -12.33752 38.00161 -25.18115 1.000 25.54228 176 GLY A O 1
ATOM 1419 N N . LYS A 1 176 ? -13.23579 36.83148 -26.88603 1.000 21.11826 177 LYS A N 1
ATOM 1420 C CA . LYS A 1 176 ? -14.61478 36.99989 -26.44345 1.000 19.84641 177 LYS A CA 1
ATOM 1421 C C . LYS A 1 176 ? -15.07611 35.79146 -25.63512 1.000 17.40639 177 LYS A C 1
ATOM 1422 O O . LYS A 1 176 ? -14.55312 34.68020 -25.77986 1.000 19.99500 177 LYS A O 1
ATOM 1428 N N . CYS A 1 177 ? -16.08776 36.02246 -24.78760 1.000 21.68814 178 CYS A N 1
ATOM 1429 C CA . CYS A 1 177 ? -16.55043 35.05191 -23.80206 1.000 18.85176 178 CYS A CA 1
ATOM 1430 C C . CYS A 1 177 ? -17.80146 34.33235 -24.28013 1.000 19.68077 178 CYS A C 1
ATOM 1431 O O . CYS A 1 177 ? -18.88637 34.92700 -24.25273 1.000 16.56073 178 CYS A O 1
ATOM 1434 N N . PRO A 1 178 ? -17.72617 33.05977 -24.67126 1.000 16.99417 179 PRO A N 1
ATOM 1435 C CA . PRO A 1 178 ? -18.93752 32.35503 -25.11351 1.000 19.36639 179 PRO A CA 1
ATOM 1436 C C . PRO A 1 178 ? -19.83692 31.90954 -23.97007 1.000 17.23576 179 PRO A C 1
ATOM 1437 O O . PRO A 1 178 ? -19.40046 31.27451 -23.00325 1.000 16.50534 179 PRO A O 1
ATOM 1441 N N . VAL A 1 179 ? -21.12877 32.19731 -24.14435 1.000 16.02120 180 VAL A N 1
ATOM 1442 C CA . VAL A 1 179 ? -22.15944 31.78241 -23.19669 1.000 17.93991 180 VAL A CA 1
ATOM 1443 C C . VAL A 1 179 ? -22.07796 30.28300 -22.91331 1.000 18.19068 180 VAL A C 1
ATOM 1444 O O . VAL A 1 179 ? -22.22380 29.84322 -21.75811 1.000 18.65583 180 VAL A O 1
ATOM 1448 N N . ALA A 1 180 ? -21.81881 29.47683 -23.95637 1.000 16.49240 181 ALA A N 1
ATOM 1449 C CA . ALA A 1 180 ? -21.77293 28.02326 -23.80429 1.000 16.65819 181 ALA A CA 1
ATOM 1450 C C . ALA A 1 180 ? -20.59571 27.55561 -22.96400 1.000 16.44724 181 ALA A C 1
ATOM 1451 O O . ALA A 1 180 ? -20.64147 26.44732 -22.40764 1.000 17.52092 181 ALA A O 1
ATOM 1453 N N . TRP A 1 181 ? -19.52033 28.34850 -22.88936 1.000 16.50426 182 TRP A N 1
ATOM 1454 C CA . TRP A 1 181 ? -18.34545 27.91864 -22.12471 1.000 16.93769 182 TRP A CA 1
ATOM 1455 C C . TRP A 1 181 ? -18.49672 28.24821 -20.64083 1.000 20.23412 182 TRP A C 1
ATOM 1456 O O . TRP A 1 181 ? -18.09472 27.45308 -19.78038 1.000 16.91566 182 TRP A O 1
ATOM 1467 N N . ILE A 1 182 ? -19.04735 29.43601 -20.35451 1.000 16.39676 183 ILE A N 1
ATOM 1468 C CA . ILE A 1 182 ? -19.57997 29.78872 -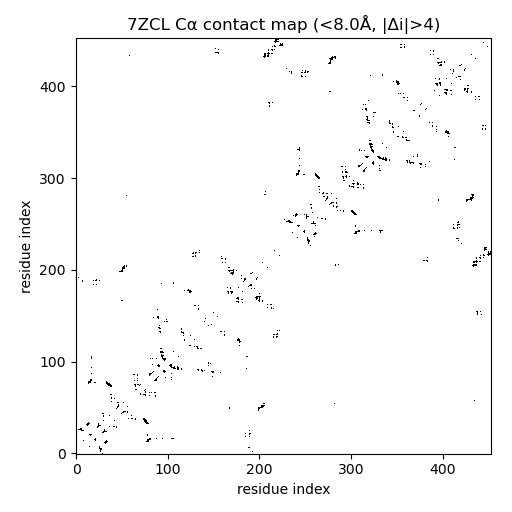19.04064 1.000 18.88757 183 ILE A CA 1
ATOM 1469 C C . ILE A 1 182 ? -20.50844 28.69805 -18.52036 1.000 21.65876 183 ILE A C 1
ATOM 1470 O O . ILE A 1 182 ? -20.39116 28.25193 -17.37021 1.000 18.82087 183 ILE A O 1
ATOM 1475 N N . LYS A 1 183 ? -21.43258 28.23829 -19.36490 1.000 16.83592 184 LYS A N 1
ATOM 1476 C CA . LYS A 1 183 ? -22.33889 27.17993 -18.94067 1.000 21.29452 184 LYS A CA 1
ATOM 1477 C C . LYS A 1 183 ? -21.55439 25.95415 -18.49673 1.000 19.91505 184 LYS A C 1
ATOM 1478 O O . LYS A 1 183 ? -21.79550 25.41843 -17.41335 1.000 23.87015 184 LYS A O 1
ATOM 1484 N N . ILE A 1 184 ? -20.56714 25.53899 -19.29928 1.000 17.34792 185 ILE A N 1
ATOM 1485 C CA . ILE A 1 184 ? -19.74026 24.37715 -18.97087 1.000 20.05949 185 ILE A CA 1
ATOM 1486 C C . ILE A 1 184 ? -18.94789 24.60599 -17.69121 1.000 19.40010 185 ILE A C 1
ATOM 1487 O O . ILE A 1 184 ? -18.84951 23.71841 -16.84228 1.000 17.43414 185 ILE A O 1
ATOM 1492 N N . LEU A 1 185 ? -18.33084 25.78022 -17.55323 1.000 18.67976 186 LEU A N 1
ATOM 1493 C CA . LEU A 1 185 ? -17.50723 26.05233 -16.37755 1.000 15.60563 186 LEU A CA 1
ATOM 1494 C C . LEU A 1 185 ? -18.32416 25.92472 -15.10454 1.000 15.80517 186 LEU A C 1
ATOM 1495 O O . LEU A 1 185 ? -17.89476 25.28242 -14.13393 1.000 17.77875 186 LEU A O 1
ATOM 1500 N N . PHE A 1 186 ? -19.47916 26.59607 -15.06887 1.000 16.08218 187 PHE A N 1
ATOM 1501 C CA . PHE A 1 186 ? -20.27438 26.66431 -13.84977 1.000 16.29936 187 PHE A CA 1
ATOM 1502 C C . PHE A 1 186 ? -20.96480 25.34034 -13.56296 1.000 19.34178 187 PHE A C 1
ATOM 1503 O O . PHE A 1 186 ? -20.97733 24.87874 -12.41861 1.000 21.05734 187 PHE A O 1
ATOM 1511 N N . GLU A 1 187 ? -21.53794 24.71214 -14.59512 1.000 18.34816 188 GLU A N 1
ATOM 1512 C CA . GLU A 1 187 ? -22.36521 23.51896 -14.41031 1.000 17.32753 188 GLU A CA 1
ATOM 1513 C C . GLU A 1 187 ? -21.51903 22.26288 -14.25142 1.000 18.56044 188 GLU A C 1
ATOM 1514 O O . GLU A 1 187 ? -21.81511 21.41189 -13.41302 1.000 19.90048 188 GLU A O 1
ATOM 1520 N N . GLN A 1 188 ? -20.48091 22.11696 -15.05957 1.000 21.23369 189 GLN A N 1
ATOM 1521 C CA . GLN A 1 188 ? -19.65371 20.92355 -15.03156 1.000 22.82518 189 GLN A CA 1
ATOM 1522 C C . GLN A 1 188 ? -18.39148 21.10129 -14.21422 1.000 19.83855 189 GLN A C 1
ATOM 1523 O O . GLN A 1 188 ? -17.75528 20.09854 -13.87060 1.000 21.16699 189 GLN A O 1
ATOM 1529 N N . GLU A 1 189 ? -18.00760 22.34135 -13.91427 1.000 17.09062 190 GLU A N 1
ATOM 1530 C CA . GLU A 1 189 ? -16.68699 22.62340 -13.35696 1.000 17.62309 190 GLU A CA 1
ATOM 1531 C C . GLU A 1 189 ? -15.60828 21.85733 -14.12453 1.000 19.55482 190 GLU A C 1
ATOM 1532 O O . GLU A 1 189 ? -14.76616 21.13598 -13.56927 1.000 15.82847 190 GLU A O 1
ATOM 1538 N N . ARG A 1 190 ? -15.67911 22.01938 -15.44579 1.000 18.05974 191 ARG A N 1
ATOM 1539 C CA . ARG A 1 190 ? -14.67231 21.57684 -16.39525 1.000 19.86563 191 ARG A CA 1
ATOM 1540 C C . ARG A 1 190 ? -14.22818 22.79098 -17.19646 1.000 18.17027 191 ARG A C 1
ATOM 1541 O O . ARG A 1 190 ? -15.05668 23.62933 -17.57186 1.000 15.11732 191 ARG A O 1
ATOM 1549 N N . LEU A 1 191 ? -12.92872 22.91046 -17.42843 1.000 16.36855 192 LEU A N 1
ATOM 1550 C CA . LEU A 1 191 ? -12.47916 23.94037 -18.35384 1.000 17.69140 192 LEU A CA 1
ATOM 1551 C C . LEU A 1 191 ? -12.74283 23.44792 -19.77056 1.000 20.76409 192 LEU A C 1
ATOM 1552 O O . LEU A 1 191 ? -12.34850 22.32348 -20.10454 1.000 20.70096 192 LEU A O 1
ATOM 1557 N N . PRO A 1 192 ? -13.45922 24.24087 -20.63501 1.000 16.98637 193 PRO A N 1
ATOM 1558 C CA . PRO A 1 192 ? -13.91138 23.74231 -21.94264 1.000 13.63347 193 PRO A CA 1
ATOM 1559 C C . PRO A 1 192 ? -12.80544 23.62847 -22.99349 1.000 19.49536 193 PRO A C 1
ATOM 1560 O O . PRO A 1 192 ? -12.96841 24.05058 -24.14960 1.000 18.80502 193 PRO A O 1
ATOM 1564 N N . TYR A 1 193 ? -11.67485 23.04042 -22.58774 1.000 16.36553 194 TYR A N 1
ATOM 1565 C CA . TYR A 1 193 ? -10.58220 22.74048 -23.50555 1.000 18.70586 194 TYR A CA 1
ATOM 1566 C C . TYR A 1 193 ? -11.07943 21.97768 -24.73040 1.000 21.66492 194 TYR A C 1
ATOM 1567 O O . TYR A 1 193 ? -10.76791 22.33709 -25.87160 1.000 20.21839 194 TYR A O 1
ATOM 1576 N N . ASN A 1 194 ? -11.84926 20.90486 -24.49573 1.000 24.33366 195 ASN A N 1
ATOM 1577 C CA . ASN A 1 194 ? -12.35686 20.05665 -25.57551 1.000 26.42995 195 ASN A CA 1
ATOM 1578 C C . ASN A 1 194 ? -13.14628 20.87049 -26.58074 1.000 27.14485 195 ASN A C 1
ATOM 1579 O O . ASN A 1 194 ? -13.13095 20.57996 -27.78296 1.000 28.41296 195 ASN A O 1
ATOM 1584 N N . GLU A 1 195 ? -13.85353 21.88975 -26.09642 1.000 20.76543 196 GLU A N 1
ATOM 1585 C CA . GLU A 1 195 ? -14.63800 22.77387 -26.94070 1.000 22.07872 196 GLU A CA 1
ATOM 1586 C C . GLU A 1 195 ? -13.81837 23.86489 -27.62132 1.000 21.19999 196 GLU A C 1
ATOM 1587 O O . GLU A 1 195 ? -14.39039 24.65152 -28.37238 1.000 23.62710 196 GLU A O 1
ATOM 1593 N N . GLY A 1 196 ? -12.51350 23.95758 -27.37753 1.000 23.05164 197 GLY A N 1
ATOM 1594 C CA . GLY A 1 196 ? -11.68053 24.94854 -28.03395 1.000 22.49108 197 GLY A CA 1
ATOM 1595 C C . GLY A 1 196 ? -11.07673 26.00470 -27.12936 1.000 25.74361 197 GLY A C 1
ATOM 1596 O O . GLY A 1 196 ? -10.37049 26.89206 -27.63261 1.000 22.90189 197 GLY A O 1
ATOM 1597 N N . TRP A 1 197 ? -11.32031 25.93347 -25.81699 1.000 17.76573 198 TRP A N 1
ATOM 1598 C CA . TRP A 1 197 ? -10.77453 26.89829 -24.88316 1.000 16.74603 198 TRP A CA 1
ATOM 1599 C C . TRP A 1 197 ? -9.30278 26.59808 -24.65912 1.000 18.73758 198 TRP A C 1
ATOM 1600 O O . TRP A 1 197 ? -8.89388 25.42706 -24.61208 1.000 15.32948 198 TRP A O 1
ATOM 1611 N N . ARG A 1 198 ? -8.51462 27.65354 -24.50815 1.000 12.41399 199 ARG A N 1
ATOM 1612 C CA . ARG A 1 198 ? -7.13465 27.54634 -24.06315 1.000 14.60349 199 ARG A CA 1
ATOM 1613 C C . ARG A 1 198 ? -6.82163 28.66406 -23.07953 1.000 17.38384 199 ARG A C 1
ATOM 1614 O O . ARG A 1 198 ? -7.50142 29.69988 -23.07280 1.000 19.34509 199 ARG A O 1
ATOM 1622 N N . PRO A 1 199 ? -5.77476 28.49386 -22.25605 1.000 18.39742 200 PRO A N 1
ATOM 1623 C CA . PRO A 1 199 ? -5.30118 29.58241 -21.37455 1.000 17.39601 200 PRO A CA 1
ATOM 1624 C C . PRO A 1 199 ? -5.21150 30.89392 -22.13635 1.000 21.23898 200 PRO A C 1
ATOM 1625 O O . PRO A 1 199 ? -4.74989 30.92420 -23.28977 1.000 22.38448 200 PRO A O 1
ATOM 1629 N N . PRO A 1 200 ? -5.68039 31.98735 -21.54061 1.000 18.39584 201 PRO A N 1
ATOM 1630 C CA . PRO A 1 200 ? -5.83216 33.24365 -22.28785 1.000 22.64435 201 PRO A CA 1
ATOM 1631 C C . PRO A 1 200 ? -4.49662 33.79016 -22.77262 1.000 25.99046 201 PRO A C 1
ATOM 1632 O O . PRO A 1 200 ? -3.47521 33.67797 -22.08930 1.000 22.31060 201 PRO A O 1
ATOM 1636 N N . LYS A 1 201 ? -4.52513 34.39890 -23.96445 1.000 20.09212 202 LYS A N 1
ATOM 1637 C CA . LYS A 1 201 ? -3.32635 35.01477 -24.51945 1.000 24.60919 202 LYS A CA 1
ATOM 1638 C C . LYS A 1 201 ? -2.96838 36.27601 -23.75109 1.000 28.71660 202 LYS A C 1
ATOM 1639 O O . LYS A 1 201 ? -1.78149 36.56321 -23.53684 1.000 26.66181 202 LYS A O 1
ATOM 1645 N N . ALA A 1 202 ? -3.98646 37.02860 -23.32585 1.000 23.85698 203 ALA A N 1
ATOM 1646 C CA . ALA A 1 202 ? -3.78647 38.27031 -22.59181 1.000 25.82028 203 ALA A CA 1
ATOM 1647 C C . ALA A 1 202 ? -3.65566 37.99321 -21.09662 1.000 28.33746 203 ALA A C 1
ATOM 1648 O O . ALA A 1 202 ? -4.36977 37.15205 -20.54627 1.000 27.60324 203 ALA A O 1
ATOM 1650 N N . GLU A 1 203 ? -2.72707 38.70061 -20.45035 1.000 24.08030 204 GLU A N 1
ATOM 1651 C CA . GLU A 1 203 ? -2.51375 38.59419 -19.00937 1.000 22.95973 204 GLU A CA 1
ATOM 1652 C C . GLU A 1 203 ? -3.60434 39.34106 -18.24836 1.000 28.76918 204 GLU A C 1
ATOM 1653 O O . GLU A 1 203 ? -3.91541 40.49035 -18.57317 1.000 27.65721 204 GLU A O 1
ATOM 1659 N N . LEU A 1 204 ? -4.18314 38.70205 -17.23076 1.000 24.33644 205 LEU A N 1
ATOM 1660 C CA . LEU A 1 204 ? -5.07492 39.39733 -16.30629 1.000 23.16925 205 LEU A CA 1
ATOM 1661 C C . LEU A 1 204 ? -4.23216 39.88688 -15.12991 1.000 21.32835 205 LEU A C 1
ATOM 1662 O O . LEU A 1 204 ? -3.74891 39.09279 -14.32169 1.000 20.35744 205 LEU A O 1
ATOM 1667 N N . SER A 1 205 ? -4.01882 41.19070 -15.05787 1.000 20.12026 206 SER A N 1
ATOM 1668 C CA . SER A 1 205 ? -3.19881 41.80092 -14.02421 1.000 21.89550 206 SER A CA 1
ATOM 1669 C C . SER A 1 205 ? -4.08014 42.62315 -13.08993 1.000 23.96911 206 SER A C 1
ATOM 1670 O O . SER A 1 205 ? -5.27377 42.82257 -13.34335 1.000 24.09517 206 SER A O 1
ATOM 1673 N N . GLY A 1 206 ? -3.48776 43.08503 -11.98584 1.000 22.99107 207 GLY A N 1
ATOM 1674 C CA . GLY A 1 206 ? -4.22510 43.95631 -11.08751 1.000 23.53935 207 GLY A CA 1
ATOM 1675 C C . GLY A 1 206 ? -4.67022 45.22943 -11.77854 1.000 20.28714 207 GLY A C 1
ATOM 1676 O O . GLY A 1 206 ? -5.79648 45.68730 -11.58860 1.000 20.28166 207 GLY A O 1
ATOM 1677 N N . PHE A 1 207 ? -3.79871 45.78870 -12.62037 1.000 24.76216 208 PHE A N 1
ATOM 1678 C CA . PHE A 1 207 ? -4.10449 47.01527 -13.35219 1.000 24.10984 208 PHE A CA 1
ATOM 1679 C C . PHE A 1 207 ? -5.16027 46.78662 -14.42468 1.000 21.90968 208 PHE A C 1
ATOM 1680 O O . PHE A 1 207 ? -6.07376 47.60359 -14.58144 1.000 21.29886 208 PHE A O 1
ATOM 1688 N N . SER A 1 208 ? -5.03593 45.70519 -15.20597 1.000 16.83947 209 SER A N 1
ATOM 1689 C CA . SER A 1 208 ? -6.04234 45.44702 -16.23532 1.000 19.54289 209 SER A CA 1
ATOM 1690 C C . SER A 1 208 ? -7.38667 45.13408 -15.59138 1.000 21.75618 209 SER A C 1
ATOM 1691 O O . SER A 1 208 ? -8.44172 45.49155 -16.13124 1.000 18.92395 209 SER A O 1
ATOM 1694 N N . MET A 1 209 ? -7.36095 44.48204 -14.42288 1.000 18.90487 210 MET A N 1
ATOM 1695 C CA . MET A 1 209 ? -8.57318 44.27859 -13.63963 1.000 18.65876 210 MET A CA 1
ATOM 1696 C C . MET A 1 209 ? -9.17868 45.59983 -13.19691 1.000 18.40021 210 MET A C 1
ATOM 1697 O O . MET A 1 209 ? -10.40327 45.76190 -13.21967 1.000 19.05563 210 MET A O 1
ATOM 1702 N N . ALA A 1 210 ? -8.33900 46.54642 -12.76516 1.000 18.70086 211 ALA A N 1
ATOM 1703 C CA . ALA A 1 210 ? -8.84360 47.84512 -12.33502 1.000 20.07032 211 ALA A CA 1
ATOM 1704 C C . ALA A 1 210 ? -9.58505 48.54708 -13.46580 1.000 15.56227 211 ALA A C 1
ATOM 1705 O O . ALA A 1 210 ? -10.67346 49.10123 -13.25678 1.000 17.57451 211 ALA A O 1
ATOM 1707 N N . SER A 1 211 ? -9.00501 48.53834 -14.67333 1.000 18.13475 212 SER A N 1
ATOM 1708 C CA . SER A 1 211 ? -9.67744 49.11023 -15.84441 1.000 18.57194 212 SER A CA 1
ATOM 1709 C C . SER A 1 211 ? -10.99365 48.39794 -16.12882 1.000 19.73162 212 SER A C 1
ATOM 1710 O O . SER A 1 211 ? -12.02120 49.03500 -16.39638 1.000 17.89206 212 SER A O 1
ATOM 1713 N N . ASP A 1 212 ? -10.97447 47.06855 -16.07979 1.000 18.32286 213 ASP A N 1
ATOM 1714 C CA . ASP A 1 212 ? -12.16225 46.29696 -16.41680 1.000 19.62304 213 ASP A CA 1
ATOM 1715 C C . ASP A 1 212 ? -13.26182 46.50892 -15.38364 1.000 16.28071 213 ASP A C 1
ATOM 1716 O O . ASP A 1 212 ? -14.43924 46.61624 -15.73989 1.000 17.07637 213 ASP A O 1
ATOM 1721 N N . VAL A 1 213 ? -12.89238 46.58001 -14.10292 1.000 16.92993 214 VAL A N 1
ATOM 1722 C CA . VAL A 1 213 ? -13.87055 46.80555 -13.04458 1.000 13.82962 214 VAL A CA 1
ATOM 1723 C C . VAL A 1 213 ? -14.48501 48.19225 -13.18343 1.000 17.38445 214 VAL A C 1
ATOM 1724 O O . VAL A 1 213 ? -15.69357 48.37238 -12.99729 1.000 17.89167 214 VAL A O 1
ATOM 1728 N N . LEU A 1 214 ? -13.66134 49.19325 -13.50690 1.000 16.86199 215 LEU A N 1
ATOM 1729 C CA . LEU A 1 214 ? -14.17612 50.52482 -13.80797 1.000 17.73946 215 LEU A CA 1
ATOM 1730 C C . LEU A 1 214 ? -15.18573 50.47575 -14.94517 1.000 15.99721 215 LEU A C 1
ATOM 1731 O O . LEU A 1 214 ? -16.25816 51.07659 -14.85799 1.000 18.26655 215 LEU A O 1
ATOM 1736 N N . GLU A 1 215 ? -14.83963 49.79576 -16.03966 1.000 16.83239 216 GLU A N 1
ATOM 1737 C CA . GLU A 1 215 ? -15.73201 49.76107 -17.19162 1.000 16.96296 216 GLU A CA 1
ATOM 1738 C C . GLU A 1 215 ? -17.04174 49.06009 -16.82917 1.000 17.28615 216 GLU A C 1
ATOM 1739 O O . GLU A 1 215 ? -18.12803 49.54221 -17.16745 1.000 18.32768 216 GLU A O 1
ATOM 1745 N N . LEU A 1 216 ? -16.96225 47.94616 -16.09021 1.000 19.32252 217 LEU A N 1
ATOM 1746 C CA . LEU A 1 216 ? -18.17174 47.31502 -15.54924 1.000 16.91292 217 LEU A CA 1
ATOM 1747 C C . LEU A 1 216 ? -19.01399 48.29147 -14.73690 1.000 16.91292 217 LEU A C 1
ATOM 1748 O O . LEU A 1 216 ? -20.23903 48.33941 -14.88022 1.000 17.25714 217 LEU A O 1
ATOM 1753 N N . ALA A 1 217 ? -18.38617 49.06569 -13.85713 1.000 16.73708 218 ALA A N 1
ATOM 1754 C CA . ALA A 1 217 ? -19.18876 49.93579 -13.01114 1.000 15.63496 218 ALA A CA 1
ATOM 1755 C C . ALA A 1 217 ? -19.83517 51.04924 -13.82839 1.000 17.83473 218 ALA A C 1
ATOM 1756 O O . ALA A 1 217 ? -20.94284 51.49056 -13.51793 1.000 15.62603 218 ALA A O 1
ATOM 1758 N N . LEU A 1 218 ? -19.17092 51.50418 -14.88657 1.000 21.24642 219 LEU A N 1
ATOM 1759 C CA . LEU A 1 218 ? -19.72136 52.59166 -15.69029 1.000 24.07499 219 LEU A CA 1
ATOM 1760 C C . LEU A 1 218 ? -20.90586 52.14265 -16.54427 1.000 25.81795 219 LEU A C 1
ATOM 1761 O O . LEU A 1 218 ? -21.67819 52.99461 -16.99357 1.000 27.98617 219 LEU A O 1
ATOM 1766 N N . VAL A 1 219 ? -21.08511 50.84262 -16.77619 1.000 19.04515 220 VAL A N 1
ATOM 1767 C CA . VAL A 1 219 ? -22.30442 50.36036 -17.42707 1.000 23.11320 220 VAL A CA 1
ATOM 1768 C C . VAL A 1 219 ? -23.22303 49.62492 -16.44416 1.000 26.50121 220 VAL A C 1
ATOM 1769 O O . VAL A 1 219 ? -24.08085 48.84669 -16.86412 1.000 24.28406 220 VAL A O 1
ATOM 1773 N N . THR A 1 220 ? -23.06271 49.85944 -15.13767 1.000 18.58743 221 THR A N 1
ATOM 1774 C CA . THR A 1 220 ? -23.95722 49.30057 -14.13298 1.000 23.16847 221 THR A CA 1
ATOM 1775 C C . THR A 1 220 ? -24.75333 50.42109 -13.49711 1.000 25.55250 221 THR A C 1
ATOM 1776 O O . THR A 1 220 ? -24.14041 51.38133 -13.01902 1.000 21.50979 221 THR A O 1
ATOM 1780 N N . PRO A 1 221 ? -26.12387 50.34491 -13.42084 1.000 23.47577 222 PRO A N 1
ATOM 1781 C CA . PRO A 1 221 ? -26.90157 51.41001 -12.77118 1.000 25.84201 222 PRO A CA 1
ATOM 1782 C C . PRO A 1 221 ? -26.85998 51.32872 -11.24635 1.000 22.89077 222 PRO A C 1
ATOM 1783 O O . PRO A 1 221 ? -27.89461 51.31252 -10.58137 1.000 27.55097 222 PRO A O 1
ATOM 1787 N N . GLU A 1 222 ? -25.64842 51.23985 -10.69420 1.000 22.93448 223 GLU A N 1
ATOM 1788 C CA . GLU A 1 222 ? -25.39547 51.08618 -9.26257 1.000 19.91621 223 GLU A CA 1
ATOM 1789 C C . GLU A 1 222 ? -24.63621 52.30747 -8.76050 1.000 21.82486 223 GLU A C 1
ATOM 1790 O O . GLU A 1 222 ? -23.56179 52.61938 -9.27483 1.000 22.30920 223 GLU A O 1
ATOM 1796 N N . LYS A 1 223 ? -25.17167 52.97620 -7.74996 1.000 23.44621 224 LYS A N 1
ATOM 1797 C CA . LYS A 1 223 ? -24.51344 54.12627 -7.14267 1.000 32.63688 224 LYS A CA 1
ATOM 1798 C C . LYS A 1 223 ? -24.71206 54.10131 -5.63775 1.000 41.63942 224 LYS A C 1
ATOM 1799 O O . LYS A 1 223 ? -25.79064 53.74452 -5.15197 1.000 39.37798 224 LYS A O 1
ATOM 1805 N N . LEU A 1 224 ? -23.66856 54.50392 -4.90879 1.000 39.69462 225 LEU A N 1
ATOM 1806 C CA . LEU A 1 224 ? -23.76533 54.72503 -3.47421 1.000 41.90040 225 LEU A CA 1
ATOM 1807 C C . LEU A 1 224 ? -24.12864 56.16740 -3.12053 1.000 52.61456 225 LEU A C 1
ATOM 1808 O O . LEU A 1 224 ? -24.52952 56.42408 -1.97793 1.000 66.19813 225 LEU A O 1
ATOM 1813 N N . ILE A 1 225 ? -24.00353 57.10662 -4.06653 1.000 47.89652 226 ILE A N 1
ATOM 1814 C CA . ILE A 1 225 ? -24.53612 58.46151 -3.92645 1.000 54.34697 226 ILE A CA 1
ATOM 1815 C C . ILE A 1 225 ? -25.96598 58.47500 -4.44701 1.000 62.87743 226 ILE A C 1
ATOM 1816 O O . ILE A 1 225 ? -26.53178 57.42111 -4.75716 1.000 61.53538 226 ILE A O 1
ATOM 1821 N N . ASP A 1 226 ? -26.55282 59.66161 -4.57229 1.000 73.85577 227 ASP A N 1
ATOM 1822 C 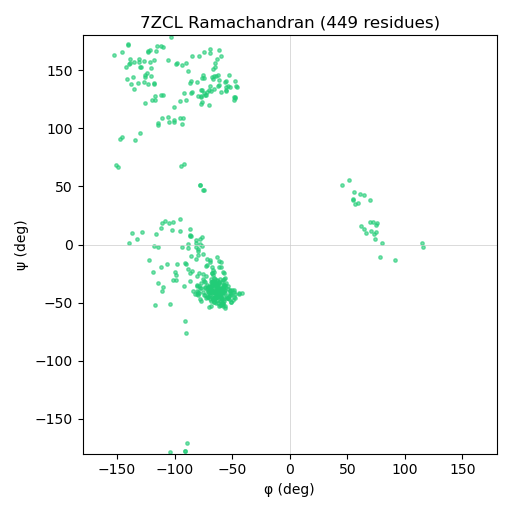CA . ASP A 1 226 ? -27.94971 59.76768 -4.99447 1.000 75.62091 227 ASP A CA 1
ATOM 1823 C C . ASP A 1 226 ? -28.19919 60.95182 -5.93043 1.000 69.70456 227 ASP A C 1
ATOM 1824 O O . ASP A 1 226 ? -27.48895 61.95659 -5.88533 1.000 69.82328 227 ASP A O 1
ATOM 1829 N N . ALA B 2 1 ? 17.59153 56.21890 4.37994 1.000 41.56979 1 ALA B N 1
ATOM 1830 C CA . ALA B 2 1 ? 17.90770 55.69112 3.05851 1.000 39.70734 1 ALA B CA 1
ATOM 1831 C C . ALA B 2 1 ? 17.69677 56.75096 1.98222 1.000 43.34014 1 ALA B C 1
ATOM 1832 O O . ALA B 2 1 ? 18.46231 56.81158 1.03219 1.000 46.44287 1 ALA B O 1
ATOM 1834 N N . LEU B 2 2 ? 16.66921 57.58647 2.12777 1.000 37.25856 2 LEU B N 1
ATOM 1835 C CA . LEU B 2 2 ? 16.36942 58.60689 1.13351 1.000 33.87994 2 LEU B CA 1
ATOM 1836 C C . LEU B 2 2 ? 16.49419 59.98123 1.77819 1.000 29.32893 2 LEU B C 1
ATOM 1837 O O . LEU B 2 2 ? 16.06599 60.17606 2.91834 1.000 31.00270 2 LEU B O 1
ATOM 1842 N N . ASP B 2 3 ? 17.08225 60.93570 1.05755 1.000 24.67840 3 ASP B N 1
ATOM 1843 C CA . ASP B 2 3 ? 17.31365 62.27894 1.58473 1.000 29.16481 3 ASP B CA 1
ATOM 1844 C C . ASP B 2 3 ? 16.30860 63.24110 0.96089 1.000 27.43323 3 ASP B C 1
ATOM 1845 O O . ASP B 2 3 ? 16.45706 63.63142 -0.19945 1.000 29.87004 3 ASP B O 1
ATOM 1850 N N . PHE B 2 4 ? 15.30947 63.65205 1.74280 1.000 27.20988 4 PHE B N 1
ATOM 1851 C CA . PHE B 2 4 ? 14.26563 64.54121 1.25345 1.000 28.20335 4 PHE B CA 1
ATOM 1852 C C . PHE B 2 4 ? 14.65215 66.01237 1.35076 1.000 29.83370 4 PHE B C 1
ATOM 1853 O O . PHE B 2 4 ? 13.95781 66.85999 0.77946 1.000 30.97548 4 PHE B O 1
ATOM 1861 N N . SER B 2 5 ? 15.75757 66.33086 2.03204 1.000 32.24852 5 SER B N 1
ATOM 1862 C CA . SER B 2 5 ? 16.21782 67.70467 2.17894 1.000 31.75770 5 SER B CA 1
ATOM 1863 C C . SER B 2 5 ? 16.95061 68.22950 0.95275 1.000 32.69479 5 SER B C 1
ATOM 1864 O O . SER B 2 5 ? 17.32572 69.40283 0.93992 1.000 35.94287 5 SER B O 1
ATOM 1867 N N . LYS B 2 6 ? 17.17073 67.40138 -0.06392 1.000 26.82528 6 LYS B N 1
ATOM 1868 C CA . LYS B 2 6 ? 17.90433 67.81350 -1.25307 1.000 28.31207 6 LYS B CA 1
ATOM 1869 C C . LYS B 2 6 ? 17.00730 68.46807 -2.29135 1.000 29.33361 6 LYS B C 1
ATOM 1870 O O . LYS B 2 6 ? 17.43148 68.62508 -3.44606 1.000 27.63634 6 LYS B O 1
ATOM 1876 N N . TRP B 2 7 ? 15.77892 68.83080 -1.90984 1.000 24.19721 7 TRP B N 1
ATOM 1877 C CA . TRP B 2 7 ? 14.79795 69.31838 -2.86596 1.000 22.08185 7 TRP B CA 1
ATOM 1878 C C . TRP B 2 7 ? 15.21295 70.68094 -3.41713 1.000 23.36813 7 TRP B C 1
ATOM 1879 O O . TRP B 2 7 ? 15.59843 71.58445 -2.66477 1.000 22.76057 7 TRP B O 1
ATOM 1890 N N . LYS B 2 8 ? 15.14546 70.81365 -4.73777 1.000 24.11144 8 LYS B N 1
ATOM 1891 C CA . LYS B 2 8 ? 15.23848 72.08816 -5.44162 1.000 22.38202 8 LYS B CA 1
ATOM 1892 C C . LYS B 2 8 ? 14.10632 72.14553 -6.44237 1.000 22.82852 8 LYS B C 1
ATOM 1893 O O . LYS B 2 8 ? 13.83019 71.15609 -7.12380 1.000 24.53752 8 LYS B O 1
ATOM 1899 N N . THR B 2 9 ? 13.47759 73.30534 -6.56019 1.000 22.99325 9 THR B N 1
ATOM 1900 C CA . THR B 2 9 ? 12.52036 73.51479 -7.63563 1.000 25.79328 9 THR B CA 1
ATOM 1901 C C . THR B 2 9 ? 13.20039 73.37593 -9.00353 1.000 22.58073 9 THR B C 1
ATOM 1902 O O . THR B 2 9 ? 14.43083 73.32896 -9.11613 1.000 26.59755 9 THR B O 1
ATOM 1906 N N . ARG B 2 10 ? 12.37602 73.28168 -10.04881 1.000 23.68431 10 ARG B N 1
ATOM 1907 C CA . ARG B 2 10 ? 12.86471 73.01180 -11.40179 1.000 25.18675 10 ARG B CA 1
ATOM 1908 C C . ARG B 2 10 ? 13.91074 74.04293 -11.82215 1.000 30.23766 10 ARG B C 1
ATOM 1909 O O . ARG B 2 10 ? 13.69862 75.24519 -11.67202 1.000 23.95924 10 ARG B O 1
ATOM 1917 N N . GLN B 2 11 ? 15.03670 73.57632 -12.35374 1.000 29.94205 11 GLN B N 1
ATOM 1918 C CA . GLN B 2 11 ? 16.10574 74.47514 -12.77697 1.000 25.02603 11 GLN B CA 1
ATOM 1919 C C . GLN B 2 11 ? 16.14775 74.58255 -14.29694 1.000 27.47166 11 GLN B C 1
ATOM 1920 O O . GLN B 2 11 ? 15.60634 73.72620 -15.00647 1.000 28.35354 11 GLN B O 1
ATOM 1926 N N . PRO B 2 12 ? 16.76036 75.66372 -14.83575 1.000 29.39863 12 PRO B N 1
ATOM 1927 C CA . PRO B 2 12 ? 16.86737 75.82620 -16.29217 1.000 27.88009 12 PRO B CA 1
ATOM 1928 C C . PRO B 2 12 ? 17.35208 74.57732 -17.00357 1.000 25.17374 12 PRO B C 1
ATOM 1929 O O . PRO B 2 12 ? 18.23771 73.88098 -16.49893 1.000 25.78839 12 PRO B O 1
ATOM 1933 N N . GLY B 2 13 ? 16.77609 74.29359 -18.17164 1.000 26.53628 13 GLY B N 1
ATOM 1934 C CA . GLY B 2 13 ? 17.12975 73.12785 -18.94802 1.000 30.56348 13 GLY B CA 1
ATOM 1935 C C . GLY B 2 13 ? 16.53083 71.82030 -18.47485 1.000 28.29315 13 GLY B C 1
ATOM 1936 O O . GLY B 2 13 ? 16.62001 70.82047 -19.19352 1.000 31.32898 13 GLY B O 1
ATOM 1937 N N . GLU B 2 14 ? 15.92760 71.77101 -17.29843 1.000 28.75223 14 GLU B N 1
ATOM 1938 C CA . GLU B 2 14 ? 15.44623 70.49543 -16.77773 1.000 29.05444 14 GLU B CA 1
ATOM 1939 C C . GLU B 2 14 ? 14.06568 70.20403 -17.33484 1.000 25.94187 14 GLU B C 1
ATOM 1940 O O . GLU B 2 14 ? 13.19410 71.07524 -17.30885 1.000 26.60179 14 GLU B O 1
ATOM 1946 N N . PHE B 2 15 ? 13.87206 68.98435 -17.84984 1.000 21.52689 15 PHE B N 1
ATOM 1947 C CA . PHE B 2 15 ? 12.57791 68.59409 -18.40233 1.000 24.37649 15 PHE B CA 1
ATOM 1948 C C . PHE B 2 15 ? 11.60889 68.31627 -17.25307 1.000 20.23786 15 PHE B C 1
ATOM 1949 O O . PHE B 2 15 ? 12.00910 67.79210 -16.20936 1.000 21.14046 15 PHE B O 1
ATOM 1957 N N . ARG B 2 16 ? 10.32382 68.63824 -17.45986 1.000 17.53017 16 ARG B N 1
ATOM 1958 C CA . ARG B 2 16 ? 9.27690 68.31130 -16.49418 1.000 20.53149 16 ARG B CA 1
ATOM 1959 C C . ARG B 2 16 ? 8.03248 67.85580 -17.24058 1.000 16.62263 16 ARG B C 1
ATOM 1960 O O . ARG B 2 16 ? 7.82868 68.19514 -18.40819 1.000 21.94347 16 ARG B O 1
ATOM 1968 N N . ALA B 2 17 ? 7.21698 67.06246 -16.55119 1.000 17.26517 17 ALA B N 1
ATOM 1969 C CA . ALA B 2 17 ? 6.07422 66.30149 -17.04761 1.000 13.55246 17 ALA B CA 1
ATOM 1970 C C . ALA B 2 17 ? 4.75859 66.98013 -16.66820 1.000 17.43187 17 ALA B C 1
ATOM 1971 O O . ALA B 2 17 ? 4.77868 68.02848 -15.99731 1.000 18.87050 17 ALA B O 1
ATOM 1973 N N . PRO B 2 18 ? 3.60098 66.44191 -17.05291 1.000 17.77686 18 PRO B N 1
ATOM 1974 C CA . PRO B 2 18 ? 2.34337 66.91506 -16.46078 1.000 19.30425 18 PRO B CA 1
ATOM 1975 C C . PRO B 2 18 ? 1.98756 66.20655 -15.16391 1.000 17.46024 18 PRO B C 1
ATOM 1976 O O . PRO B 2 18 ? 0.90206 66.44178 -14.62692 1.000 16.44129 18 PRO B O 1
ATOM 1980 N N . CYS B 2 19 ? 2.89413 65.38489 -14.64849 1.000 16.99801 19 CYS B N 1
ATOM 1981 C CA . CYS B 2 19 ? 2.66955 64.61378 -13.43574 1.000 17.48565 19 CYS B CA 1
ATOM 1982 C C . CYS B 2 19 ? 3.33023 65.27463 -12.24118 1.000 13.00660 19 CYS B C 1
ATOM 1983 O O . CYS B 2 19 ? 4.56427 65.40235 -12.21523 1.000 15.19027 19 CYS B O 1
ATOM 1986 N N . PRO B 2 20 ? 2.57518 65.67465 -11.22337 1.000 14.36041 20 PRO B N 1
ATOM 1987 C CA . PRO B 2 20 ? 3.20767 66.30783 -10.05575 1.000 16.11628 20 PRO B CA 1
ATOM 1988 C C . PRO B 2 20 ? 4.07460 65.36488 -9.24432 1.000 18.79194 20 PRO B C 1
ATOM 1989 O O . PRO B 2 20 ? 5.00553 65.83877 -8.57718 1.000 15.84910 20 PRO B O 1
ATOM 1993 N N . ALA B 2 21 ? 3.82544 64.04878 -9.30418 1.000 16.59273 21 ALA B N 1
ATOM 1994 C CA . ALA B 2 21 ? 4.63341 63.10182 -8.53620 1.000 19.25459 21 ALA B CA 1
ATOM 1995 C C . ALA B 2 21 ? 5.97466 62.84970 -9.20570 1.000 17.45547 21 ALA B C 1
ATOM 1996 O O . ALA B 2 21 ? 7.00540 62.84295 -8.53652 1.000 17.74067 21 ALA B O 1
ATOM 1998 N N . MET B 2 22 ? 5.96657 62.60378 -10.51938 1.000 15.37428 22 MET B N 1
ATOM 1999 C CA . MET B 2 22 ? 7.20841 62.45381 -11.27090 1.000 14.81003 22 MET B CA 1
ATOM 2000 C C . MET B 2 22 ? 8.03968 63.72166 -11.21463 1.000 16.83054 22 MET B C 1
ATOM 2001 O O . MET B 2 22 ? 9.26755 63.64702 -11.12902 1.000 18.02230 22 MET B O 1
ATOM 2006 N N . ASN B 2 23 ? 7.38948 64.89502 -11.23562 1.000 16.87895 23 ASN B N 1
ATOM 2007 C CA . ASN B 2 23 ? 8.13433 66.14688 -11.12520 1.000 15.22961 23 ASN B CA 1
ATOM 2008 C C . ASN B 2 23 ? 8.74533 66.30817 -9.73651 1.000 15.69808 23 ASN B C 1
ATOM 2009 O O . ASN B 2 23 ? 9.88507 66.76348 -9.61092 1.000 17.47969 23 ASN B O 1
ATOM 2014 N N . SER B 2 24 ? 7.99836 65.94755 -8.68242 1.000 15.35817 24 SER B N 1
ATOM 2015 C CA . SER B 2 24 ? 8.55926 65.95112 -7.33474 1.000 16.84837 24 SER B CA 1
ATOM 2016 C C . SER B 2 24 ? 9.72431 64.98443 -7.20894 1.000 16.81235 24 SER B C 1
ATOM 2017 O O . SER B 2 24 ? 10.72803 65.30655 -6.56415 1.000 18.41652 24 SER B O 1
ATOM 2020 N N . LEU B 2 25 ? 9.61281 63.78748 -7.80258 1.000 16.94524 25 LEU B N 1
ATOM 2021 C CA . LEU B 2 25 ? 10.74189 62.86004 -7.74171 1.000 18.82422 25 LEU B CA 1
ATOM 2022 C C . LEU B 2 25 ? 11.98845 63.50872 -8.32341 1.000 18.78487 25 LEU B C 1
ATOM 2023 O O . LEU B 2 25 ? 13.08129 63.39539 -7.75873 1.000 18.47231 25 LEU B O 1
ATOM 2028 N N . ALA B 2 26 ? 11.83120 64.24506 -9.41980 1.000 16.37640 26 ALA B N 1
ATOM 2029 C CA . ALA B 2 26 ? 12.98427 64.86587 -10.05123 1.000 18.78645 26 ALA B CA 1
ATOM 2030 C C . ALA B 2 26 ? 13.48024 66.03983 -9.21637 1.000 20.25359 26 ALA B C 1
ATOM 2031 O O . ALA B 2 26 ? 14.67987 66.15867 -8.95634 1.000 18.41280 26 ALA B O 1
ATOM 2033 N N . ASN B 2 27 ? 12.55891 66.90011 -8.76371 1.000 19.77438 27 ASN B N 1
ATOM 2034 C CA . ASN B 2 27 ? 12.93249 68.03474 -7.92000 1.000 19.39137 27 ASN B CA 1
ATOM 2035 C C . ASN B 2 27 ? 13.63660 67.58986 -6.64356 1.000 22.54013 27 ASN B C 1
ATOM 2036 O O . ASN B 2 27 ? 14.47300 68.32291 -6.10916 1.000 22.49382 27 ASN B O 1
ATOM 2041 N N . HIS B 2 28 ? 13.29898 66.40537 -6.13512 1.000 20.24554 28 HIS B N 1
ATOM 2042 C CA . HIS B 2 28 ? 13.98108 65.80506 -4.99714 1.000 20.17545 28 HIS B CA 1
ATOM 2043 C C . HIS B 2 28 ? 15.27486 65.10124 -5.38379 1.000 19.05432 28 HIS B C 1
ATOM 2044 O O . HIS B 2 28 ? 16.04676 64.73062 -4.49332 1.000 22.15339 28 HIS B O 1
ATOM 2051 N N . GLY B 2 29 ? 15.51604 64.88727 -6.67445 1.000 15.33647 29 GLY B N 1
ATOM 2052 C CA . GLY B 2 29 ? 16.71406 64.19519 -7.09572 1.000 20.73869 29 GLY B CA 1
ATOM 2053 C C . GLY B 2 29 ? 16.64293 62.70573 -6.87911 1.000 25.03170 29 GLY B C 1
ATOM 2054 O O . GLY B 2 29 ? 17.68095 62.03169 -6.86778 1.000 26.11412 29 GLY B O 1
ATOM 2055 N N . PHE B 2 30 ? 15.43822 62.16374 -6.70384 1.000 19.05635 30 PHE B N 1
ATOM 2056 C CA . PHE B 2 30 ? 15.31446 60.73045 -6.48187 1.000 20.14079 30 PHE B CA 1
ATOM 2057 C C . PHE B 2 30 ? 15.38420 59.99893 -7.81604 1.000 23.59221 30 PHE B C 1
ATOM 2058 O O . PHE B 2 30 ? 15.77201 58.83335 -7.86474 1.000 22.70921 30 PHE B O 1
ATOM 2066 N N . ILE B 2 31 ? 14.98391 60.66937 -8.89557 1.000 23.61759 31 ILE B N 1
ATOM 2067 C CA . ILE B 2 31 ? 15.29585 60.29160 -10.26961 1.000 21.89929 31 ILE B CA 1
ATOM 2068 C C . ILE B 2 31 ? 16.14764 61.43376 -10.82070 1.000 25.64011 31 ILE B C 1
ATOM 2069 O O . ILE B 2 31 ? 16.22531 62.49103 -10.17950 1.000 24.79546 31 ILE B O 1
ATOM 2074 N N . PRO B 2 32 ? 16.82317 61.27757 -11.98010 1.000 28.96616 32 PRO B N 1
ATOM 2075 C CA . PRO B 2 32 ? 17.64815 62.37607 -12.50877 1.000 27.97099 32 PRO B CA 1
ATOM 2076 C C . PRO B 2 32 ? 16.96693 63.73859 -12.54106 1.000 28.01695 32 PRO B C 1
ATOM 2077 O O . PRO B 2 32 ? 15.87515 63.88851 -13.09314 1.000 23.10368 32 PRO B O 1
ATOM 2081 N N . ARG B 2 33 ? 17.63902 64.73114 -11.93521 1.000 25.35057 33 ARG B N 1
ATOM 2082 C CA . ARG B 2 33 ? 17.11106 66.08303 -11.77854 1.000 28.83776 33 ARG B CA 1
ATOM 2083 C C . ARG B 2 33 ? 16.66084 66.69264 -13.08817 1.000 28.74627 33 ARG B C 1
ATOM 2084 O O . ARG B 2 33 ? 15.70279 67.47543 -13.11276 1.000 22.52917 33 ARG B O 1
ATOM 2092 N N . ASP B 2 34 ? 17.39899 66.42956 -14.16669 1.000 29.34350 34 ASP B N 1
ATOM 2093 C CA . ASP B 2 34 ? 17.11174 67.04313 -15.45206 1.000 28.44519 34 ASP B CA 1
ATOM 2094 C C . ASP B 2 34 ? 15.93632 66.39448 -16.16256 1.000 23.58764 34 ASP B C 1
ATOM 2095 O O . ASP B 2 34 ? 15.62531 66.79451 -17.28410 1.000 23.53630 34 ASP B O 1
ATOM 2100 N N . GLY B 2 35 ? 15.25235 65.44928 -15.52257 1.000 23.26294 35 GLY B N 1
ATOM 2101 C CA . GLY B 2 35 ? 14.12904 64.77741 -16.14628 1.000 22.16570 35 GLY B CA 1
ATOM 2102 C C . GLY B 2 35 ? 14.47780 63.85360 -17.29004 1.000 22.69409 35 GLY B C 1
ATOM 2103 O O . GLY B 2 35 ? 13.59698 63.53418 -18.09375 1.000 23.25320 35 GLY B O 1
ATOM 2104 N N . ARG B 2 36 ? 15.73227 63.40662 -17.39157 1.000 23.64216 36 ARG B N 1
ATOM 2105 C CA . ARG B 2 36 ? 16.19907 62.57431 -18.49870 1.000 24.38485 36 ARG B CA 1
ATOM 2106 C C . ARG B 2 36 ? 16.73475 61.24541 -17.97793 1.000 26.01419 36 ARG B C 1
ATOM 2107 O O . ARG B 2 36 ? 16.91573 61.05162 -16.77449 1.000 30.42215 36 ARG B O 1
ATOM 2115 N N . ASN B 2 37 ? 16.94269 60.30900 -18.90447 1.000 23.90637 37 ASN B N 1
ATOM 2116 C CA . ASN B 2 37 ? 17.52174 58.99662 -18.59617 1.000 27.17255 37 ASN B CA 1
ATOM 2117 C C . ASN B 2 37 ? 16.73072 58.25401 -17.52092 1.000 25.39395 37 ASN B C 1
ATOM 2118 O O . ASN B 2 37 ? 17.29583 57.71543 -16.57011 1.000 26.30228 37 ASN B O 1
ATOM 2123 N N . ILE B 2 38 ? 15.40602 58.25779 -17.64629 1.000 22.37264 38 ILE B N 1
ATOM 2124 C CA . ILE B 2 38 ? 14.57685 57.41272 -16.79909 1.000 23.77403 38 ILE B CA 1
ATOM 2125 C C . ILE B 2 38 ? 14.47052 56.04213 -17.44405 1.000 17.12239 38 ILE B C 1
ATOM 2126 O O . ILE B 2 38 ? 14.17212 55.93303 -18.63177 1.000 20.80932 38 ILE B O 1
ATOM 2131 N N . THR B 2 39 ? 14.72571 54.99522 -16.66744 1.000 21.69487 39 THR B N 1
ATOM 2132 C CA . THR B 2 39 ? 14.51902 53.61476 -17.09011 1.000 18.79084 39 THR B CA 1
ATOM 2133 C C . THR B 2 39 ? 13.53492 52.93132 -16.14714 1.000 23.22908 39 THR B C 1
ATOM 2134 O O . THR B 2 39 ? 13.37849 53.33545 -14.98987 1.000 19.45568 39 THR B O 1
ATOM 2138 N N . VAL B 2 40 ? 12.88615 51.86911 -16.63970 1.000 19.78877 40 VAL B N 1
ATOM 2139 C CA . VAL B 2 40 ? 11.95854 51.13067 -15.78833 1.000 24.55942 40 VAL B CA 1
ATOM 2140 C C . VAL B 2 40 ? 12.69059 50.56109 -14.58013 1.000 22.01940 40 VAL B C 1
ATOM 2141 O O . VAL B 2 40 ? 12.19438 50.63906 -13.44703 1.000 21.27727 40 VAL B O 1
ATOM 2145 N N . ALA B 2 41 ? 13.91565 50.04820 -14.79598 1.000 19.91754 41 ALA B N 1
ATOM 2146 C CA . ALA B 2 41 ? 14.66482 49.38079 -13.73529 1.000 25.31843 41 ALA B CA 1
ATOM 2147 C C . ALA B 2 41 ? 15.04668 50.34661 -12.62375 1.000 23.14266 41 ALA B C 1
ATOM 2148 O O . ALA B 2 41 ? 15.10180 49.95511 -11.45355 1.000 21.17650 41 ALA B O 1
ATOM 2150 N N . MET B 2 42 ? 15.32346 51.60718 -12.97525 1.000 19.38114 42 MET B N 1
ATOM 2151 C CA . MET B 2 42 ? 15.65714 52.62821 -11.98780 1.000 21.38339 42 MET B CA 1
ATOM 2152 C C . MET B 2 42 ? 14.42032 53.10996 -11.23330 1.000 19.48803 42 MET B C 1
ATOM 2153 O O . MET B 2 42 ? 14.47876 53.35678 -10.02539 1.000 23.59084 42 MET B O 1
ATOM 2158 N N . LEU B 2 43 ? 13.30957 53.29121 -11.94913 1.000 19.80428 43 LEU B N 1
ATOM 2159 C CA . LEU B 2 43 ? 12.12004 53.97255 -11.44768 1.000 19.27178 43 LEU B CA 1
ATOM 2160 C C . LEU B 2 43 ? 11.27814 53.08114 -10.53800 1.000 18.56951 43 LEU B C 1
ATOM 2161 O O . LEU B 2 43 ? 10.67870 53.56744 -9.57733 1.000 20.84071 43 LEU B O 1
ATOM 2166 N N . VAL B 2 44 ? 11.20308 51.78350 -10.83006 1.000 17.44847 44 VAL B N 1
ATOM 2167 C CA . VAL B 2 44 ? 10.36185 50.89969 -10.02474 1.000 17.20795 44 VAL B CA 1
ATOM 2168 C C . VAL B 2 44 ? 10.77431 50.88916 -8.55615 1.000 18.83588 44 VAL B C 1
ATOM 2169 O O . VAL B 2 44 ? 9.90126 51.08005 -7.68618 1.000 18.60936 44 VAL B O 1
ATOM 2173 N N . PRO B 2 45 ? 12.04134 50.67772 -8.19005 1.000 16.72753 45 PRO B N 1
ATOM 2174 C CA . PRO B 2 45 ? 12.37663 50.73633 -6.75985 1.000 19.34931 45 PRO B CA 1
ATOM 2175 C C . PRO B 2 45 ? 12.13878 52.10372 -6.13390 1.000 21.16239 45 PRO B C 1
ATOM 2176 O O . PRO B 2 45 ? 11.80814 52.18391 -4.94325 1.000 21.49644 45 PRO B O 1
ATOM 2180 N N . VAL B 2 46 ? 12.27332 53.18216 -6.89477 1.000 17.45807 46 VAL B N 1
ATOM 2181 C CA . VAL B 2 46 ? 11.97421 54.49702 -6.35038 1.000 17.92745 46 VAL B CA 1
ATOM 2182 C C . VAL B 2 46 ? 10.48425 54.60244 -6.02350 1.000 19.33967 46 VAL B C 1
ATOM 2183 O O . VAL B 2 46 ? 10.09364 55.10767 -4.96419 1.000 17.85607 46 VAL B O 1
ATOM 2187 N N . LEU B 2 47 ? 9.63117 54.10685 -6.92116 1.000 15.80513 47 LEU B N 1
ATOM 2188 C CA . LEU B 2 47 ? 8.19469 54.19671 -6.68800 1.000 19.12125 47 LEU B CA 1
ATOM 2189 C C . LEU B 2 47 ? 7.77616 53.30037 -5.52941 1.000 17.00241 47 LEU B C 1
ATOM 2190 O O . LEU B 2 47 ? 6.86357 53.64456 -4.77271 1.000 15.70919 47 LEU B O 1
ATOM 2195 N N . GLN B 2 48 ? 8.41518 52.13187 -5.40017 1.000 19.03401 48 GLN B N 1
ATOM 2196 C CA . GLN B 2 48 ? 8.15999 51.25281 -4.26295 1.000 18.94753 48 GLN B CA 1
ATOM 2197 C C . GLN B 2 48 ? 8.55753 51.94540 -2.97008 1.000 18.87241 48 GLN B C 1
ATOM 2198 O O . GLN B 2 48 ? 7.82237 51.91072 -1.97605 1.000 18.93599 48 GLN B O 1
ATOM 2204 N N . GLU B 2 49 ? 9.70423 52.62353 -2.98418 1.000 18.42131 49 GLU B N 1
ATOM 2205 C CA . GLU B 2 49 ? 10.25937 53.18050 -1.75579 1.000 20.99651 49 GLU B CA 1
ATOM 2206 C C . GLU B 2 49 ? 9.55145 54.46294 -1.34444 1.000 22.91852 49 GLU B C 1
ATOM 2207 O O . GLU B 2 49 ? 9.36272 54.71918 -0.14816 1.000 19.75866 49 GLU B O 1
ATOM 2213 N N . VAL B 2 50 ? 9.17055 55.28385 -2.31571 1.000 18.11399 50 VAL B N 1
ATOM 2214 C CA . VAL B 2 50 ? 8.64653 56.60543 -1.99390 1.000 17.08730 50 VAL B CA 1
ATOM 2215 C C . VAL B 2 50 ? 7.13663 56.57448 -1.86248 1.000 17.70556 50 VAL B C 1
ATOM 2216 O O . VAL B 2 50 ? 6.56183 57.27167 -1.02243 1.000 19.97478 50 VAL B O 1
ATOM 2220 N N . PHE B 2 51 ? 6.46701 55.76859 -2.66810 1.000 15.74327 51 PHE B N 1
ATOM 2221 C CA . PHE B 2 51 ? 5.01774 55.82043 -2.70684 1.000 15.49572 51 PHE B CA 1
ATOM 2222 C C . PHE B 2 51 ? 4.36897 54.52199 -2.27864 1.000 17.08656 51 PHE B C 1
ATOM 2223 O O . PHE B 2 51 ? 3.13456 54.44167 -2.26712 1.000 19.30470 51 PHE B O 1
ATOM 2231 N N . HIS B 2 52 ? 5.17023 53.50750 -1.94859 1.000 17.32392 52 HIS B N 1
ATOM 2232 C CA . HIS B 2 52 ? 4.69524 52.18749 -1.54811 1.000 16.27274 52 HIS B CA 1
ATOM 2233 C C . HIS B 2 52 ? 3.79903 51.56005 -2.61545 1.000 17.79673 52 HIS B C 1
ATOM 2234 O O . HIS B 2 52 ? 2.84055 50.83352 -2.31933 1.000 18.75457 52 HIS B O 1
ATOM 2241 N N . LEU B 2 53 ? 4.11962 51.83737 -3.87469 1.000 17.53901 53 LEU B N 1
ATOM 2242 C CA . LEU B 2 53 ? 3.48904 51.13272 -4.98187 1.000 18.16703 53 LEU B CA 1
ATOM 2243 C C . LEU B 2 53 ? 3.93447 49.67649 -4.96859 1.000 18.22018 53 LEU B C 1
ATOM 2244 O O . LEU B 2 53 ? 5.08162 49.37322 -4.61975 1.000 17.72963 53 LEU B O 1
ATOM 2249 N N . SER B 2 54 ? 3.01937 48.77494 -5.32989 1.000 18.03502 54 SER B N 1
ATOM 2250 C CA . SER B 2 54 ? 3.39379 47.37558 -5.45631 1.000 17.81476 54 SER B CA 1
ATOM 2251 C C . SER B 2 54 ? 4.39653 47.22504 -6.60061 1.000 17.95605 54 SER B C 1
ATOM 2252 O O . SER B 2 54 ? 4.42048 48.05262 -7.51866 1.000 19.82732 54 SER B O 1
ATOM 2255 N N . PRO B 2 55 ? 5.25892 46.19833 -6.54963 1.000 20.44038 55 PRO B N 1
ATOM 2256 C CA . PRO B 2 55 ? 6.18512 45.95426 -7.66623 1.000 19.96894 55 PRO B CA 1
ATOM 2257 C C . PRO B 2 55 ? 5.50973 45.90754 -9.02040 1.000 18.25873 55 PRO B C 1
ATOM 2258 O O . PRO B 2 55 ? 6.01420 46.51145 -9.97633 1.000 20.33487 55 PRO B O 1
ATOM 2262 N N . GLU B 2 56 ? 4.36701 45.22734 -9.13198 1.000 15.89244 56 GLU B N 1
ATOM 2263 C CA . GLU B 2 56 ? 3.70813 45.09599 -10.42969 1.000 20.67112 56 GLU B CA 1
ATOM 2264 C C . GLU B 2 56 ? 3.07237 46.41092 -10.88521 1.000 19.34955 56 GLU B C 1
ATOM 2265 O O . GLU B 2 56 ? 3.16965 46.77785 -12.05741 1.000 18.46092 56 GLU B O 1
ATOM 2271 N N . LEU B 2 57 ? 2.36827 47.10389 -9.99003 1.000 19.25994 57 LEU B N 1
ATOM 2272 C CA . LEU B 2 57 ? 1.79109 48.39274 -10.35955 1.000 21.26269 57 LEU B CA 1
ATOM 2273 C C . LEU B 2 57 ? 2.88221 49.36957 -10.78177 1.000 17.20555 57 LEU B C 1
ATOM 2274 O O . LEU B 2 57 ? 2.75947 50.02926 -11.81600 1.000 21.47504 57 LEU B O 1
ATOM 2279 N N . ALA B 2 58 ? 3.96904 49.45282 -10.00414 1.000 15.87129 58 ALA B N 1
ATOM 2280 C CA . ALA B 2 58 ? 5.09294 50.31716 -10.35964 1.000 17.04932 58 ALA B CA 1
ATOM 2281 C C . ALA B 2 58 ? 5.65450 49.96632 -11.72998 1.000 17.60991 58 ALA B C 1
ATOM 2282 O O . ALA B 2 58 ? 5.94238 50.85384 -12.54086 1.000 15.53847 58 ALA B O 1
ATOM 2284 N N . GLN B 2 59 ? 5.83664 48.67204 -11.99727 1.000 17.30293 59 GLN B N 1
ATOM 2285 C CA . GLN B 2 59 ? 6.33619 48.22656 -13.29272 1.000 18.52316 59 GLN B CA 1
ATOM 2286 C C . GLN B 2 59 ? 5.38122 48.60912 -14.40826 1.000 16.08426 59 GLN B C 1
ATOM 2287 O O . GLN B 2 59 ? 5.81298 49.00853 -15.49477 1.000 17.67553 59 GLN B O 1
ATOM 2293 N N . THR B 2 60 ? 4.07373 48.49422 -14.15412 1.000 16.79283 60 THR B N 1
ATOM 2294 C CA . THR B 2 60 ? 3.08668 48.77209 -15.18601 1.000 20.21151 60 THR B CA 1
ATOM 2295 C C . THR B 2 60 ? 3.07090 50.25569 -15.53593 1.000 21.32783 60 THR B C 1
ATOM 2296 O O . THR B 2 60 ? 3.14294 50.62309 -16.71213 1.000 20.95168 60 THR B O 1
ATOM 2300 N N . ILE B 2 61 ? 3.01169 51.12567 -14.52639 1.000 18.20635 61 ILE B N 1
ATOM 2301 C CA . ILE B 2 61 ? 2.99016 52.55620 -14.80995 1.000 21.38843 61 ILE B CA 1
ATOM 2302 C C . ILE B 2 61 ? 4.31012 53.01090 -15.42117 1.000 18.90710 61 ILE B C 1
ATOM 2303 O O . ILE B 2 61 ? 4.31759 53.85861 -16.31863 1.000 23.11489 61 ILE B O 1
ATOM 2308 N N . SER B 2 62 ? 5.44489 52.49315 -14.92878 1.000 15.32864 62 SER B N 1
ATOM 2309 C CA . SER B 2 62 ? 6.73751 52.87602 -15.49223 1.000 17.88396 62 SER B CA 1
ATOM 2310 C C . SER B 2 62 ? 6.81357 52.49578 -16.95961 1.000 21.15767 62 SER B C 1
ATOM 2311 O O . SER B 2 62 ? 7.34496 53.25476 -17.78309 1.000 16.59676 62 SER B O 1
ATOM 2314 N N . THR B 2 63 ? 6.25041 51.33053 -17.29997 1.000 18.01131 63 THR B N 1
ATOM 2315 C CA . THR B 2 63 ? 6.24764 50.86414 -18.67430 1.000 19.76099 63 THR B CA 1
ATOM 2316 C C . THR B 2 63 ? 5.32872 51.70770 -19.53319 1.000 22.29854 63 THR B C 1
ATOM 2317 O O . THR B 2 63 ? 5.69102 52.04773 -20.66259 1.000 21.11513 63 THR B O 1
ATOM 2321 N N . LEU B 2 64 ? 4.16495 52.10031 -18.99178 1.000 20.54627 64 LEU B N 1
ATOM 2322 C CA . LEU B 2 64 ? 3.30167 53.05014 -19.68597 1.000 20.91859 64 LEU B CA 1
ATOM 2323 C C . LEU B 2 64 ? 4.04286 54.35358 -19.94554 1.000 22.10230 64 LEU B C 1
ATOM 2324 O O . LEU B 2 64 ? 3.90719 54.95176 -21.02204 1.000 20.48347 64 LEU B O 1
ATOM 2329 N N . GLY B 2 65 ? 4.82402 54.80706 -18.95811 1.000 19.98493 65 GLY B N 1
ATOM 2330 C CA . GLY B 2 65 ? 5.72188 55.93271 -19.17056 1.000 17.24258 65 GLY B CA 1
ATOM 2331 C C . GLY B 2 65 ? 6.73121 55.67101 -20.26922 1.000 16.94139 65 GLY B C 1
ATOM 2332 O O . GLY B 2 65 ? 6.98971 56.53900 -21.09642 1.000 16.19330 65 GLY B O 1
ATOM 2333 N N . LEU B 2 66 ? 7.29148 54.45161 -20.31355 1.000 17.97273 66 LEU B N 1
ATOM 2334 C CA . LEU B 2 66 ? 8.30077 54.14080 -21.32454 1.000 21.49000 66 LEU B CA 1
ATOM 2335 C C . LEU B 2 66 ? 7.71586 54.18349 -22.73751 1.000 22.87836 66 LEU B C 1
ATOM 2336 O O . LEU B 2 66 ? 8.39029 54.62885 -23.67270 1.000 21.57625 66 LEU B O 1
ATOM 2341 N N . PHE B 2 67 ? 6.45715 53.74861 -22.90854 1.000 20.43979 67 PHE B N 1
ATOM 2342 C CA . PHE B 2 67 ? 5.78015 53.70347 -24.20795 1.000 22.43019 67 PHE B CA 1
ATOM 2343 C C . PHE B 2 67 ? 5.31753 55.07109 -24.67204 1.000 26.04601 67 PHE B C 1
ATOM 2344 O O . PHE B 2 67 ? 4.66792 55.20934 -25.71508 1.000 25.73460 67 PHE B O 1
ATOM 2352 N N . THR B 2 68 ? 5.70598 56.07737 -23.92060 1.000 19.45530 68 THR B N 1
ATOM 2353 C CA . THR B 2 68 ? 5.59057 57.46925 -24.27540 1.000 22.95756 68 THR B CA 1
ATOM 2354 C C . THR B 2 68 ? 6.81378 57.98064 -25.04841 1.000 25.35211 68 THR B C 1
ATOM 2355 O O . THR B 2 68 ? 6.71259 58.98811 -25.76253 1.000 22.55315 68 THR B O 1
ATOM 2359 N N . ALA B 2 69 ? 7.96068 57.30162 -24.94500 1.000 25.17609 69 ALA B N 1
ATOM 2360 C CA . ALA B 2 69 ? 9.11447 57.64840 -25.77040 1.000 26.94378 69 ALA B CA 1
ATOM 2361 C C . ALA B 2 69 ? 8.83348 57.35871 -27.24685 1.000 25.58218 69 ALA B C 1
ATOM 2362 O O . ALA B 2 69 ? 8.06267 56.45562 -27.59231 1.000 23.95394 69 ALA B O 1
ATOM 2364 N N . GLN B 2 70 ? 9.47673 58.13997 -28.12025 1.000 24.98371 70 GLN B N 1
ATOM 2365 C CA . GLN B 2 70 ? 9.35176 57.92417 -29.56193 1.000 31.54418 70 GLN B CA 1
ATOM 2366 C C . GLN B 2 70 ? 9.79422 56.51897 -29.96137 1.000 29.37178 70 GLN B C 1
ATOM 2367 O O . GLN B 2 70 ? 9.19157 55.89733 -30.84655 1.000 32.75287 70 GLN B O 1
ATOM 2373 N N . ASP B 2 71 ? 10.82571 55.99352 -29.29612 1.000 31.27718 71 ASP B N 1
ATOM 2374 C CA . ASP B 2 71 ? 11.30199 54.62605 -29.50066 1.000 32.60134 71 ASP B CA 1
ATOM 2375 C C . ASP B 2 71 ? 11.44117 53.94865 -28.14463 1.000 28.79295 71 ASP B C 1
ATOM 2376 O O . ASP B 2 71 ? 12.47166 54.08832 -27.47256 1.000 27.69392 71 ASP B O 1
ATOM 2381 N N . PRO B 2 72 ? 10.42945 53.20045 -27.71566 1.000 25.88359 72 PRO B N 1
ATOM 2382 C CA . PRO B 2 72 ? 10.54835 52.45837 -26.44690 1.000 28.35973 72 PRO B CA 1
ATOM 2383 C C . PRO B 2 72 ? 11.73012 51.49824 -26.39657 1.000 36.79111 72 PRO B C 1
ATOM 2384 O O . PRO B 2 72 ? 12.28738 51.28877 -25.30751 1.000 31.36923 72 PRO B O 1
ATOM 2388 N N . SER B 2 73 ? 12.15180 50.93887 -27.54498 1.000 32.47192 73 SER B N 1
ATOM 2389 C CA . SER B 2 73 ? 13.29289 50.01915 -27.58472 1.000 26.06449 73 SER B CA 1
ATOM 2390 C C . SER B 2 73 ? 14.56169 50.62078 -27.00418 1.000 30.77737 73 SER B C 1
ATOM 2391 O O . SER B 2 73 ? 15.41392 49.88712 -26.49326 1.000 31.23697 73 SER B O 1
ATOM 2394 N N . LYS B 2 74 ? 14.71818 51.94275 -27.07068 1.000 27.92687 74 LYS B N 1
ATOM 2395 C CA . LYS B 2 74 ? 15.87823 52.54777 -26.43394 1.000 32.36004 74 LYS B CA 1
ATOM 2396 C C . LYS B 2 74 ? 15.88721 52.30561 -24.92828 1.000 26.45788 74 LYS B C 1
ATOM 2397 O O . LYS B 2 74 ? 16.92415 52.51147 -24.29026 1.000 30.81897 74 LYS B O 1
ATOM 2403 N N . GLY B 2 75 ? 14.76562 51.86637 -24.35643 1.000 25.38842 75 GLY B N 1
ATOM 2404 C CA . GLY B 2 75 ? 14.70580 51.50579 -22.94865 1.000 30.93595 75 GLY B CA 1
ATOM 2405 C C . GLY B 2 75 ? 14.80578 52.66878 -21.99411 1.000 28.12838 75 GLY B C 1
ATOM 2406 O O . GLY B 2 75 ? 14.99835 52.46667 -20.79211 1.000 26.82833 75 GLY B O 1
ATOM 2407 N N . VAL B 2 76 ? 14.70013 53.88964 -22.50747 1.000 28.75326 76 VAL B N 1
ATOM 2408 C CA . VAL B 2 76 ? 14.87915 55.10549 -21.72801 1.000 25.66720 76 VAL B CA 1
ATOM 2409 C C . VAL B 2 76 ? 13.77023 56.06776 -22.12088 1.000 22.19805 76 VAL B C 1
ATOM 2410 O O . VAL B 2 76 ? 13.35188 56.09885 -23.28181 1.000 23.48074 76 VAL B O 1
ATOM 2414 N N . PHE B 2 77 ? 13.27544 56.83617 -21.15490 1.000 24.52347 77 PHE B N 1
ATOM 2415 C CA . PHE B 2 77 ? 12.35007 57.91360 -21.45750 1.000 22.48548 77 PHE B CA 1
ATOM 2416 C C . PHE B 2 77 ? 12.68036 59.10827 -20.57433 1.000 23.08642 77 PHE B C 1
ATOM 2417 O O . PHE B 2 77 ? 13.54804 59.04204 -19.70035 1.000 24.58736 77 PHE B O 1
ATOM 2425 N N . THR B 2 78 ? 12.01066 60.22511 -20.85961 1.000 20.56838 78 THR B N 1
ATOM 2426 C CA . THR B 2 78 ? 12.22384 61.48930 -20.17658 1.000 20.30066 78 THR B CA 1
ATOM 2427 C C . THR B 2 78 ? 10.87513 62.06555 -19.75408 1.000 18.51473 78 THR B C 1
ATOM 2428 O O . THR B 2 78 ? 9.82918 61.75433 -20.33571 1.000 17.90467 78 THR B O 1
ATOM 2432 N N . LEU B 2 79 ? 10.91733 62.96467 -18.77133 1.000 19.66218 79 LEU B N 1
ATOM 2433 C CA . LEU B 2 79 ? 9.71319 63.69172 -18.38535 1.000 20.72391 79 LEU B CA 1
ATOM 2434 C C . LEU B 2 79 ? 9.09097 64.45027 -19.55108 1.000 18.51944 79 LEU B C 1
ATOM 2435 O O . LEU B 2 79 ? 7.88706 64.71592 -19.51577 1.000 19.15554 79 LEU B O 1
ATOM 2440 N N . ASP B 2 80 ? 9.87654 64.80290 -20.57838 1.000 20.67281 80 ASP B N 1
ATOM 2441 C CA . ASP B 2 80 ? 9.31997 65.49293 -21.74246 1.000 21.53625 80 ASP B CA 1
ATOM 2442 C C . ASP B 2 80 ? 8.50777 64.54253 -22.60116 1.000 19.48882 80 ASP B C 1
ATOM 2443 O O . ASP B 2 80 ? 7.48397 64.93010 -23.16675 1.000 23.14631 80 ASP B O 1
ATOM 2448 N N . ASP B 2 81 ? 8.96036 63.30030 -22.73248 1.000 19.95136 81 ASP B N 1
ATOM 2449 C CA . ASP B 2 81 ? 8.13376 62.28526 -23.37267 1.000 17.46976 81 ASP B CA 1
ATOM 2450 C C . ASP B 2 81 ? 6.73795 62.22420 -22.74331 1.000 18.17362 81 ASP B C 1
ATOM 2451 O O . ASP B 2 81 ? 5.73249 62.09108 -23.45438 1.000 16.61837 81 ASP B O 1
ATOM 2456 N N . LEU B 2 82 ? 6.65701 62.31746 -21.40935 1.000 13.04791 82 LEU B N 1
ATOM 2457 C CA . LEU B 2 82 ? 5.38110 62.26080 -20.71120 1.000 14.98359 82 LEU B CA 1
ATOM 2458 C C . LEU B 2 82 ? 4.43917 63.39608 -21.11127 1.000 17.52919 82 LEU B C 1
ATOM 2459 O O . LEU B 2 82 ? 3.22747 63.28110 -20.90049 1.000 14.74174 82 LEU B O 1
ATOM 2464 N N . ASN B 2 83 ? 4.96292 64.47419 -21.69580 1.000 17.36016 83 ASN B N 1
ATOM 2465 C CA . ASN B 2 83 ? 4.12690 65.58257 -22.15390 1.000 19.33619 83 ASN B CA 1
ATOM 2466 C C . ASN B 2 83 ? 3.37925 65.29473 -23.45694 1.000 20.61476 83 ASN B C 1
ATOM 2467 O O . ASN B 2 83 ? 2.61815 66.15319 -23.90428 1.000 22.62471 83 ASN B O 1
ATOM 2472 N N . ARG B 2 84 ? 3.54908 64.12499 -24.07564 1.000 19.61532 84 ARG B N 1
ATOM 2473 C CA . ARG B 2 84 ? 2.95350 63.88047 -25.39294 1.000 19.47570 84 ARG B CA 1
ATOM 2474 C C . ARG B 2 84 ? 1.45685 63.59625 -25.26786 1.000 22.91977 84 ARG B C 1
ATOM 2475 O O . ARG B 2 84 ? 1.04898 62.64367 -24.59035 1.000 19.81250 84 ARG B O 1
ATOM 2483 N N . HIS B 2 85 ? 0.64545 64.42861 -25.92492 1.000 20.29427 85 HIS B N 1
ATOM 2484 C CA . HIS B 2 85 ? -0.80550 64.35889 -25.79627 1.000 21.60656 85 HIS B CA 1
ATOM 2485 C C . HIS B 2 85 ? -1.37670 63.02718 -26.26855 1.000 19.36174 85 HIS B C 1
ATOM 2486 O O . HIS B 2 85 ? -1.01525 62.51894 -27.33115 1.000 19.10179 85 HIS B O 1
ATOM 2493 N N . ASN B 2 86 ? -2.32436 62.50059 -25.49420 1.000 19.99298 86 ASN B N 1
ATOM 2494 C CA . ASN B 2 86 ? -3.06188 61.27076 -25.78896 1.000 17.92686 86 ASN B CA 1
ATOM 2495 C C . ASN B 2 86 ? -2.18441 60.03438 -25.88110 1.000 22.28514 86 ASN B C 1
ATOM 2496 O O . ASN B 2 86 ? -2.63984 58.99982 -26.37728 1.000 21.10383 86 ASN B O 1
ATOM 2501 N N . LEU B 2 87 ? -0.94549 60.09414 -25.39442 1.000 21.29939 87 LEU B N 1
ATOM 2502 C CA . LEU B 2 87 ? -0.20991 58.86429 -25.11359 1.000 23.41125 87 LEU B CA 1
ATOM 2503 C C . LEU B 2 87 ? -0.44958 58.42797 -23.66927 1.000 21.45413 87 LEU B C 1
ATOM 2504 O O . LEU B 2 87 ? -1.06405 57.39348 -23.41227 1.000 35.68181 87 LEU B O 1
ATOM 2509 N N . PHE B 2 88 ? 0.01327 59.22067 -22.72320 1.000 22.80994 88 PHE B N 1
ATOM 2510 C CA . PHE B 2 88 ? -0.28974 59.06527 -21.30815 1.000 19.86900 88 PHE B CA 1
ATOM 2511 C C . PHE B 2 88 ? -1.04716 60.28613 -20.81274 1.000 18.38537 88 PHE B C 1
ATOM 2512 O O . PHE B 2 88 ? -2.14693 60.15373 -20.27972 1.000 19.05670 88 PHE B O 1
ATOM 2520 N N . GLU B 2 89 ? -0.51038 61.47592 -21.06107 1.000 15.89301 89 GLU B N 1
ATOM 2521 C CA . GLU B 2 89 ? -1.21726 62.72773 -20.81675 1.000 15.65326 89 GLU B CA 1
ATOM 2522 C C . GLU B 2 89 ? -2.58110 62.72002 -21.50000 1.000 19.32778 89 GLU B C 1
ATOM 2523 O O . GLU B 2 89 ? -2.73973 62.15826 -22.58794 1.000 19.03123 89 GLU B O 1
ATOM 2529 N N . HIS B 2 90 ? -3.56632 63.36314 -20.86575 1.000 17.76069 90 HIS B N 1
ATOM 2530 C CA . HIS B 2 90 ? -4.95315 63.27744 -21.31481 1.000 18.02403 90 HIS B CA 1
ATOM 2531 C C . HIS B 2 90 ? -5.73224 64.52608 -20.91917 1.000 15.99110 90 HIS B C 1
ATOM 2532 O O . HIS B 2 90 ? -5.31528 65.29319 -20.03656 1.000 15.26981 90 HIS B O 1
ATOM 2539 N N . ASP B 2 91 ? -6.88836 64.70487 -21.57100 1.000 16.26860 91 ASP B N 1
ATOM 2540 C CA . ASP B 2 91 ? -7.79085 65.80013 -21.24043 1.000 20.15208 91 ASP B CA 1
ATOM 2541 C C . ASP B 2 91 ? -8.42998 65.57706 -19.86827 1.000 21.61583 91 ASP B C 1
ATOM 2542 O O . ASP B 2 91 ? -8.37392 64.47861 -19.28735 1.000 18.90914 91 ASP B O 1
ATOM 2547 N N . ALA B 2 92 ? -9.07610 66.64359 -19.38125 1.000 21.53971 92 ALA B N 1
ATOM 2548 C CA . ALA B 2 92 ? -9.79253 66.67719 -18.10283 1.000 19.40107 92 ALA B CA 1
ATOM 2549 C C . ALA B 2 92 ? -8.83421 66.47785 -16.93441 1.000 18.60836 92 ALA B C 1
ATOM 2550 O O . ALA B 2 92 ? -9.12323 65.73792 -15.98984 1.000 18.17388 92 ALA B O 1
ATOM 2552 N N . SER B 2 93 ? -7.68173 67.13956 -17.00939 1.000 14.30566 93 SER B N 1
ATOM 2553 C CA . SER B 2 93 ? -6.72344 67.08779 -15.92110 1.000 13.81331 93 SER B CA 1
ATOM 2554 C C . SER B 2 93 ? -7.14442 68.03199 -14.79069 1.000 15.13879 93 SER B C 1
ATOM 2555 O O . SER B 2 93 ? -7.96411 68.94622 -14.97058 1.000 15.08129 93 SER B O 1
ATOM 2558 N N . LEU B 2 94 ? -6.57001 67.79304 -13.61234 1.000 13.14367 94 LEU B N 1
ATOM 2559 C CA . LEU B 2 94 ? -6.95465 68.52606 -12.41135 1.000 19.13518 94 LEU B CA 1
ATOM 2560 C C . LEU B 2 94 ? -6.21438 69.85450 -12.27692 1.000 14.70683 94 LEU B C 1
ATOM 2561 O O . LEU B 2 94 ? -6.66204 70.72526 -11.53270 1.000 17.60605 94 LEU B O 1
ATOM 2566 N N . SER B 2 95 ? -5.05414 69.98779 -12.91353 1.000 15.59154 95 SER B N 1
ATOM 2567 C CA . SER B 2 95 ? -4.17866 71.12779 -12.68270 1.000 16.92163 95 SER B CA 1
ATOM 2568 C C . SER B 2 95 ? -3.55737 71.64858 -13.96703 1.000 18.80869 95 SER B C 1
ATOM 2569 O O . SER B 2 95 ? -2.76635 72.59061 -13.90667 1.000 24.37705 95 SER B O 1
ATOM 2572 N N . ARG B 2 96 ? -3.88677 71.06511 -15.11660 1.000 17.16025 96 ARG B N 1
ATOM 2573 C CA . ARG B 2 96 ? -3.38013 71.48934 -16.40548 1.000 18.61870 96 ARG B CA 1
ATOM 2574 C C . ARG B 2 96 ? -4.57118 71.65251 -17.32986 1.000 18.04359 96 ARG B C 1
ATOM 2575 O O . ARG B 2 96 ? -5.60968 71.01737 -17.12497 1.000 13.53900 96 ARG B O 1
ATOM 2583 N N . GLU B 2 97 ? -4.43149 72.53589 -18.32694 1.000 21.53661 97 GLU B N 1
ATOM 2584 C CA . GLU B 2 97 ? -5.50988 72.68848 -19.29359 1.000 22.04243 97 GLU B CA 1
ATOM 2585 C C . GLU B 2 97 ? -5.38051 71.63394 -20.39047 1.000 23.24732 97 GLU B C 1
ATOM 2586 O O . GLU B 2 97 ? -4.32702 71.00588 -20.55756 1.000 19.74136 97 GLU B O 1
ATOM 2592 N N . ASP B 2 98 ? -6.48707 71.41931 -21.11277 1.000 23.29120 98 ASP B N 1
ATOM 2593 C CA . ASP B 2 98 ? -6.50174 70.50760 -22.25042 1.000 23.28428 98 ASP B CA 1
ATOM 2594 C C . ASP B 2 98 ? -5.53113 70.97727 -23.32436 1.000 22.39232 98 ASP B C 1
ATOM 2595 O O . ASP B 2 98 ? -5.40567 72.18111 -23.58435 1.000 23.70985 98 ASP B O 1
ATOM 2600 N N . TYR B 2 99 ? -4.84925 70.00755 -23.94797 1.000 22.49908 99 TYR B N 1
ATOM 2601 C CA . TYR B 2 99 ? -3.91294 70.31766 -25.02647 1.000 23.52086 99 TYR B CA 1
ATOM 2602 C C . TYR B 2 99 ? -4.54410 71.21374 -26.08408 1.000 22.08439 99 TYR B C 1
ATOM 2603 O O . TYR B 2 99 ? -3.88646 72.12180 -26.59394 1.000 23.16666 99 TYR B O 1
ATOM 2612 N N . TYR B 2 100 ? -5.82489 70.98381 -26.40709 1.000 25.59828 100 TYR B N 1
ATOM 2613 C CA . TYR B 2 100 ? -6.52326 71.71521 -27.46950 1.000 28.43192 100 TYR B CA 1
ATOM 2614 C C . TYR B 2 100 ? -6.28836 73.22139 -27.47002 1.000 25.15559 100 TYR B C 1
ATOM 2615 O O . TYR B 2 100 ? -6.10170 73.83294 -28.52509 1.000 27.22377 100 TYR B O 1
ATOM 2624 N N . PHE B 2 101 ? -6.29499 73.83328 -26.29362 1.000 25.30086 101 PHE B N 1
ATOM 2625 C CA . PHE B 2 101 ? -6.50468 75.27640 -26.21181 1.000 27.19499 101 PHE B CA 1
ATOM 2626 C C . PHE B 2 101 ? -5.24845 76.05347 -26.55379 1.000 28.50660 101 PHE B C 1
ATOM 2627 O O . PHE B 2 101 ? -5.30712 77.04681 -27.28043 1.000 35.34069 101 PHE B O 1
ATOM 2635 N N . HIS B 2 102 ? -4.09982 75.60153 -26.06872 1.000 32.44862 102 HIS B N 1
ATOM 2636 C CA . HIS B 2 102 ? -2.86149 76.33018 -26.30296 1.000 30.40125 102 HIS B CA 1
ATOM 2637 C C . HIS B 2 102 ? -1.69810 75.41722 -26.65726 1.000 32.38166 102 HIS B C 1
ATOM 2638 O O . HIS B 2 102 ? -0.55485 75.88394 -26.67117 1.000 33.07960 102 HIS B O 1
ATOM 2645 N N . LYS B 2 103 ? -1.95052 74.13116 -26.91784 1.000 28.75644 103 LYS B N 1
ATOM 2646 C CA . LYS B 2 103 ? -0.88706 73.12890 -27.13741 1.000 30.66308 103 LYS B CA 1
ATOM 2647 C C . LYS B 2 103 ? 0.09783 73.09869 -25.97388 1.000 24.72280 103 LYS B C 1
ATOM 2648 O O . LYS B 2 103 ? 1.29574 72.84641 -26.14052 1.000 22.26685 103 LYS B O 1
ATOM 2654 N N . ASP B 2 104 ? -0.43374 73.24583 -24.77155 1.000 23.20226 104 ASP B N 1
ATOM 2655 C CA . ASP B 2 104 ? 0.38576 73.11051 -23.58011 1.000 23.70411 104 ASP B CA 1
ATOM 2656 C C . ASP B 2 104 ? -0.46667 72.49142 -22.47101 1.000 23.87503 104 ASP B C 1
ATOM 2657 O O . ASP B 2 104 ? -1.11373 73.21117 -21.70973 1.000 21.29723 104 ASP B O 1
ATOM 2662 N N . ALA B 2 105 ? -0.42521 71.15661 -22.36499 1.000 21.52773 105 ALA B N 1
ATOM 2663 C CA . ALA B 2 105 ? -1.10848 70.41207 -21.31608 1.000 19.51034 105 ALA B CA 1
ATOM 2664 C C . ALA B 2 105 ? -0.15228 69.97084 -20.21455 1.000 24.01487 105 ALA B C 1
ATOM 2665 O O . ALA B 2 105 ? -0.46766 69.03760 -19.45782 1.000 19.68562 105 ALA B O 1
ATOM 2667 N N . SER B 2 106 ? 1.01290 70.61917 -20.13010 1.000 19.06292 106 SER B N 1
ATOM 2668 C CA . SER B 2 106 ? 2.10496 70.29048 -19.22023 1.000 18.23324 106 SER B CA 1
ATOM 2669 C C . SER B 2 106 ? 2.31648 71.33380 -18.13358 1.000 25.30637 106 SER B C 1
ATOM 2670 O O . SER B 2 106 ? 2.54342 70.98057 -16.97601 1.000 22.35829 106 SER B O 1
ATOM 2673 N N . THR B 2 107 ? 2.20014 72.61125 -18.47553 1.000 19.59445 107 THR B N 1
ATOM 2674 C CA . THR B 2 107 ? 2.43836 73.67661 -17.51067 1.000 22.50402 107 THR B CA 1
ATOM 2675 C C . THR B 2 107 ? 1.28324 73.81225 -16.52266 1.000 21.66123 107 THR B C 1
ATOM 2676 O O . THR B 2 107 ? 0.10908 73.86050 -16.91150 1.000 22.47096 107 THR B O 1
ATOM 2680 N N . PHE B 2 108 ? 1.63000 73.85267 -15.23729 1.000 19.74573 108 PHE B N 1
ATOM 2681 C CA . PHE B 2 108 ? 0.65957 74.04238 -14.16970 1.000 22.63540 108 PHE B CA 1
ATOM 2682 C C . PHE B 2 108 ? -0.15656 75.31133 -14.39485 1.000 20.99118 108 PHE B C 1
ATOM 2683 O O . PHE B 2 108 ? 0.39722 76.37302 -14.68011 1.000 22.14269 108 PHE B O 1
ATOM 2691 N N . ARG B 2 109 ? -1.47757 75.19498 -14.25538 1.000 21.26991 109 ARG B N 1
ATOM 2692 C CA . ARG B 2 109 ? -2.42687 76.29312 -14.44931 1.000 26.21056 109 ARG B CA 1
ATOM 2693 C C . ARG B 2 109 ? -3.12275 76.65595 -13.14375 1.000 24.08217 109 ARG B C 1
ATOM 2694 O O . ARG B 2 109 ? -4.07572 75.96391 -12.74347 1.000 22.07786 109 ARG B O 1
ATOM 2702 N N . PRO B 2 110 ? -2.73214 77.74714 -12.46926 1.000 24.09277 110 PRO B N 1
ATOM 2703 C CA . PRO B 2 110 ? -3.46373 78.16522 -11.25779 1.000 25.24624 110 PRO B CA 1
ATOM 2704 C C . PRO B 2 110 ? -4.97290 78.20881 -11.44017 1.000 25.90675 110 PRO B C 1
ATOM 2705 O O . PRO B 2 110 ? -5.70324 77.77349 -10.54251 1.000 28.05752 110 PRO B O 1
ATOM 2709 N N . GLU B 2 111 ? -5.45813 78.69206 -12.59027 1.000 26.82667 111 GLU B N 1
ATOM 2710 C CA . GLU B 2 111 ? -6.90135 78.78890 -12.83479 1.000 29.46818 111 GLU B CA 1
ATOM 2711 C C . GLU B 2 111 ? -7.57080 77.42037 -12.86559 1.000 28.85143 111 GLU B C 1
ATOM 2712 O O . GLU B 2 111 ? -8.68127 77.25912 -12.34574 1.000 28.34774 111 GLU B O 1
ATOM 2718 N N . VAL B 2 112 ? -6.93689 76.43208 -13.50020 1.000 20.23353 112 VAL B N 1
ATOM 2719 C CA . VAL B 2 112 ? -7.49582 75.08253 -13.48015 1.000 21.83000 112 VAL B CA 1
ATOM 2720 C C . VAL B 2 112 ? -7.46708 74.51820 -12.06443 1.000 16.62369 112 VAL B C 1
ATOM 2721 O O . VAL B 2 112 ? -8.48706 74.04704 -11.55183 1.000 21.51989 112 VAL B O 1
ATOM 2725 N N . PHE B 2 113 ? -6.31079 74.60338 -11.39837 1.000 17.25315 113 PHE B N 1
ATOM 2726 C CA . PHE B 2 113 ? -6.15898 74.05273 -10.05157 1.000 19.73719 113 PHE B CA 1
ATOM 2727 C C . PHE B 2 113 ? -7.08835 74.74428 -9.05230 1.000 22.54734 113 PHE B C 1
ATOM 2728 O O . PHE B 2 113 ? -7.59958 74.10690 -8.12415 1.000 20.74285 113 PHE B O 1
ATOM 2736 N N . LYS B 2 114 ? -7.32118 76.04897 -9.23086 1.000 21.51757 114 LYS B N 1
ATOM 2737 C CA . LYS B 2 114 ? -8.31498 76.75954 -8.43305 1.000 19.81793 114 LYS B CA 1
ATOM 2738 C C . LYS B 2 114 ? -9.67523 76.07439 -8.51934 1.000 20.93580 114 LYS B C 1
ATOM 2739 O O . LYS B 2 114 ? -10.33745 75.85621 -7.50158 1.000 21.75794 114 LYS B O 1
ATOM 2745 N N . LYS B 2 115 ? -10.08864 75.68124 -9.72475 1.000 19.44282 115 LYS B N 1
ATOM 2746 C CA . LYS B 2 115 ? -11.38336 75.01622 -9.86720 1.000 24.52516 115 LYS B CA 1
ATOM 2747 C C . LYS B 2 115 ? -11.38316 73.64227 -9.19546 1.000 25.08579 115 LYS B C 1
ATOM 2748 O O . LYS B 2 115 ? -12.37310 73.25578 -8.56425 1.000 22.16209 115 LYS B O 1
ATOM 2754 N N . PHE B 2 116 ? -10.28687 72.88850 -9.34073 1.000 25.25095 116 PHE B N 1
ATOM 2755 C CA . PHE B 2 116 ? -10.12792 71.60140 -8.66229 1.000 20.56556 116 PHE B CA 1
ATOM 2756 C C . PHE B 2 116 ? -10.28894 71.75676 -7.15404 1.000 21.62252 116 PHE B C 1
ATOM 2757 O O . PHE B 2 116 ? -11.12841 71.09724 -6.52341 1.000 21.95247 116 PHE B O 1
ATOM 2765 N N . MET B 2 117 ? -9.49986 72.65955 -6.56706 1.000 22.54212 117 MET B N 1
ATOM 2766 C CA . MET B 2 117 ? -9.44471 72.85718 -5.12215 1.000 24.40976 117 MET B CA 1
ATOM 2767 C C . MET B 2 117 ? -10.73872 73.41212 -4.54862 1.000 24.16192 117 MET B C 1
ATOM 2768 O O . MET B 2 117 ? -10.98430 73.24204 -3.34443 1.000 27.60204 117 MET B O 1
ATOM 2773 N N . SER B 2 118 ? -11.55977 74.06408 -5.37735 1.000 20.65718 118 SER B N 1
ATOM 2774 C CA . SER B 2 118 ? -12.83984 74.58505 -4.91227 1.000 26.38175 118 SER B CA 1
ATOM 2775 C C . SER B 2 118 ? -13.73103 73.48442 -4.34485 1.000 24.30194 118 SER B C 1
ATOM 2776 O O . SER B 2 118 ? -14.59900 73.75947 -3.50671 1.000 26.05183 118 SER B O 1
ATOM 2779 N N . HIS B 2 119 ? -13.50760 72.23023 -4.75357 1.000 21.49371 119 HIS B N 1
ATOM 2780 C CA . HIS B 2 119 ? -14.31574 71.11096 -4.27826 1.000 23.44391 119 HIS B CA 1
ATOM 2781 C C . HIS B 2 119 ? -13.97287 70.68419 -2.85347 1.000 24.89369 119 HIS B C 1
ATOM 2782 O O . HIS B 2 119 ? -14.69507 69.84674 -2.29080 1.000 26.10908 119 HIS B O 1
ATOM 2789 N N . PHE B 2 120 ? -12.90173 71.22765 -2.27178 1.000 19.61561 120 PHE B N 1
ATOM 2790 C CA . PHE B 2 120 ? -12.50209 70.93610 -0.90313 1.000 23.23101 120 PHE B CA 1
ATOM 2791 C C . PHE B 2 120 ? -12.57453 72.15721 -0.00098 1.000 29.70108 120 PHE B C 1
ATOM 2792 O O . PHE B 2 120 ? -12.08391 72.09980 1.13700 1.000 31.72409 120 PHE B O 1
ATOM 2800 N N . LYS B 2 121 ? -13.14522 73.26155 -0.48353 1.000 29.65600 121 LYS B N 1
ATOM 2801 C CA . LYS B 2 121 ? -13.26432 74.48019 0.31350 1.000 39.96955 121 LYS B CA 1
ATOM 2802 C C . LYS B 2 121 ? -13.90536 74.17494 1.66432 1.000 34.78829 121 LYS B C 1
ATOM 2803 O O . LYS B 2 121 ? -14.87176 73.41353 1.74635 1.000 31.91203 121 LYS B O 1
ATOM 2809 N N . GLY B 2 122 ? -13.33193 74.73511 2.72956 1.000 33.68568 122 GLY B N 1
ATOM 2810 C CA . GLY B 2 122 ? -13.82970 74.50881 4.07085 1.000 37.46053 122 GLY B CA 1
ATOM 2811 C C . GLY B 2 122 ? -13.40656 73.19886 4.70718 1.000 41.28511 122 GLY B C 1
ATOM 2812 O O . GLY B 2 122 ? -13.80415 72.92685 5.85295 1.000 38.86258 122 GLY B O 1
ATOM 2813 N N . LYS B 2 123 ? -12.60961 72.38273 4.01373 1.000 31.59475 123 LYS B N 1
ATOM 2814 C CA . LYS B 2 123 ? -12.25371 71.04388 4.46882 1.000 32.80550 123 LYS B CA 1
ATOM 2815 C C . LYS B 2 123 ? -10.74846 70.92699 4.68107 1.000 27.74143 123 LYS B C 1
ATOM 2816 O O . LYS B 2 123 ? -9.96228 71.39306 3.85248 1.000 32.71392 123 LYS B O 1
ATOM 2822 N N . GLU B 2 124 ? -10.35396 70.27111 5.78176 1.000 22.93220 124 GLU B N 1
ATOM 2823 C CA . GLU B 2 124 ? -8.95279 69.92107 6.02827 1.000 26.70807 124 GLU B CA 1
ATOM 2824 C C . GLU B 2 124 ? -8.50805 68.71520 5.20862 1.000 24.53433 124 GLU B C 1
ATOM 2825 O O . GLU B 2 124 ? -7.33658 68.62150 4.81737 1.000 21.61154 124 GLU B O 1
ATOM 2831 N N . TYR B 2 125 ? -9.42278 67.78375 4.96666 1.000 23.07850 125 TYR B N 1
ATOM 2832 C CA . TYR B 2 125 ? -9.12885 66.50091 4.34182 1.000 23.80500 125 TYR B CA 1
ATOM 2833 C C . TYR B 2 125 ? -9.96537 66.26482 3.09151 1.000 25.40376 125 TYR B C 1
ATOM 2834 O O . TYR B 2 125 ? -11.11852 66.69419 2.99868 1.000 24.54771 125 TYR B O 1
ATOM 2843 N N . VAL B 2 126 ? -9.36443 65.55871 2.13596 1.000 26.31353 126 VAL B N 1
ATOM 2844 C CA . VAL B 2 126 ? -10.07049 65.10931 0.94224 1.000 22.13618 126 VAL B CA 1
ATOM 2845 C C . VAL B 2 126 ? -10.87767 63.86852 1.29062 1.000 24.28763 126 VAL B C 1
ATOM 2846 O O . VAL B 2 126 ? -10.33316 62.89660 1.82861 1.000 23.15611 126 VAL B O 1
ATOM 2850 N N . THR B 2 127 ? -12.16780 63.87930 0.96751 1.000 18.94884 127 THR B N 1
ATOM 2851 C CA . THR B 2 127 ? -12.97791 62.67186 1.06342 1.000 25.76892 127 THR B CA 1
ATOM 2852 C C . THR B 2 127 ? -13.11734 62.0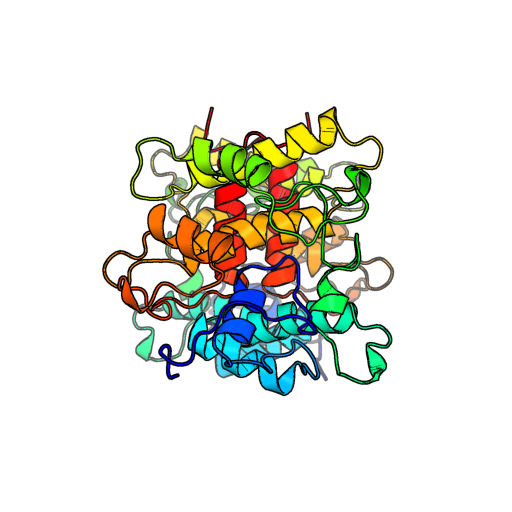0724 -0.30768 1.000 21.55139 127 THR B C 1
ATOM 2853 O O . THR B 2 127 ? -12.97231 62.65631 -1.34130 1.000 21.49389 127 THR B O 1
ATOM 2857 N N . LEU B 2 128 ? -13.37039 60.68967 -0.31006 1.000 25.61832 128 LEU B N 1
ATOM 2858 C CA . LEU B 2 128 ? -13.58090 59.97879 -1.56730 1.000 23.14772 128 LEU B CA 1
ATOM 2859 C C . LEU B 2 128 ? -14.62696 60.68780 -2.42364 1.000 25.82909 128 LEU B C 1
ATOM 2860 O O . LEU B 2 128 ? -14.44807 60.86101 -3.63776 1.000 24.42850 128 LEU B O 1
ATOM 2865 N N . GLU B 2 129 ? -15.71103 61.13737 -1.78261 1.000 25.41774 129 GLU B N 1
ATOM 2866 C CA . GLU B 2 129 ? -16.82338 61.77131 -2.48260 1.000 24.85483 129 GLU B CA 1
ATOM 2867 C C . GLU B 2 129 ? -16.41424 63.09575 -3.12188 1.000 22.37969 129 GLU B C 1
ATOM 2868 O O . GLU B 2 129 ? -16.75632 63.35454 -4.28162 1.000 23.15208 129 GLU B O 1
ATOM 2874 N N . ASP B 2 130 ? -15.69363 63.95751 -2.38701 1.000 23.43883 130 ASP B N 1
ATOM 2875 C CA . ASP B 2 130 ? -15.23597 65.21962 -2.97892 1.000 22.54523 130 ASP B CA 1
ATOM 2876 C C . ASP B 2 130 ? -14.14694 65.00201 -4.01869 1.000 21.00711 130 ASP B C 1
ATOM 2877 O O . ASP B 2 130 ? -14.11589 65.71392 -5.02233 1.000 18.43174 130 ASP B O 1
ATOM 2882 N N . ALA B 2 131 ? -13.23763 64.04592 -3.79685 1.000 21.05158 131 ALA B N 1
ATOM 2883 C CA . ALA B 2 131 ? -12.27709 63.69855 -4.84039 1.000 21.08328 131 ALA B CA 1
ATOM 2884 C C . ALA B 2 131 ? -12.99202 63.24477 -6.10169 1.000 18.99711 131 ALA B C 1
ATOM 2885 O O . ALA B 2 131 ? -12.56106 63.57067 -7.21955 1.000 18.12426 131 ALA B O 1
ATOM 2887 N N . ALA B 2 132 ? -14.10708 62.51382 -5.94391 1.000 19.93226 132 ALA B N 1
ATOM 2888 C CA . ALA B 2 132 ? -14.84176 62.03214 -7.11337 1.000 15.32471 132 ALA B CA 1
ATOM 2889 C C . ALA B 2 132 ? -15.47802 63.18571 -7.85180 1.000 15.66676 132 ALA B C 1
ATOM 2890 O O . ALA B 2 132 ? -15.50733 63.20099 -9.08749 1.000 16.39315 132 ALA B O 1
ATOM 2892 N N . SER B 2 133 ? -16.00288 64.15407 -7.09924 1.000 19.56364 133 SER B N 1
ATOM 2893 C CA . SER B 2 133 ? -16.67671 65.30606 -7.68963 1.000 18.60799 133 SER B CA 1
ATOM 2894 C C . SER B 2 133 ? -15.67999 66.20895 -8.39492 1.000 20.28868 133 SER B C 1
ATOM 2895 O O . SER B 2 133 ? -15.96216 66.74124 -9.47332 1.000 22.52258 133 SER B O 1
ATOM 2898 N N . ALA B 2 134 ? -14.52176 66.42304 -7.76761 1.000 19.30104 134 ALA B N 1
ATOM 2899 C CA . ALA B 2 134 ? -13.50382 67.28303 -8.35345 1.000 18.93054 134 ALA B CA 1
ATOM 2900 C C . ALA B 2 134 ? -13.01347 66.72702 -9.68378 1.000 19.84733 134 ALA B C 1
ATOM 2901 O O . ALA B 2 134 ? -12.83963 67.47750 -10.64700 1.000 22.42506 134 ALA B O 1
ATOM 2903 N N . ARG B 2 135 ? -12.80091 65.40732 -9.76822 1.000 19.57768 135 ARG B N 1
ATOM 2904 C CA . ARG B 2 135 ? -12.34970 64.82849 -11.02847 1.000 17.86340 135 ARG B CA 1
ATOM 2905 C C . ARG B 2 135 ? -13.45397 64.89101 -12.08220 1.000 18.73668 135 ARG B C 1
ATOM 2906 O O . ARG B 2 135 ? -13.21824 65.32368 -13.21548 1.000 19.00136 135 ARG B O 1
ATOM 2914 N N . TYR B 2 136 ? -14.68120 64.49591 -11.71711 1.000 18.93499 136 TYR B N 1
ATOM 2915 C CA . TYR B 2 136 ? -15.76740 64.49109 -12.69730 1.000 22.49660 136 TYR B CA 1
ATOM 2916 C C . TYR B 2 136 ? -16.07520 65.89138 -13.21526 1.000 23.53994 136 TYR B C 1
ATOM 2917 O O . TYR B 2 136 ? -16.49616 66.04015 -14.37064 1.000 20.36468 136 TYR B O 1
ATOM 2926 N N . ALA B 2 137 ? -15.88179 66.91700 -12.37170 1.000 21.13571 137 ALA B N 1
ATOM 2927 C CA . ALA B 2 137 ? -16.06631 68.30187 -12.80278 1.000 23.27105 137 ALA B CA 1
ATOM 2928 C C . ALA B 2 137 ? -15.15865 68.63902 -13.97579 1.000 25.80479 137 ALA B C 1
ATOM 2929 O O . ALA B 2 137 ? -15.56038 69.35924 -14.90312 1.000 24.81481 137 ALA B O 1
ATOM 2931 N N . MET B 2 138 ? -13.92880 68.11973 -13.95322 1.000 20.90625 138 MET B N 1
ATOM 2932 C CA . MET B 2 138 ? -13.00966 68.35677 -15.05631 1.000 24.28811 138 MET B CA 1
ATOM 2933 C C . MET B 2 138 ? -13.45267 67.63272 -16.31886 1.000 20.79447 138 MET B C 1
ATOM 2934 O O . MET B 2 138 ? -13.29657 68.15772 -17.42837 1.000 22.52023 138 MET B O 1
ATOM 2939 N N . VAL B 2 139 ? -13.99817 66.42630 -16.17298 1.000 21.02615 139 VAL B N 1
ATOM 2940 C CA . VAL B 2 139 ? -14.51620 65.69522 -17.32614 1.000 20.09791 139 VAL B CA 1
ATOM 2941 C C . VAL B 2 139 ? -15.63847 66.49116 -17.98973 1.000 26.02661 139 VAL B C 1
ATOM 2942 O O . VAL B 2 139 ? -15.68039 66.64162 -19.22269 1.000 26.51232 139 VAL B O 1
ATOM 2946 N N . GLN B 2 140 ? -16.54657 67.04103 -17.17449 1.000 22.99212 140 GLN B N 1
ATOM 2947 C CA . GLN B 2 140 ? -17.69920 67.75884 -17.71278 1.000 25.27695 140 GLN B CA 1
ATOM 2948 C C . GLN B 2 140 ? -17.27235 69.07319 -18.35185 1.000 22.56930 140 GLN B C 1
ATOM 2949 O O . GLN B 2 140 ? -17.82807 69.47173 -19.37953 1.000 29.35917 140 GLN B O 1
ATOM 2955 N N . GLU B 2 141 ? -16.26794 69.74185 -17.77877 1.000 22.11985 141 GLU B N 1
ATOM 2956 C CA . GLU B 2 141 ? -15.75874 70.96629 -18.38367 1.000 26.86552 141 GLU B CA 1
ATOM 2957 C C . GLU B 2 141 ? -15.14967 70.67609 -19.74715 1.000 28.20191 141 GLU B C 1
ATOM 2958 O O . GLU B 2 141 ? -15.42052 71.39579 -20.71435 1.000 24.72653 141 GLU B O 1
ATOM 2960 N N . SER B 2 142 ? -14.33644 69.60744 -19.84348 1.000 20.93368 142 SER B N 1
ATOM 2961 C CA . SER B 2 142 ? -13.70929 69.24033 -21.11741 1.000 21.02041 142 SER B CA 1
ATOM 2962 C C . SER B 2 142 ? -14.75146 68.84472 -22.15040 1.000 26.58693 142 SER B C 1
ATOM 2963 O O . SER B 2 142 ? -14.63726 69.20746 -23.32888 1.000 23.11204 142 SER B O 1
ATOM 2966 N N . ARG B 2 143 ? -15.76676 68.08387 -21.73020 1.000 25.43320 143 ARG B N 1
ATOM 2967 C CA . ARG B 2 143 ? -16.80589 67.67575 -22.66267 1.000 28.32860 143 ARG B CA 1
ATOM 2968 C C . ARG B 2 143 ? -17.59895 68.88372 -23.13666 1.000 30.56671 143 ARG B C 1
ATOM 2969 O O . ARG B 2 143 ? -18.09151 68.89874 -24.26247 1.000 32.48902 143 ARG B O 1
ATOM 2977 N N . LYS B 2 144 ? -17.68902 69.91587 -22.30468 1.000 27.37943 144 LYS B N 1
ATOM 2978 C CA . LYS B 2 144 ? -18.43606 71.12197 -22.63152 1.000 31.58482 144 LYS B CA 1
ATOM 2979 C C . LYS B 2 144 ? -17.63689 72.07032 -23.52682 1.000 32.52352 144 LYS B C 1
ATOM 2980 O O . LYS B 2 144 ? -18.21753 72.73008 -24.38912 1.000 35.89577 144 LYS B O 1
ATOM 2986 N N . LYS B 2 145 ? -16.30913 72.14663 -23.35806 1.000 32.69926 145 LYS B N 1
ATOM 2987 C CA . LYS B 2 145 ? -15.49583 73.16632 -24.01332 1.000 27.99898 145 LYS B CA 1
ATOM 2988 C C . LYS B 2 145 ? -14.54430 72.65281 -25.08602 1.000 29.74325 145 LYS B C 1
ATOM 2989 O O . LYS B 2 145 ? -14.09482 73.45257 -25.90770 1.000 26.97806 145 LYS B O 1
ATOM 2995 N N . ASN B 2 146 ? -14.20731 71.36712 -25.10228 1.000 22.68570 146 ASN B N 1
ATOM 2996 C CA . ASN B 2 146 ? -13.16029 70.87291 -25.99458 1.000 24.25369 146 ASN B CA 1
ATOM 2997 C C . ASN B 2 146 ? -13.73595 69.98392 -27.08372 1.000 24.40047 146 ASN B C 1
ATOM 2998 O O . ASN B 2 146 ? -14.12122 68.83523 -26.80149 1.000 26.88140 146 ASN B O 1
ATOM 3003 N N . PRO B 2 147 ? -13.77218 70.44818 -28.34140 1.000 29.07597 147 PRO B N 1
ATOM 3004 C CA . PRO B 2 147 ? -14.37294 69.63418 -29.41018 1.000 27.19515 147 PRO B CA 1
ATOM 3005 C C . PRO B 2 147 ? -13.56322 68.40857 -29.74068 1.000 25.55018 147 PRO B C 1
ATOM 3006 O O . PRO B 2 147 ? -14.06924 67.54255 -30.45698 1.000 28.57891 147 PRO B O 1
ATOM 3010 N N . THR B 2 148 ? -12.31021 68.33207 -29.29533 1.000 24.83864 148 THR B N 1
ATOM 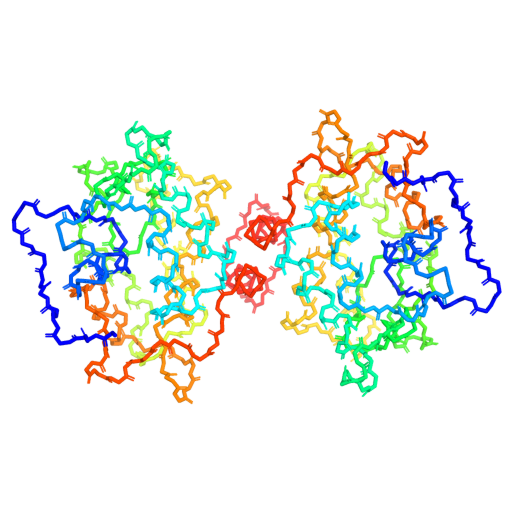3011 C CA . THR B 2 148 ? -11.45438 67.17445 -29.52684 1.000 25.00271 148 THR B CA 1
ATOM 3012 C C . THR B 2 148 ? -11.29703 66.32395 -28.27137 1.000 25.73703 148 THR B C 1
ATOM 3013 O O . THR B 2 148 ? -10.35024 65.52082 -28.17897 1.000 28.17940 148 THR B O 1
ATOM 3017 N N . PHE B 2 149 ? -12.20204 66.49467 -27.30801 1.000 21.51438 149 PHE B N 1
ATOM 3018 C CA . PHE B 2 149 ? -12.15891 65.75935 -26.05269 1.000 23.57820 149 PHE B CA 1
ATOM 3019 C C . PHE B 2 149 ? -11.97139 64.27789 -26.31486 1.000 20.98417 149 PHE B C 1
ATOM 3020 O O . PHE B 2 149 ? -12.74950 63.67084 -27.05311 1.000 19.79148 149 PHE B O 1
ATOM 3028 N N . THR B 2 150 ? -10.93377 63.69390 -25.72521 1.000 18.54401 150 THR B N 1
ATOM 3029 C CA . THR B 2 150 ? -10.66461 62.26279 -25.85504 1.000 20.98578 150 THR B CA 1
ATOM 3030 C C . THR B 2 150 ? -10.69215 61.63573 -24.46997 1.000 21.52332 150 THR B C 1
ATOM 3031 O O . THR B 2 150 ? -9.94034 62.05940 -23.58195 1.000 20.67538 150 THR B O 1
ATOM 3035 N N . TYR B 2 151 ? -11.53709 60.62123 -24.30166 1.000 21.35869 151 TYR B N 1
ATOM 3036 C CA . TYR B 2 151 ? -11.83838 59.99393 -23.01737 1.000 21.77647 151 TYR B CA 1
ATOM 3037 C C . TYR B 2 151 ? -12.17355 58.52460 -23.26744 1.000 23.28566 151 TYR B C 1
ATOM 3038 O O . TYR B 2 151 ? -13.30511 58.07941 -23.10736 1.000 24.26041 151 TYR B O 1
ATOM 3047 N N . THR B 2 152 ? -11.18613 57.74891 -23.71233 1.000 20.69469 152 THR B N 1
ATOM 3048 C CA . THR B 2 152 ? -11.43398 56.35234 -24.03853 1.000 24.35899 152 THR B CA 1
ATOM 3049 C C . THR B 2 152 ? -11.18497 55.47668 -22.80928 1.000 20.00032 152 THR B C 1
ATOM 3050 O O . THR B 2 152 ? -10.89149 55.96197 -21.71584 1.000 19.34499 152 THR B O 1
ATOM 3054 N N . VAL B 2 153 ? -11.32156 54.16128 -22.98783 1.000 25.24020 153 VAL B N 1
ATOM 3055 C CA . VAL B 2 153 ? -11.04421 53.22845 -21.89923 1.000 23.11592 153 VAL B CA 1
ATOM 3056 C C . VAL B 2 153 ? -9.71413 53.55683 -21.24216 1.000 17.34816 153 VAL B C 1
ATOM 3057 O O . VAL B 2 153 ? -9.59932 53.56342 -20.00667 1.000 17.02257 153 VAL B O 1
ATOM 3061 N N . GLN B 2 154 ? -8.70050 53.86617 -22.06131 1.000 21.21524 154 GLN B N 1
ATOM 3062 C CA . GLN B 2 154 ? -7.35177 54.11798 -21.55620 1.000 24.40332 154 GLN B CA 1
ATOM 3063 C C . GLN B 2 154 ? -7.28787 55.38205 -20.71634 1.000 21.79097 154 GLN B C 1
ATOM 3064 O O . GLN B 2 154 ? -6.69601 55.36862 -19.63227 1.000 20.13216 154 GLN B O 1
ATOM 3070 N N . GLN B 2 155 ? -7.89198 56.48416 -21.18727 1.000 20.20491 155 GLN B N 1
ATOM 3071 C CA . GLN B 2 155 ? -7.85900 57.71601 -20.39790 1.000 22.30114 155 GLN B CA 1
ATOM 3072 C C . GLN B 2 155 ? -8.67304 57.57191 -19.11365 1.000 23.63558 155 GLN B C 1
ATOM 3073 O O . GLN B 2 155 ? -8.31185 58.14379 -18.07897 1.000 19.73728 155 GLN B O 1
ATOM 3079 N N . ARG B 2 156 ? -9.77373 56.81557 -19.16370 1.000 19.44370 156 ARG B N 1
ATOM 3080 C CA . ARG B 2 156 ? -10.65293 56.72333 -18.00709 1.000 20.65359 156 ARG B CA 1
ATOM 3081 C C . ARG B 2 156 ? -9.91906 56.10302 -16.82810 1.000 18.34248 156 ARG B C 1
ATOM 3082 O O . ARG B 2 156 ? -9.88131 56.68494 -15.73402 1.000 16.81644 156 ARG B O 1
ATOM 3090 N N . ILE B 2 157 ? -9.26926 54.95418 -17.04779 1.000 18.22885 157 ILE B N 1
ATOM 3091 C CA . ILE B 2 157 ? -8.59523 54.27796 -15.94379 1.000 15.40065 157 ILE B CA 1
ATOM 3092 C C . ILE B 2 157 ? -7.43839 55.11595 -15.43036 1.000 15.25942 157 ILE B C 1
ATOM 3093 O O . ILE B 2 157 ? -7.18176 55.14619 -14.22555 1.000 17.66538 157 ILE B O 1
ATOM 3098 N N . THR B 2 158 ? -6.74461 55.84308 -16.31520 1.000 20.06205 158 THR B N 1
ATOM 3099 C CA . THR B 2 158 ? -5.63303 56.67890 -15.85230 1.000 15.16261 158 THR B CA 1
ATOM 3100 C C . THR B 2 158 ? -6.13213 57.90012 -15.06333 1.000 19.88185 158 THR B C 1
ATOM 3101 O O . THR B 2 158 ? -5.53453 58.27560 -14.04278 1.000 17.44719 158 THR B O 1
ATOM 3105 N N . SER B 2 159 ? -7.22020 58.52575 -15.52548 1.000 15.50737 159 SER B N 1
ATOM 3106 C CA . SER B 2 159 ? -7.86991 59.61682 -14.80382 1.000 17.15783 159 SER B CA 1
ATOM 3107 C C . SER B 2 159 ? -8.35920 59.16944 -13.42857 1.000 16.97263 159 SER B C 1
ATOM 3108 O O . SER B 2 159 ? -8.07099 59.81691 -12.41775 1.000 14.14239 159 SER B O 1
ATOM 3111 N N . TYR B 2 160 ? -9.12670 58.07642 -13.37273 1.000 17.20256 160 TYR B N 1
ATOM 3112 C CA . TYR B 2 160 ? -9.56920 57.54497 -12.08239 1.000 17.37819 160 TYR B CA 1
ATOM 3113 C C . TYR B 2 160 ? -8.37385 57.15531 -11.22879 1.000 17.02681 160 TYR B C 1
ATOM 3114 O O . TYR B 2 160 ? -8.35425 57.40372 -10.01279 1.000 15.09680 160 TYR B O 1
ATOM 3123 N N . GLY B 2 161 ? -7.37996 56.51026 -11.85990 1.000 14.14713 161 GLY B N 1
ATOM 3124 C CA . GLY B 2 161 ? -6.21259 56.04046 -11.13355 1.000 17.35517 161 GLY B CA 1
ATOM 3125 C C . GLY B 2 161 ? -5.40000 57.15473 -10.50690 1.000 18.91626 161 GLY B C 1
ATOM 3126 O O . GLY B 2 161 ? -4.83019 56.97778 -9.42906 1.000 16.43488 161 GLY B O 1
ATOM 3127 N N . GLU B 2 162 ? -5.33014 58.31395 -11.17758 1.000 16.72264 162 GLU B N 1
ATOM 3128 C CA . GLU B 2 162 ? -4.51586 59.42072 -10.67841 1.000 15.80091 162 GLU B CA 1
ATOM 3129 C C . GLU B 2 162 ? -5.15051 60.05393 -9.45749 1.000 12.32982 162 GLU B C 1
ATOM 3130 O O . GLU B 2 162 ? -4.44824 60.53047 -8.56282 1.000 14.48356 162 GLU B O 1
ATOM 3136 N N . THR B 2 163 ? -6.47918 60.09813 -9.41499 1.000 14.29024 163 THR B N 1
ATOM 3137 C CA . THR B 2 163 ? -7.14192 60.57499 -8.20867 1.000 14.18437 163 THR B CA 1
ATOM 3138 C C . THR B 2 163 ? -6.86564 59.63027 -7.04131 1.000 13.97531 163 THR B C 1
ATOM 3139 O O . THR B 2 163 ? -6.54481 60.07532 -5.93880 1.000 14.25946 163 THR B O 1
ATOM 3143 N N . ILE B 2 164 ? -6.92372 58.31847 -7.28433 1.000 14.11358 164 ILE B N 1
ATOM 3144 C CA . ILE B 2 164 ? -6.62081 57.33738 -6.23781 1.000 14.21327 164 ILE B CA 1
ATOM 3145 C C . ILE B 2 164 ? -5.16803 57.44819 -5.79327 1.000 16.56261 164 ILE B C 1
ATOM 3146 O O . ILE B 2 164 ? -4.84713 57.29573 -4.60166 1.000 17.28553 164 ILE B O 1
ATOM 3151 N N . LYS B 2 165 ? -4.26675 57.72057 -6.74221 1.000 17.33030 165 LYS B N 1
ATOM 3152 C CA . LYS B 2 165 ? -2.84864 57.83673 -6.42301 1.000 19.31408 165 LYS B CA 1
ATOM 3153 C C . LYS B 2 165 ? -2.58675 58.94143 -5.41239 1.000 16.92130 165 LYS B C 1
ATOM 3154 O O . LYS B 2 165 ? -1.91479 58.70732 -4.41200 1.000 17.44116 165 LYS B O 1
ATOM 3160 N N . TYR B 2 166 ? -3.08097 60.16328 -5.65434 1.000 16.85430 166 TYR B N 1
ATOM 3161 C CA . TYR B 2 166 ? -2.83746 61.19714 -4.64534 1.000 18.48110 166 TYR B CA 1
ATOM 3162 C C . TYR B 2 166 ? -3.62761 60.90773 -3.36894 1.000 16.73422 166 TYR B C 1
ATOM 3163 O O . TYR B 2 166 ? -3.12139 61.11131 -2.25323 1.000 17.04045 166 TYR B O 1
ATOM 3172 N N . PHE B 2 167 ? -4.85330 60.40062 -3.51756 1.000 14.58509 167 PHE B N 1
ATOM 3173 C CA . PHE B 2 167 ? -5.71653 60.15173 -2.36939 1.000 16.36200 167 PHE B CA 1
ATOM 3174 C C . PHE B 2 167 ? -5.10583 59.13676 -1.41529 1.000 16.77681 167 PHE B C 1
ATOM 3175 O O . PHE B 2 167 ? -5.28539 59.23418 -0.20294 1.000 16.31368 167 PHE B O 1
ATOM 3183 N N . ARG B 2 168 ? -4.36722 58.16810 -1.93640 1.000 21.39189 168 ARG B N 1
ATOM 3184 C CA . ARG B 2 168 ? -3.80378 57.09837 -1.11655 1.000 17.87791 168 ARG B CA 1
ATOM 3185 C C . ARG B 2 168 ? -2.33826 57.31025 -0.75604 1.000 20.78395 168 ARG B C 1
ATOM 3186 O O . ARG B 2 168 ? -1.87531 56.73343 0.23021 1.000 22.45923 168 ARG B O 1
ATOM 3194 N N . THR B 2 169 ? -1.58565 58.09073 -1.52843 1.000 17.03478 169 THR B N 1
ATOM 3195 C CA . THR B 2 169 ? -0.15767 58.21580 -1.26052 1.000 16.34940 169 THR B CA 1
ATOM 3196 C C . THR B 2 169 ? 0.21307 59.50074 -0.53402 1.000 18.81383 169 THR B C 1
ATOM 3197 O O . THR B 2 169 ? 1.18680 59.51546 0.23037 1.000 18.95155 169 THR B O 1
ATOM 3201 N N . ILE B 2 170 ? -0.53799 60.57708 -0.74704 1.000 19.81354 170 ILE B N 1
ATOM 3202 C CA . ILE B 2 170 ? -0.25781 61.83554 -0.06797 1.000 20.36447 170 ILE B CA 1
ATOM 3203 C C . ILE B 2 170 ? -1.08235 61.86960 1.21120 1.000 20.72284 170 ILE B C 1
ATOM 3204 O O . ILE B 2 170 ? -2.06640 62.61465 1.31350 1.000 18.81736 170 ILE B O 1
ATOM 3209 N N . VAL B 2 171 ? -0.72765 61.01825 2.18029 1.000 17.90313 171 VAL B N 1
ATOM 3210 C CA . VAL B 2 171 ? -1.56987 60.81704 3.35049 1.000 17.58818 171 VAL B CA 1
ATOM 3211 C C . VAL B 2 171 ? -0.75327 60.92567 4.62197 1.000 18.79198 171 VAL B C 1
ATOM 3212 O O . VAL B 2 171 ? 0.46856 60.73543 4.62226 1.000 17.01484 171 VAL B O 1
ATOM 3216 N N . GLU B 2 172 ? -1.46025 61.23414 5.71348 1.000 21.24217 172 GLU B N 1
ATOM 3217 C CA . GLU B 2 172 ? -0.84917 61.36466 7.02306 1.000 17.69789 172 GLU B CA 1
ATOM 3218 C C . GLU B 2 172 ? -0.41143 59.99531 7.50849 1.000 16.58908 172 GLU B C 1
ATOM 3219 O O . GLU B 2 172 ? -1.18568 59.04431 7.41246 1.000 20.25049 172 GLU B O 1
ATOM 3225 N N . PRO B 2 173 ? 0.80962 59.84596 8.01139 1.000 20.56102 173 PRO B N 1
ATOM 3226 C CA . PRO B 2 173 ? 1.16751 58.58526 8.67257 1.000 23.48598 173 PRO B CA 1
ATOM 3227 C C . PRO B 2 173 ? 0.22274 58.19958 9.80026 1.000 22.46363 173 PRO B C 1
ATOM 3228 O O . PRO B 2 173 ? -0.02604 57.00511 10.01111 1.000 20.15872 173 PRO B O 1
ATOM 3232 N N . ALA B 2 174 ? -0.32640 59.17240 10.52369 1.000 20.49798 174 ALA B N 1
ATOM 3233 C CA . ALA B 2 174 ? -1.16219 58.85119 11.67811 1.000 23.33730 174 ALA B CA 1
ATOM 3234 C C . ALA B 2 174 ? -2.50934 58.27357 11.26108 1.000 26.06780 174 ALA B C 1
ATOM 3235 O O . ALA B 2 174 ? -3.01665 57.33810 11.89876 1.000 27.67623 174 ALA B O 1
ATOM 3237 N N . THR B 2 175 ? -3.09817 58.79307 10.18360 1.000 21.29260 175 THR B N 1
ATOM 3238 C CA . THR B 2 175 ? -4.49294 58.50742 9.88534 1.000 20.51640 175 THR B CA 1
ATOM 3239 C C . THR B 2 175 ? -4.76153 57.87218 8.52736 1.000 21.44966 175 THR B C 1
ATOM 3240 O O . THR B 2 175 ? -5.88663 57.40425 8.30973 1.000 24.88660 175 THR B O 1
ATOM 3244 N N . GLY B 2 176 ? -3.79639 57.86386 7.60617 1.000 18.59692 176 GLY B N 1
ATOM 3245 C CA . GLY B 2 176 ? -4.08968 57.49704 6.22794 1.000 19.86668 176 GLY B CA 1
ATOM 3246 C C . GLY B 2 176 ? -5.00047 58.45742 5.48129 1.000 24.19223 176 GLY B C 1
ATOM 3247 O O . GLY B 2 176 ? -5.45181 58.13033 4.36974 1.000 17.90935 176 GLY B O 1
ATOM 3248 N N . LYS B 2 177 ? -5.29172 59.63036 6.06408 1.000 19.99763 177 LYS B N 1
ATOM 3249 C CA . LYS B 2 177 ? -6.13686 60.65687 5.46197 1.000 23.61035 177 LYS B CA 1
ATOM 3250 C C . LYS B 2 177 ? -5.31503 61.61649 4.60091 1.000 19.95150 177 LYS B C 1
ATOM 3251 O O . LYS B 2 177 ? -4.15867 61.91851 4.90415 1.000 20.94661 177 LYS B O 1
ATOM 3257 N N . CYS B 2 178 ? -5.95158 62.15076 3.55410 1.000 18.99345 178 CYS B N 1
ATOM 3258 C CA . CYS B 2 178 ? -5.31058 63.02642 2.57890 1.000 19.73400 178 CYS B CA 1
ATOM 3259 C C . CYS B 2 178 ? -5.52963 64.50136 2.93601 1.000 17.30501 178 CYS B C 1
ATOM 3260 O O . CYS B 2 178 ? -6.65282 64.99787 2.80283 1.000 18.52451 178 CYS B O 1
ATOM 3263 N N . PRO B 2 179 ? -4.50987 65.23485 3.38703 1.000 22.43900 179 PRO B N 1
ATOM 3264 C CA . PRO B 2 179 ? -4.70121 66.66019 3.72156 1.000 21.54528 179 PRO B CA 1
ATOM 3265 C C . PRO B 2 179 ? -4.75030 67.54127 2.48395 1.000 18.96777 179 PRO B C 1
ATOM 3266 O O . PRO B 2 179 ? -3.83619 67.51015 1.65549 1.000 19.86511 179 PRO B O 1
ATOM 3270 N N . VAL B 2 180 ? -5.80198 68.36372 2.39356 1.000 17.44522 180 VAL B N 1
ATOM 3271 C CA . VAL B 2 180 ? -5.89025 69.37133 1.33276 1.000 19.87317 180 VAL B CA 1
ATOM 3272 C C . VAL B 2 180 ? -4.58494 70.15583 1.22178 1.000 18.30837 180 VAL B C 1
ATOM 3273 O O . VAL B 2 180 ? -4.04101 70.34074 0.12239 1.000 19.25339 180 VAL B O 1
ATOM 3277 N N . ALA B 2 181 ? -4.04486 70.59846 2.36356 1.000 19.00710 181 ALA B N 1
ATOM 3278 C CA . ALA B 2 181 ? -2.83518 71.42565 2.35372 1.000 20.01540 181 ALA B CA 1
ATOM 3279 C C . ALA B 2 181 ? -1.65399 70.69776 1.72553 1.000 22.78543 181 ALA B C 1
ATOM 3280 O O . ALA B 2 181 ? -0.75286 71.33341 1.16932 1.000 19.23447 181 ALA B O 1
ATOM 3282 N N . TRP B 2 182 ? -1.62408 69.37200 1.83911 1.000 20.21896 182 TRP B N 1
ATOM 3283 C CA . TRP B 2 182 ? -0.54091 68.58341 1.27593 1.000 18.84926 182 TRP B CA 1
ATOM 3284 C C . TRP B 2 182 ? -0.69949 68.44118 -0.23165 1.000 19.25634 182 TRP B C 1
ATOM 3285 O O . TRP B 2 182 ? 0.29445 68.50289 -0.96183 1.000 20.81275 182 TRP B O 1
ATOM 3296 N N . ILE B 2 183 ? -1.94132 68.29859 -0.70889 1.000 16.84694 183 ILE B N 1
ATOM 3297 C CA . ILE B 2 183 ? -2.21814 68.31834 -2.14608 1.000 20.02691 183 ILE B CA 1
ATOM 3298 C C . ILE B 2 183 ? -1.80425 69.64577 -2.75490 1.000 21.27694 183 ILE B C 1
ATOM 3299 O O . ILE B 2 183 ? -1.27755 69.69011 -3.87542 1.000 20.38255 183 ILE B O 1
ATOM 3304 N N . LYS B 2 184 ? -2.02998 70.74666 -2.02601 1.000 18.27618 184 LYS B N 1
ATOM 3305 C CA . LYS B 2 184 ? -1.62641 72.06084 -2.51497 1.000 21.47495 184 LYS B CA 1
ATOM 3306 C C . LYS B 2 184 ? -0.11007 72.13151 -2.68570 1.000 20.57091 184 LYS B C 1
ATOM 3307 O O . LYS B 2 184 ? 0.38836 72.64582 -3.69571 1.000 22.46771 184 LYS B O 1
ATOM 3313 N N . ILE B 2 185 ? 0.63980 71.56735 -1.73407 1.000 17.98858 185 ILE B N 1
ATOM 3314 C CA . ILE B 2 185 ? 2.09752 71.57832 -1.84005 1.000 21.55242 185 ILE B CA 1
ATOM 3315 C C . ILE B 2 185 ? 2.55200 70.73108 -3.02408 1.000 21.14326 185 ILE B C 1
ATOM 3316 O O . ILE B 2 185 ? 3.36111 71.16871 -3.85191 1.000 21.89855 185 ILE B O 1
ATOM 3321 N N . LEU B 2 186 ? 2.04007 69.50079 -3.11916 1.000 21.57801 186 LEU B N 1
ATOM 3322 C CA . LEU B 2 186 ? 2.43925 68.60456 -4.20337 1.000 17.80290 186 LEU B CA 1
ATOM 3323 C C . LEU B 2 186 ? 2.25995 69.26955 -5.56179 1.000 20.03639 186 LEU B C 1
ATOM 3324 O O . LEU B 2 186 ? 3.14658 69.21003 -6.42010 1.000 17.28103 186 LEU B O 1
ATOM 3329 N N . PHE B 2 187 ? 1.10919 69.91867 -5.76841 1.000 19.08822 187 PHE B N 1
ATOM 3330 C CA . PHE B 2 187 ? 0.76104 70.42789 -7.09055 1.000 17.02873 187 PHE B CA 1
ATOM 3331 C C . PHE B 2 187 ? 1.42904 71.77038 -7.36552 1.000 19.81111 187 PHE B C 1
ATOM 3332 O O . PHE B 2 187 ? 1.92908 72.00517 -8.47785 1.000 19.88813 187 PHE B O 1
ATOM 3340 N N . GLU B 2 188 ? 1.42887 72.66074 -6.36065 1.000 18.30243 188 GLU B N 1
ATOM 3341 C CA . GLU B 2 188 ? 1.92088 74.02517 -6.54308 1.000 17.93489 188 GLU B CA 1
ATOM 3342 C C . GLU B 2 188 ? 3.44410 74.09878 -6.47881 1.000 20.74332 188 GLU B C 1
ATOM 3343 O O . GLU B 2 188 ? 4.05337 74.89592 -7.19249 1.000 25.11876 188 GLU B O 1
ATOM 3349 N N . GLN B 2 189 ? 4.07406 73.29549 -5.62526 1.000 17.96005 189 GLN B N 1
ATOM 3350 C CA . GLN B 2 189 ? 5.52056 73.31914 -5.47076 1.000 19.51444 189 GLN B CA 1
ATOM 3351 C C . GLN B 2 189 ? 6.22580 72.12016 -6.08495 1.000 21.01469 189 GLN B C 1
ATOM 3352 O O . GLN B 2 189 ? 7.43527 72.19194 -6.31714 1.000 20.66249 189 GLN B O 1
ATOM 3358 N N . GLU B 2 190 ? 5.50137 71.03979 -6.37651 1.000 22.30069 190 GLU B N 1
ATOM 3359 C CA . GLU B 2 190 ? 6.10513 69.79462 -6.83362 1.000 17.83138 190 GLU B CA 1
ATOM 3360 C C . GLU B 2 190 ? 7.21199 69.39549 -5.86042 1.000 16.30100 190 GLU B C 1
ATOM 3361 O O . GLU B 2 190 ? 8.38948 69.22604 -6.19868 1.000 19.71838 190 GLU B O 1
ATOM 3367 N N . ARG B 2 191 ? 6.78280 69.30506 -4.60532 1.000 18.30050 191 ARG B N 1
ATOM 3368 C CA . ARG B 2 191 ? 7.58541 68.89139 -3.46427 1.000 21.60653 191 ARG B CA 1
ATOM 3369 C C . ARG B 2 191 ? 6.75421 67.90816 -2.65676 1.000 19.97983 191 ARG B C 1
ATOM 3370 O O . ARG B 2 191 ? 5.56310 68.14567 -2.43017 1.000 19.33871 191 ARG B O 1
ATOM 3378 N N . LEU B 2 192 ? 7.35850 66.79994 -2.25293 1.000 20.73121 192 LEU B N 1
ATOM 3379 C CA . LEU B 2 192 ? 6.67485 65.89954 -1.33218 1.000 23.38679 192 LEU B CA 1
ATOM 3380 C C . LEU B 2 192 ? 6.68117 66.54361 0.04904 1.000 20.86011 192 LEU B C 1
ATOM 3381 O O . LEU B 2 192 ? 7.74241 66.96482 0.51829 1.000 19.86903 192 LEU B O 1
ATOM 3386 N N . PRO B 2 193 ? 5.52181 66.66260 0.72391 1.000 20.12709 193 PRO B N 1
ATOM 3387 C CA . PRO B 2 193 ? 5.47147 67.47143 1.95717 1.000 22.46956 193 PRO B CA 1
ATOM 3388 C C . PRO B 2 193 ? 6.10653 66.79715 3.17589 1.000 21.13187 193 PRO B C 1
ATOM 3389 O O . PRO B 2 193 ? 5.53217 66.79758 4.27124 1.000 19.67946 193 PRO B O 1
ATOM 3393 N N . TYR B 2 194 ? 7.31183 66.23939 2.97664 1.000 20.60918 194 TYR B N 1
ATOM 3394 C CA . TYR B 2 194 ? 8.08494 65.62245 4.05467 1.000 20.78910 194 TYR B CA 1
ATOM 3395 C C . TYR B 2 194 ? 8.24940 66.58696 5.22974 1.000 27.84199 194 TYR B C 1
ATOM 3396 O O . TYR B 2 194 ? 8.01099 66.22543 6.39185 1.000 19.10822 194 TYR B O 1
ATOM 3405 N N . ASN B 2 195 ? 8.62487 67.83669 4.91630 1.000 21.89397 195 ASN B N 1
ATOM 3406 C CA . ASN B 2 195 ? 8.82971 68.88402 5.91576 1.000 26.09218 195 ASN B CA 1
ATOM 3407 C C . ASN B 2 195 ? 7.61827 69.05212 6.81914 1.000 23.97380 195 ASN B C 1
ATOM 3408 O O . ASN B 2 195 ? 7.76251 69.31892 8.01624 1.000 25.11419 195 ASN B O 1
ATOM 3413 N N . GLU B 2 196 ? 6.41666 68.89160 6.26185 1.000 23.34789 196 GLU B N 1
ATOM 3414 C CA . GLU B 2 196 ? 5.15308 69.09905 6.95866 1.000 22.40988 196 GLU B CA 1
ATOM 3415 C C . GLU B 2 196 ? 4.63232 67.85214 7.67024 1.000 21.36928 196 GLU B C 1
ATOM 3416 O O . GLU B 2 196 ? 3.55183 67.90523 8.26676 1.000 23.05167 196 GLU B O 1
ATOM 3422 N N . GLY B 2 197 ? 5.34467 66.73372 7.60375 1.000 20.93296 197 GLY B N 1
ATOM 3423 C CA . GLY B 2 197 ? 4.93369 65.50448 8.26920 1.000 21.83383 197 GLY B CA 1
ATOM 3424 C C . GLY B 2 197 ? 4.61985 64.33769 7.34307 1.000 20.48110 197 GLY B C 1
ATOM 3425 O O . GLY B 2 197 ? 4.28199 63.25870 7.84366 1.000 19.70147 197 GLY B O 1
ATOM 3426 N N . TRP B 2 198 ? 4.69016 64.48553 6.02037 1.000 19.58216 198 TRP B N 1
ATOM 3427 C CA . TRP B 2 198 ? 4.38821 63.37125 5.13847 1.000 17.78492 198 TRP B CA 1
ATOM 3428 C C . TRP B 2 198 ? 5.53930 62.37706 5.15777 1.000 20.71351 198 TRP B C 1
ATOM 3429 O O . TRP B 2 198 ? 6.70401 62.76225 5.25106 1.000 20.83666 198 TRP B O 1
ATOM 3440 N N . ARG B 2 199 ? 5.20470 61.09326 5.07942 1.000 21.12094 199 ARG B N 1
ATOM 3441 C CA . ARG B 2 199 ? 6.16930 60.00946 4.94949 1.000 21.54118 199 ARG B CA 1
ATOM 3442 C C . ARG B 2 199 ? 5.60635 59.02261 3.94135 1.000 19.23050 199 ARG B C 1
ATOM 3443 O O . ARG B 2 199 ? 4.39031 59.00937 3.71760 1.000 19.87945 199 ARG B O 1
ATOM 3451 N N . PRO B 2 200 ? 6.45137 58.22656 3.28437 1.000 20.35725 200 PRO B N 1
ATOM 3452 C CA . PRO B 2 200 ? 5.92734 57.18813 2.38584 1.000 20.99600 200 PRO B CA 1
ATOM 3453 C C . PRO B 2 200 ? 4.81634 56.43234 3.08565 1.000 21.49034 200 PRO B C 1
ATOM 3454 O O . PRO B 2 200 ? 4.93265 56.13530 4.28568 1.000 18.91175 200 PRO B O 1
ATOM 3458 N N . PRO B 2 201 ? 3.71336 56.15801 2.38955 1.000 19.19181 201 PRO B N 1
ATOM 3459 C CA . PRO B 2 201 ? 2.53133 55.60121 3.05898 1.000 19.49900 201 PRO B CA 1
ATOM 3460 C C . PRO B 2 201 ? 2.77010 54.20140 3.61384 1.000 21.51680 201 PRO B C 1
ATOM 3461 O O . PRO B 2 201 ? 3.50163 53.39104 3.03427 1.000 20.35175 201 PRO B O 1
ATOM 3465 N N . LYS B 2 202 ? 2.12839 53.94065 4.76255 1.000 18.06250 202 LYS B N 1
ATOM 3466 C CA . LYS B 2 202 ? 2.14789 52.61809 5.38799 1.000 22.09056 202 LYS B CA 1
ATOM 3467 C C . LYS B 2 202 ? 1.49735 51.56124 4.50984 1.000 21.40210 202 LYS B C 1
ATOM 3468 O O . LYS B 2 202 ? 1.95420 50.41326 4.48031 1.000 23.60192 202 LYS B O 1
ATOM 3474 N N . ALA B 2 203 ? 0.39261 51.90051 3.84731 1.000 18.53231 203 ALA B N 1
ATOM 3475 C CA . ALA B 2 203 ? -0.32738 50.92672 3.03866 1.000 23.17136 203 ALA B CA 1
ATOM 3476 C C . ALA B 2 203 ? 0.26760 50.85495 1.63870 1.000 24.40182 203 ALA B C 1
ATOM 3477 O O . ALA B 2 203 ? 0.64525 51.87773 1.05915 1.000 22.82084 203 ALA B O 1
ATOM 3479 N N . GLU B 2 204 ? 0.34392 49.64290 1.09548 1.000 16.20721 204 GLU B N 1
ATOM 3480 C CA . GLU B 2 204 ? 0.81181 49.45474 -0.26542 1.000 23.18374 204 GLU B CA 1
ATOM 3481 C C . GLU B 2 204 ? -0.32572 49.75594 -1.23796 1.000 25.61524 204 GLU B C 1
ATOM 3482 O O . GLU B 2 204 ? -1.48412 49.42912 -0.97284 1.000 24.94700 204 GLU B O 1
ATOM 3488 N N . LEU B 2 205 ? -0.00586 50.42860 -2.34344 1.000 21.90725 205 LEU B N 1
ATOM 3489 C CA . LEU B 2 205 ? -0.96855 50.66108 -3.41766 1.000 22.73244 205 LEU B CA 1
ATOM 3490 C C . LEU B 2 205 ? -0.64626 49.61859 -4.48557 1.000 23.10058 205 LEU B C 1
ATOM 3491 O O . LEU B 2 205 ? 0.38358 49.71087 -5.15332 1.000 20.93447 205 LEU B O 1
ATOM 3496 N N . SER B 2 206 ? -1.48074 48.58165 -4.58522 1.000 22.99118 206 SER B N 1
ATOM 3497 C CA . SER B 2 206 ? -1.30659 47.49177 -5.53868 1.000 21.83539 206 SER B CA 1
ATOM 3498 C C . SER B 2 206 ? -2.38977 47.57234 -6.60729 1.000 24.73478 206 SER B C 1
ATOM 3499 O O . SER B 2 206 ? -3.33253 48.35678 -6.50031 1.000 22.77045 206 SER B O 1
ATOM 3502 N N . GLY B 2 207 ? -2.22792 46.76897 -7.66305 1.000 22.88766 207 GLY B N 1
ATOM 3503 C CA . GLY B 2 207 ? -3.24130 46.72573 -8.70500 1.000 21.84228 207 GLY B CA 1
ATOM 3504 C C . GLY B 2 207 ? -4.60660 46.34160 -8.16778 1.000 22.75195 207 GLY B C 1
ATOM 3505 O O . GLY B 2 207 ? -5.62085 46.94314 -8.52794 1.000 26.87823 207 GLY B O 1
ATOM 3506 N N . PHE B 2 208 ? -4.63911 45.36180 -7.26509 1.000 22.08686 208 PHE B N 1
ATOM 3507 C CA . PHE B 2 208 ? -5.89325 44.92479 -6.66499 1.000 24.92319 208 PHE B CA 1
ATOM 3508 C C . PHE B 2 208 ? -6.50306 46.00873 -5.79186 1.000 21.22696 208 PHE B C 1
ATOM 3509 O O . PHE B 2 208 ? -7.69754 46.28774 -5.89274 1.000 21.30374 208 PHE B O 1
ATOM 3517 N N . SER B 2 209 ? -5.70410 46.61911 -4.91079 1.000 22.23246 209 SER B N 1
ATOM 3518 C CA . SER B 2 209 ? -6.25886 47.64069 -4.03048 1.000 24.23138 209 SER B CA 1
ATOM 3519 C C . SER B 2 209 ? -6.67353 48.86905 -4.83016 1.000 21.69363 209 SER B C 1
ATOM 3520 O O . SER B 2 209 ? -7.68990 49.49604 -4.51628 1.000 21.93409 209 SER B O 1
ATOM 3523 N N . MET B 2 210 ? -5.92559 49.19792 -5.89443 1.000 20.18932 210 MET B N 1
ATOM 3524 C CA . MET B 2 210 ? -6.35271 50.25472 -6.80983 1.000 22.62018 210 MET B CA 1
ATOM 3525 C C . MET B 2 210 ? -7.68952 49.92231 -7.45663 1.000 17.65323 210 MET B C 1
ATOM 3526 O O . 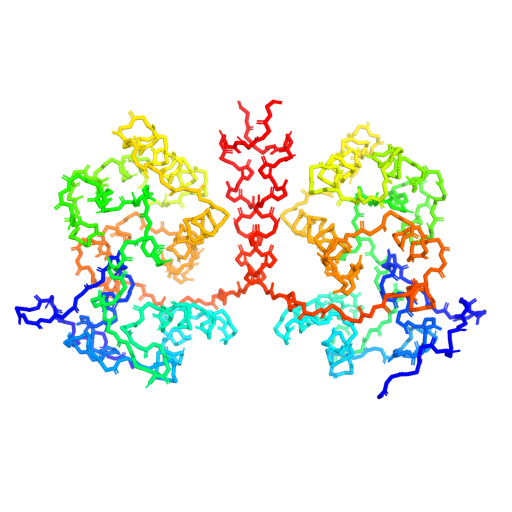MET B 2 210 ? -8.54110 50.80073 -7.62041 1.000 17.94825 210 MET B O 1
ATOM 3531 N N . ALA B 2 211 ? -7.88021 48.66152 -7.84761 1.000 16.94111 211 ALA B N 1
ATOM 3532 C CA . ALA B 2 211 ? -9.13408 48.24947 -8.47152 1.000 21.13940 211 ALA B CA 1
ATOM 3533 C C . ALA B 2 211 ? -10.30963 48.49026 -7.53286 1.000 16.98374 211 ALA B C 1
ATOM 3534 O O . ALA B 2 211 ? -11.37513 48.94709 -7.96126 1.000 15.34049 211 ALA B O 1
ATOM 3536 N N . SER B 2 212 ? -10.13419 48.17501 -6.24554 1.000 16.99458 212 SER B N 1
ATOM 3537 C CA . SER B 2 212 ? -11.18403 48.44974 -5.26743 1.000 15.20437 212 SER B CA 1
ATOM 3538 C C . SER B 2 212 ? -11.43650 49.93814 -5.15877 1.000 13.56225 212 SER B C 1
ATOM 3539 O O . SER B 2 212 ? -12.58154 50.38079 -5.11211 1.000 15.03064 212 SER B O 1
ATOM 3542 N N . ASP B 2 213 ? -10.36539 50.72192 -5.10026 1.000 17.28747 213 ASP B N 1
ATOM 3543 C CA . ASP B 2 213 ? -10.49617 52.15678 -4.87803 1.000 17.27441 213 ASP B CA 1
ATOM 3544 C C . ASP B 2 213 ? -11.12145 52.84127 -6.07905 1.000 17.26907 213 ASP B C 1
ATOM 3545 O O . ASP B 2 213 ? -11.88458 53.80160 -5.92127 1.000 17.60872 213 ASP B O 1
ATOM 3550 N N . VAL B 2 214 ? -10.76614 52.39708 -7.28588 1.000 15.88564 214 VAL B N 1
ATOM 3551 C CA . VAL B 2 214 ? -11.35439 52.97447 -8.48557 1.000 15.34575 214 VAL B CA 1
ATOM 3552 C C . VAL B 2 214 ? -12.82456 52.61137 -8.56127 1.000 18.03411 214 VAL B C 1
ATOM 3553 O O . VAL B 2 214 ? -13.65985 53.42149 -8.97440 1.000 16.03548 214 VAL B O 1
ATOM 3557 N N . LEU B 2 215 ? -13.16316 51.37929 -8.16816 1.000 17.08596 215 LEU B N 1
ATOM 3558 C CA . LEU B 2 215 ? -14.56388 50.98146 -8.08920 1.000 15.44982 215 LEU B CA 1
ATOM 3559 C C . LEU B 2 215 ? -15.33423 51.90422 -7.15317 1.000 17.99774 215 LEU B C 1
ATOM 3560 O O . LEU B 2 215 ? -16.38609 52.44885 -7.52098 1.000 18.17820 215 LEU B O 1
ATOM 3565 N N . GLU B 2 216 ? -14.82050 52.09481 -5.93498 1.000 15.44379 216 GLU B N 1
ATOM 3566 C CA . GLU B 2 216 ? -15.53356 52.90751 -4.95322 1.000 18.90341 216 GLU B CA 1
ATOM 3567 C C . GLU B 2 216 ? -15.63565 54.35789 -5.40860 1.000 21.83255 216 GLU B C 1
ATOM 3568 O O . GLU B 2 216 ? -16.65298 55.02340 -5.15994 1.000 23.53176 216 GLU B O 1
ATOM 3574 N N . LEU B 2 217 ? -14.60763 54.86396 -6.09712 1.000 17.42343 217 LEU B N 1
ATOM 3575 C CA . LEU B 2 217 ? -14.69426 56.22883 -6.61694 1.000 18.40987 217 LEU B CA 1
ATOM 3576 C C . LEU B 2 217 ? -15.78648 56.32763 -7.66905 1.000 19.09116 217 LEU B C 1
ATOM 3577 O O . LEU B 2 217 ? -16.55312 57.30357 -7.69946 1.000 18.76579 217 LEU B O 1
ATOM 3582 N N . ALA B 2 218 ? -15.88558 55.31427 -8.52863 1.000 16.90254 218 ALA B N 1
ATOM 3583 C CA . ALA B 2 218 ? -16.89771 55.33592 -9.57312 1.000 19.04336 218 ALA B CA 1
ATOM 3584 C C . ALA B 2 218 ? -18.29629 55.22161 -8.98574 1.000 19.01646 218 ALA B C 1
ATOM 3585 O O . ALA B 2 218 ? -19.23798 55.84032 -9.49960 1.000 20.46286 218 ALA B O 1
ATOM 3587 N N . LEU B 2 219 ? -18.43754 54.50431 -7.86857 1.000 20.02978 219 LEU B N 1
ATOM 3588 C CA . LEU B 2 219 ? -19.74895 54.33265 -7.25820 1.000 22.11287 219 LEU B CA 1
ATOM 3589 C C . LEU B 2 219 ? -20.25441 55.61176 -6.60197 1.000 25.29591 219 LEU B C 1
ATOM 3590 O O . LEU B 2 219 ? -21.46705 55.72999 -6.36487 1.000 25.58940 219 LEU B O 1
ATOM 3595 N N . VAL B 2 220 ? -19.36795 56.57169 -6.33338 1.000 19.87213 220 VAL B N 1
ATOM 3596 C CA . VAL B 2 220 ? -19.76324 57.87514 -5.81479 1.000 20.78471 220 VAL B CA 1
ATOM 3597 C C . VAL B 2 220 ? -19.53831 58.97487 -6.85666 1.000 25.66592 220 VAL B C 1
ATOM 3598 O O . VAL B 2 220 ? -19.48850 60.16649 -6.51636 1.000 22.44417 220 VAL B O 1
ATOM 3602 N N . THR B 2 221 ? -19.40882 58.59327 -8.12363 1.000 22.23359 221 THR B N 1
ATOM 3603 C CA . THR B 2 221 ? -19.38612 59.51716 -9.24556 1.000 21.54462 221 THR B CA 1
ATOM 3604 C C . THR B 2 221 ? -20.65700 59.37537 -10.06233 1.000 24.15708 221 THR B C 1
ATOM 3605 O O . THR B 2 221 ? -20.99878 58.25767 -10.46113 1.000 19.88328 221 THR B O 1
ATOM 3609 N N . PRO B 2 222 ? -21.36829 60.45021 -10.35727 1.000 24.25599 222 PRO B N 1
ATOM 3610 C CA . PRO B 2 222 ? -22.57406 60.35960 -11.18873 1.000 24.89270 222 PRO B CA 1
ATOM 3611 C C . PRO B 2 222 ? -22.23171 60.23200 -12.66698 1.000 25.92218 222 PRO B C 1
ATOM 3612 O O . PRO B 2 222 ? -22.70684 61.00271 -13.49772 1.000 40.52924 222 PRO B O 1
ATOM 3616 N N . GLU B 2 223 ? -21.36079 59.27537 -12.98511 1.000 28.07380 223 GLU B N 1
ATOM 3617 C CA . GLU B 2 223 ? -20.83984 59.03468 -14.32475 1.000 26.80472 223 GLU B CA 1
ATOM 3618 C C . GLU B 2 223 ? -21.27206 57.65212 -14.79200 1.000 29.34701 223 GLU B C 1
ATOM 3619 O O . GLU B 2 223 ? -21.07129 56.65393 -14.08426 1.000 27.97109 223 GLU B O 1
ATOM 3625 N N . LYS B 2 224 ? -21.86440 57.59809 -15.97881 1.000 27.03540 224 LYS B N 1
ATOM 3626 C CA . LYS B 2 224 ? -22.22516 56.33518 -16.59678 1.000 30.76516 224 LYS B CA 1
ATOM 3627 C C . LYS B 2 224 ? -21.97085 56.43596 -18.08887 1.000 35.77298 224 LYS B C 1
ATOM 3628 O O . LYS B 2 224 ? -21.99635 57.52757 -18.65897 1.000 40.64723 224 LYS B O 1
ATOM 3634 N N . LEU B 2 225 ? -21.69816 55.29260 -18.70985 1.000 36.53852 225 LEU B N 1
ATOM 3635 C CA . LEU B 2 225 ? -21.70043 55.18848 -20.15876 1.000 44.13112 225 LEU B CA 1
ATOM 3636 C C . LEU B 2 225 ? -22.97501 54.51265 -20.64893 1.000 44.98437 225 LEU B C 1
ATOM 3637 O O . LEU B 2 225 ? -23.06217 54.12158 -21.81492 1.000 51.55112 225 LEU B O 1
ATOM 3642 N N . ILE B 2 226 ? -23.95770 54.36992 -19.75954 1.000 55.89898 226 ILE B N 1
ATOM 3643 C CA . ILE B 2 226 ? -25.31197 53.90743 -20.04503 1.000 71.48533 226 ILE B CA 1
ATOM 3644 C C . ILE B 2 226 ? -26.28480 54.95452 -19.50922 1.000 77.24783 226 ILE B C 1
ATOM 3645 O O . ILE B 2 226 ? -26.00078 55.61409 -18.50181 1.000 78.72898 226 ILE B O 1
ATOM 3650 N N . ASP B 2 227 ? -27.41219 55.13704 -20.19800 1.000 85.14555 227 ASP B N 1
ATOM 3651 C CA . ASP B 2 227 ? -28.49116 55.97031 -19.65733 1.000 89.82959 227 ASP B CA 1
ATOM 3652 C C . ASP B 2 227 ? -29.84955 55.34117 -19.95937 1.000 90.94760 227 ASP B C 1
ATOM 3653 O O . ASP B 2 227 ? -30.81569 55.53393 -19.21837 1.000 96.61777 227 ASP B O 1
#

Foldseek 3Di:
DDLVQADFQDPQAAAALDLQVQLCLRSVVDPVSQWFDALVSQQVSCCFFAVADSVVSSVVRLLQLQLAPDSVVRIHGNNSNQDEPSLDFALDQFAHDCQPPVGRRDGHPVSNVQLLVLQPPHFFDDLLSLLVSSVVSVVVCVVPPPVHDCDPNNVLSSLLSSVSQQQRCAAQVPSTHTSVQVVCSRVRSHRVVVVRHGHHPDHDYPVVSVVSSVVSVVSHPDDPPD/DADQVQADFQDPQAAAALDLQLQQCLRSPLDPVSQWFDALVSQQVVCCFFAVADSVRSSVVRVLQLQLDPDSVVRIHGNNSNQDEPSLDFFLDQFAHGCVPPVGRRDGDPVSVVQLLVLQPPHFFDDLLSLLVSSVVSVVVCVVPPPPHDCDPNNPLSSLLSSVSQQQFLAAQVPSTHTSVQVCCSRVRSGRVVVVHHGHHPDHHYPVNSVVSSVVSVVSHPDDPPD

Radius of gyration: 23.35 Å; Cα contacts (8 Å, |Δi|>4): 796; chains: 2; bounding box: 53×67×43 Å

B-factor: mean 23.54, std 8.78, range [10.9, 96.62]

Secondary structure (DSSP, 8-state):
--GGG-----TT----S-HHHHHHHHTTSS-TTS--B-HHHHHHHHHHHH-B-HHHHHHHHHHHHTTSSSGG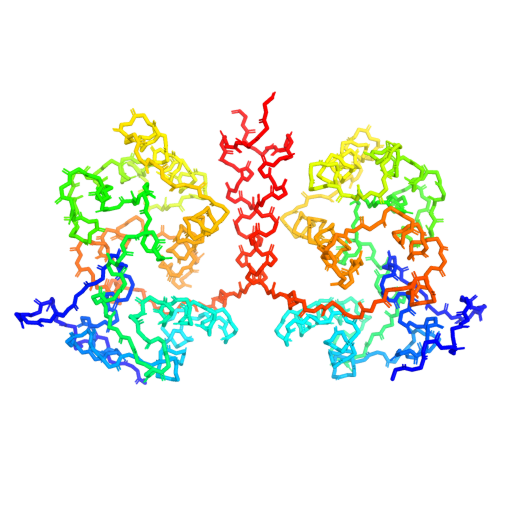GS-B-TTGGGSBTTTB-SS-SSS--HHHHS-SSS--HHHHHHHHGGGTT-SEE-HHHHHHHHHHHHHHHHHH-TT----HHHHHHHHHHHHHHHHHS--TTT--EEHHHHHHHHHH----TTTT--S-SS-B-HHHHHHHHHHHHHTS---S--/---GGG-----TT----S-HHHHHHHHTTSS-TTS--B-HHHHHHHHHHHH-B-HHHHHHHHHHHHTTSS-GGG--B-TTGGGSBTTTB-SS-SSS--HHHHS-SSS--HHHHHHHHGGGTT-SEE-HHHHHHHHHHHHHHHHHH-TT----HHHHHHHHHHHHHHHHHS--TTT--EEHHHHHHHHHH---GGGGT--S-SS-B-HHHHHHHHHHHHHTS---S--

CATH classification: 1.10.489.10

Nearest PDB structures (foldseek):
  7zcl-assembly1_A  TM=1.004E+00  e=9.198E-45  Achaetomiella virescens
  7o1z-assembly1_A  TM=9.389E-01  e=8.485E-21  Hypoxylon sp. EC38
  8iag-assembly1_B  TM=9.566E-01  e=1.849E-19  Daldinia caldariorum
  7znv-assembly1_A  TM=9.439E-01  e=1.287E-18  Marasmius rotula
  5fuj-assembly1_A  TM=9.434E-01  e=3.805E-18  Marasmius rotula